Protein AF-0000000075133392 (afdb_homodimer)

Solvent-accessible surface area (backbone atoms only — not comparable to full-atom values): 35099 Å² total; per-residue (Å²): 127,79,71,78,33,66,33,85,76,44,74,43,84,74,47,50,40,62,49,90,81,21,38,21,46,42,71,37,28,42,42,54,39,83,85,61,29,35,41,37,36,26,27,28,19,43,80,42,84,58,89,55,30,32,24,31,36,33,34,32,43,15,82,62,84,69,74,51,66,48,76,80,40,71,80,42,71,45,91,64,33,63,19,12,49,43,72,18,23,40,30,50,39,71,84,81,42,32,40,36,40,34,29,15,32,21,63,83,42,45,91,45,79,72,31,34,35,34,34,34,37,18,73,60,81,72,73,51,66,50,76,77,42,76,44,28,82,63,58,44,83,52,52,50,38,34,10,52,29,43,32,44,47,35,84,36,61,46,54,60,65,23,34,42,40,41,10,17,36,49,84,34,49,16,7,39,39,26,37,36,17,83,62,87,69,74,49,55,35,75,38,13,55,41,73,18,51,56,39,71,32,87,78,55,85,36,24,50,32,38,27,34,25,25,56,32,68,43,94,81,22,27,38,41,32,46,24,21,28,39,52,40,36,92,42,48,22,31,36,36,36,39,15,77,60,52,44,54,45,41,54,65,82,49,34,48,72,41,76,86,45,39,25,39,60,54,46,41,17,50,41,61,55,95,74,30,32,37,37,32,33,16,60,25,57,76,45,51,23,27,24,28,40,40,42,13,86,54,69,66,80,46,65,52,91,69,66,42,77,75,38,76,42,20,12,39,36,26,13,40,37,59,54,90,55,94,46,69,69,35,69,38,36,40,37,38,26,29,28,28,26,86,79,44,32,51,46,23,33,37,36,35,39,31,32,37,55,51,76,113,127,80,72,78,33,66,33,84,75,44,73,44,84,74,48,50,41,61,49,90,80,20,39,20,46,44,70,38,28,41,41,57,38,82,85,62,29,36,41,38,36,26,28,28,19,43,80,42,84,57,89,56,29,30,24,32,36,33,34,34,44,14,81,63,84,67,74,51,66,50,74,82,40,70,81,42,72,47,92,60,34,65,19,13,48,42,72,18,22,40,29,49,38,72,85,81,41,33,40,38,39,34,28,15,33,20,63,80,42,45,92,44,77,72,30,34,37,34,35,34,38,17,73,60,80,72,73,50,68,51,74,77,42,75,44,29,82,64,58,43,82,51,52,49,37,34,12,51,30,42,31,43,49,36,82,36,62,47,54,61,64,23,36,41,39,41,11,16,37,49,85,35,48,17,8,41,40,26,37,33,16,84,59,87,68,75,49,56,37,75,38,13,54,40,74,18,51,55,38,71,33,86,80,54,85,37,24,52,31,39,29,33,27,26,56,31,69,44,96,82,24,27,35,41,32,46,24,22,28,39,50,41,35,93,41,48,21,31,35,34,34,38,14,79,60,52,44,53,43,41,54,64,82,48,35,48,71,40,76,85,46,40,25,37,60,54,47,42,17,51,42,60,54,96,72,28,31,36,39,33,35,16,61,24,57,75,46,50,23,27,25,27,41,39,42,12,85,53,69,64,80,46,64,53,90,66,66,42,76,76,38,76,42,20,12,41,35,28,14,40,38,55,54,90,55,93,45,68,69,34,68,37,35,42,37,38,26,30,26,28,28,86,80,44,32,51,46,24,34,36,37,36,38,31,32,38,56,52,77,113

Nearest PDB structures (foldseek):
  8du5-assembly1_B  TM=9.695E-01  e=6.615E-51  Mus musculus
  2ber-assembly1_A  TM=8.340E-01  e=8.567E-28  Micromonospora viridifaciens
  1w8o-assembly1_A  TM=8.352E-01  e=1.864E-27  Micromonospora viridifaciens
  4j9t-assembly1_A  TM=8.282E-01  e=1.297E-27  Micromonospora viridifaciens
  1eus-assembly1_A  TM=8.269E-01  e=2.679E-27  Micromonospora viridifaciens

Organism: Scophthalmus maximus (NCBI:txid52904)

InterPro domains:
  IPR011040 Sialidase [PF13088] (36-325)
  IPR026856 Sialidase family [PTHR10628] (7-359)
  IPR036278 Sialidase superfamily [SSF50939] (10-355)

Structure (mmCIF, N/CA/C/O backbone):
data_AF-0000000075133392-model_v1
#
loop_
_entity.id
_entity.type
_entity.pdbx_description
1 polymer Sialidase-1
#
loop_
_atom_site.group_PDB
_atom_site.id
_atom_site.type_symbol
_atom_site.label_atom_id
_atom_site.label_alt_id
_atom_site.label_comp_id
_atom_site.label_asym_id
_atom_site.label_entity_id
_atom_site.label_seq_id
_atom_site.pdbx_PDB_ins_code
_atom_site.Cartn_x
_atom_site.Cartn_y
_atom_site.Cartn_z
_atom_site.occupancy
_atom_site.B_iso_or_equiv
_atom_site.auth_seq_id
_atom_site.auth_comp_id
_atom_site.auth_asym_id
_atom_site.auth_atom_id
_atom_site.pdbx_PDB_model_num
ATOM 1 N N . MET A 1 1 ? 28.859 -24.109 -16.062 1 48 1 MET A N 1
ATOM 2 C CA . MET A 1 1 ? 27.531 -24.438 -16.562 1 48 1 MET A CA 1
ATOM 3 C C . MET A 1 1 ? 27.297 -23.828 -17.953 1 48 1 MET A C 1
ATOM 5 O O . MET A 1 1 ? 27.766 -22.734 -18.234 1 48 1 MET A O 1
ATOM 9 N N . GLY A 1 2 ? 27.062 -24.75 -18.891 1 61.06 2 GLY A N 1
ATOM 10 C CA . GLY A 1 2 ? 26.969 -24.266 -20.266 1 61.06 2 GLY A CA 1
ATOM 11 C C . GLY A 1 2 ? 26 -23.094 -20.422 1 61.06 2 GLY A C 1
ATOM 12 O O . GLY A 1 2 ? 25.172 -22.859 -19.531 1 61.06 2 GLY A O 1
ATOM 13 N N . GLU A 1 3 ? 26.188 -22.328 -21.359 1 81.75 3 GLU A N 1
ATOM 14 C CA . GLU A 1 3 ? 25.344 -21.188 -21.688 1 81.75 3 GLU A CA 1
ATOM 15 C C . GLU A 1 3 ? 23.891 -21.609 -21.891 1 81.75 3 GLU A C 1
ATOM 17 O O . GLU A 1 3 ? 23.609 -22.609 -22.562 1 81.75 3 GLU A O 1
ATOM 22 N N . ILE A 1 4 ? 22.938 -21.062 -21.141 1 87.56 4 ILE A N 1
ATOM 23 C CA . ILE A 1 4 ? 21.516 -21.344 -21.25 1 87.56 4 ILE A CA 1
ATOM 24 C C . ILE A 1 4 ? 20.984 -20.844 -22.594 1 87.56 4 ILE A C 1
ATOM 26 O O . ILE A 1 4 ? 21 -19.641 -22.859 1 87.56 4 ILE A O 1
ATOM 30 N N . VAL A 1 5 ? 20.641 -21.766 -23.438 1 91.88 5 VAL A N 1
ATOM 31 C CA . VAL A 1 5 ? 19.969 -21.5 -24.703 1 91.88 5 VAL A CA 1
ATOM 32 C C . VAL A 1 5 ? 18.719 -22.391 -24.812 1 91.88 5 VAL A C 1
ATOM 34 O O . VAL A 1 5 ? 18.734 -23.406 -25.516 1 91.88 5 VAL A O 1
ATOM 37 N N . PRO A 1 6 ? 17.688 -21.984 -24.219 1 95.56 6 PRO A N 1
ATOM 38 C CA . PRO A 1 6 ? 16.5 -22.828 -24.172 1 95.56 6 PRO A CA 1
ATOM 39 C C . PRO A 1 6 ? 15.922 -23.125 -25.547 1 95.56 6 PRO A C 1
ATOM 41 O O . PRO A 1 6 ? 15.906 -22.266 -26.422 1 95.56 6 PRO A O 1
ATOM 44 N N . LEU A 1 7 ? 15.461 -24.375 -25.656 1 96.12 7 LEU A N 1
ATOM 45 C CA . LEU A 1 7 ? 14.859 -24.859 -26.891 1 96.12 7 LEU A CA 1
ATOM 46 C C . LEU A 1 7 ? 13.602 -25.656 -26.609 1 96.12 7 LEU A C 1
ATOM 48 O O . LEU A 1 7 ? 13.594 -26.531 -25.75 1 96.12 7 LEU A O 1
ATOM 52 N N . LEU A 1 8 ? 12.516 -25.266 -27.266 1 96.25 8 LEU A N 1
ATOM 53 C CA . LEU A 1 8 ? 11.305 -26.078 -27.203 1 96.25 8 LEU A CA 1
ATOM 54 C C . LEU A 1 8 ? 11.484 -27.406 -27.938 1 96.25 8 LEU A C 1
ATOM 56 O O . LEU A 1 8 ? 11.609 -27.422 -29.172 1 96.25 8 LEU A O 1
ATOM 60 N N . VAL A 1 9 ? 11.453 -28.547 -27.25 1 95.62 9 VAL A N 1
ATOM 61 C CA . VAL A 1 9 ? 11.828 -29.797 -27.875 1 95.62 9 VAL A CA 1
ATOM 62 C C . VAL A 1 9 ? 10.578 -30.656 -28.094 1 95.62 9 VAL A C 1
ATOM 64 O O . VAL A 1 9 ? 10.562 -31.531 -28.969 1 95.62 9 VAL A O 1
ATOM 67 N N . GLU A 1 10 ? 9.602 -30.406 -27.312 1 95.31 10 GLU A N 1
ATOM 68 C CA . GLU A 1 10 ? 8.352 -31.141 -27.453 1 95.31 10 GLU A CA 1
ATOM 69 C C . GLU A 1 10 ? 7.164 -30.297 -27 1 95.31 10 GLU A C 1
ATOM 71 O O . GLU A 1 10 ? 7.262 -29.547 -26.031 1 95.31 10 GLU A O 1
ATOM 76 N N . GLU A 1 11 ? 6.086 -30.438 -27.734 1 97.25 11 GLU A N 1
ATOM 77 C CA . GLU A 1 11 ? 4.816 -29.844 -27.344 1 97.25 11 GLU A CA 1
ATOM 78 C C . GLU A 1 11 ? 3.666 -30.828 -27.484 1 97.25 11 GLU A C 1
ATOM 80 O O . GLU A 1 11 ? 3.607 -31.578 -28.469 1 97.25 11 GLU A O 1
ATOM 85 N N . THR A 1 12 ? 2.857 -30.891 -26.484 1 98.19 12 THR A N 1
ATOM 86 C CA . THR A 1 12 ? 1.71 -31.797 -26.516 1 98.19 12 THR A CA 1
ATOM 87 C C . THR A 1 12 ? 0.427 -31.047 -26.172 1 98.19 12 THR A C 1
ATOM 89 O O . THR A 1 12 ? 0.373 -30.312 -25.172 1 98.19 12 THR A O 1
ATOM 92 N N . LEU A 1 13 ? -0.562 -31.25 -27.062 1 97.94 13 LEU A N 1
ATOM 93 C CA . LEU A 1 13 ? -1.888 -30.719 -26.75 1 97.94 13 LEU A CA 1
ATOM 94 C C . LEU A 1 13 ? -2.584 -31.562 -25.703 1 97.94 13 LEU A C 1
ATOM 96 O O . LEU A 1 13 ? -2.861 -32.75 -25.922 1 97.94 13 LEU A O 1
ATOM 100 N N . LEU A 1 14 ? -2.889 -31 -24.531 1 98.5 14 LEU A N 1
ATOM 101 C CA . LEU A 1 14 ? -3.447 -31.797 -23.438 1 98.5 14 LEU A CA 1
ATOM 102 C C . LEU A 1 14 ? -4.969 -31.719 -23.438 1 98.5 14 LEU A C 1
ATOM 104 O O . LEU A 1 14 ? -5.641 -32.719 -23.219 1 98.5 14 LEU A O 1
ATOM 108 N N . TRP A 1 15 ? -5.535 -30.562 -23.625 1 98.56 15 TRP A N 1
ATOM 109 C CA . TRP A 1 15 ? -6.984 -30.391 -23.609 1 98.56 15 TRP A CA 1
ATOM 110 C C . TRP A 1 15 ? -7.434 -29.453 -24.719 1 98.56 15 TRP A C 1
ATOM 112 O O . TRP A 1 15 ? -6.73 -28.484 -25.062 1 98.56 15 TRP A O 1
ATOM 122 N N . VAL A 1 16 ? -8.562 -29.703 -25.281 1 97.62 16 VAL A N 1
ATOM 123 C CA . VAL A 1 16 ? -9.234 -28.891 -26.281 1 97.62 16 VAL A CA 1
ATOM 124 C C . VAL A 1 16 ? -10.633 -28.516 -25.797 1 97.62 16 VAL A C 1
ATOM 126 O O . VAL A 1 16 ? -11.43 -29.391 -25.469 1 97.62 16 VAL A O 1
ATOM 129 N N . SER A 1 17 ? -10.836 -27.266 -25.781 1 96.31 17 SER A N 1
ATOM 130 C CA . SER A 1 17 ? -12.156 -26.828 -25.344 1 96.31 17 SER A CA 1
ATOM 131 C C . SER A 1 17 ? -13.25 -27.391 -26.25 1 96.31 17 SER A C 1
ATOM 133 O O . SER A 1 17 ? -13.062 -27.484 -27.469 1 96.31 17 SER A O 1
ATOM 135 N N . GLY A 1 18 ? -14.375 -27.719 -25.609 1 93.62 18 GLY A N 1
ATOM 136 C CA . GLY A 1 18 ? -15.477 -28.312 -26.359 1 93.62 18 GLY A CA 1
ATOM 137 C C . GLY A 1 18 ? -15.406 -29.828 -26.422 1 93.62 18 GLY A C 1
ATOM 138 O O . GLY A 1 18 ? -16.359 -30.469 -26.875 1 93.62 18 GLY A O 1
ATOM 139 N N . GLN A 1 19 ? -14.359 -30.375 -25.938 1 87.88 19 GLN A N 1
ATOM 140 C CA . GLN A 1 19 ? -14.219 -31.828 -25.969 1 87.88 19 GLN A CA 1
ATOM 141 C C . GLN A 1 19 ? -14.484 -32.438 -24.594 1 87.88 19 GLN A C 1
ATOM 143 O O . GLN A 1 19 ? -14.188 -31.812 -23.562 1 87.88 19 GLN A O 1
ATOM 148 N N . GLY A 1 20 ? -15.062 -33.656 -24.5 1 81.31 20 GLY A N 1
ATOM 149 C CA . GLY A 1 20 ? -15.266 -34.406 -23.266 1 81.31 20 GLY A CA 1
ATOM 150 C C . GLY A 1 20 ? -16.406 -33.844 -22.438 1 81.31 20 GLY A C 1
ATOM 151 O O . GLY A 1 20 ? -16.328 -33.844 -21.203 1 81.31 20 GLY A O 1
ATOM 152 N N . HIS A 1 21 ? -17.391 -33.25 -22.938 1 84.31 21 HIS A N 1
ATOM 153 C CA . HIS A 1 21 ? -18.547 -32.656 -22.266 1 84.31 21 HIS A CA 1
ATOM 154 C C . HIS A 1 21 ? -18.141 -31.484 -21.406 1 84.31 21 HIS A C 1
ATOM 156 O O . HIS A 1 21 ? -18.641 -31.312 -20.297 1 84.31 21 HIS A O 1
ATOM 162 N N . VAL A 1 22 ? -17.062 -30.984 -21.656 1 92.56 22 VAL A N 1
ATOM 163 C CA . VAL A 1 22 ? -16.547 -29.781 -21.016 1 92.56 22 VAL A CA 1
ATOM 164 C C . VAL A 1 22 ? -16.562 -28.625 -22.016 1 92.56 22 VAL A C 1
ATOM 166 O O . VAL A 1 22 ? -16.109 -28.781 -23.141 1 92.56 22 VAL A O 1
ATOM 169 N N . SER A 1 23 ? -17.125 -27.5 -21.578 1 95.31 23 SER A N 1
ATOM 170 C CA . SER A 1 23 ? -17.203 -26.344 -22.453 1 95.31 23 SER A CA 1
ATOM 171 C C . SER A 1 23 ? -15.812 -25.75 -22.703 1 95.31 23 SER A C 1
ATOM 173 O O . SER A 1 23 ? -15.43 -25.5 -23.844 1 95.31 23 SER A O 1
ATOM 175 N N . THR A 1 24 ? -15.086 -25.516 -21.609 1 97.12 24 THR A N 1
ATOM 176 C CA . THR A 1 24 ? -13.797 -24.828 -21.734 1 97.12 24 THR A CA 1
ATOM 177 C C . THR A 1 24 ? -12.836 -25.281 -20.641 1 97.12 24 THR A C 1
ATOM 179 O O . THR A 1 24 ? -13.234 -25.438 -19.484 1 97.12 24 THR A O 1
ATOM 182 N N . TYR A 1 25 ? -11.609 -25.609 -21.016 1 98 25 TYR A N 1
ATOM 183 C CA . TYR A 1 25 ? -10.547 -25.844 -20.047 1 98 25 TYR A CA 1
ATOM 184 C C . TYR A 1 25 ? -9.734 -24.578 -19.797 1 98 25 TYR A C 1
ATOM 186 O O . TYR A 1 25 ? -9.312 -23.906 -20.75 1 98 25 TYR A O 1
ATOM 194 N N . ARG A 1 26 ? -9.516 -24.219 -18.531 1 97.94 26 ARG A N 1
ATOM 195 C CA . ARG A 1 26 ? -8.789 -23.016 -18.156 1 97.94 26 ARG A CA 1
ATOM 196 C C . ARG A 1 26 ? -7.848 -23.281 -16.984 1 97.94 26 ARG A C 1
ATOM 198 O O . ARG A 1 26 ? -7.922 -24.344 -16.359 1 97.94 26 ARG A O 1
ATOM 205 N N . ILE A 1 27 ? -6.941 -22.328 -16.688 1 98.44 27 ILE A N 1
ATOM 206 C CA . ILE A 1 27 ? -6.129 -22.25 -15.484 1 98.44 27 ILE A CA 1
ATOM 207 C C . ILE A 1 27 ? -5.227 -23.484 -15.383 1 98.44 27 ILE A C 1
ATOM 209 O O . ILE A 1 27 ? -5.297 -24.234 -14.414 1 98.44 27 ILE A O 1
ATOM 213 N N . PRO A 1 28 ? -4.379 -23.688 -16.344 1 98.81 28 PRO A N 1
ATOM 214 C CA . PRO A 1 28 ? -3.51 -24.859 -16.312 1 98.81 28 PRO A CA 1
ATOM 215 C C . PRO A 1 28 ? -2.453 -24.797 -15.211 1 98.81 28 PRO A C 1
ATOM 217 O O . PRO A 1 28 ? -1.854 -23.75 -14.992 1 98.81 28 PRO A O 1
ATOM 220 N N . LEU A 1 29 ? -2.285 -25.875 -14.523 1 98.94 29 LEU A N 1
ATOM 221 C CA . LEU A 1 29 ? -1.192 -26.094 -13.586 1 98.94 29 LEU A CA 1
ATOM 222 C C . LEU A 1 29 ? -0.372 -27.312 -13.961 1 98.94 29 LEU A C 1
ATOM 224 O O . LEU A 1 29 ? -0.892 -28.25 -14.578 1 98.94 29 LEU A O 1
ATOM 228 N N . ILE A 1 30 ? 0.849 -27.297 -13.578 1 98.94 30 ILE A N 1
ATOM 229 C CA . ILE A 1 30 ? 1.703 -28.469 -13.742 1 98.94 30 ILE A CA 1
ATOM 230 C C . ILE A 1 30 ? 2.619 -28.609 -12.523 1 98.94 30 ILE A C 1
ATOM 232 O O . ILE A 1 30 ? 3.092 -27.609 -11.977 1 98.94 30 ILE A O 1
ATOM 236 N N . THR A 1 31 ? 2.793 -29.844 -12.07 1 98.81 31 THR A N 1
ATOM 237 C CA . THR A 1 31 ? 3.695 -30.125 -10.961 1 98.81 31 THR A CA 1
ATOM 238 C C . THR A 1 31 ? 4.363 -31.484 -11.133 1 98.81 31 THR A C 1
ATOM 240 O O . THR A 1 31 ? 4.109 -32.188 -12.117 1 98.81 31 THR A O 1
ATOM 243 N N . TYR A 1 32 ? 5.262 -31.766 -10.289 1 98.5 32 TYR A N 1
ATOM 244 C CA . TYR A 1 32 ? 5.91 -33.062 -10.211 1 98.5 32 TYR A CA 1
ATOM 245 C C . TYR A 1 32 ? 5.434 -33.844 -8.984 1 98.5 32 TYR A C 1
ATOM 247 O O . TYR A 1 32 ? 4.836 -33.25 -8.07 1 98.5 32 TYR A O 1
ATOM 255 N N . THR A 1 33 ? 5.641 -35.156 -8.969 1 98.19 33 THR A N 1
ATOM 256 C CA . THR A 1 33 ? 5.402 -35.938 -7.77 1 98.19 33 THR A CA 1
ATOM 257 C C . THR A 1 33 ? 6.723 -36.406 -7.16 1 98.19 33 THR A C 1
ATOM 259 O O . THR A 1 33 ? 7.754 -36.438 -7.836 1 98.19 33 THR A O 1
ATOM 262 N N . PRO A 1 34 ? 6.633 -36.812 -5.895 1 96.69 34 PRO A N 1
ATOM 263 C CA . PRO A 1 34 ? 7.855 -37.312 -5.266 1 96.69 34 PRO A CA 1
ATOM 264 C C . PRO A 1 34 ? 8.398 -38.562 -5.969 1 96.69 34 PRO A C 1
ATOM 266 O O . PRO A 1 34 ? 9.57 -38.906 -5.793 1 96.69 34 PRO A O 1
ATOM 269 N N . ARG A 1 35 ? 7.621 -39.188 -6.824 1 95.94 35 ARG A N 1
ATOM 270 C CA . ARG A 1 35 ? 8.062 -40.375 -7.527 1 95.94 35 ARG A CA 1
ATOM 271 C C . ARG A 1 35 ? 8.586 -40.031 -8.922 1 95.94 35 ARG A C 1
ATOM 273 O O . ARG A 1 35 ? 9.031 -40.906 -9.656 1 95.94 35 ARG A O 1
ATOM 280 N N . GLY A 1 36 ? 8.461 -38.781 -9.305 1 96.38 36 GLY A N 1
ATOM 281 C CA . GLY A 1 36 ? 9.062 -38.344 -10.555 1 96.38 36 GLY A CA 1
ATOM 282 C C . GLY A 1 36 ? 8.062 -38.219 -11.695 1 96.38 36 GLY A C 1
ATOM 283 O O . GLY A 1 36 ? 8.445 -38.031 -12.844 1 96.38 36 GLY A O 1
ATOM 284 N N . SER A 1 37 ? 6.789 -38.375 -11.438 1 98.06 37 SER A N 1
ATOM 285 C CA . SER A 1 37 ? 5.762 -38.188 -12.453 1 98.06 37 SER A CA 1
ATOM 286 C C . SER A 1 37 ? 5.402 -36.719 -12.586 1 98.06 37 SER A C 1
ATOM 288 O O . SER A 1 37 ? 5.734 -35.906 -11.711 1 98.06 37 SER A O 1
ATOM 290 N N . LEU A 1 38 ? 4.797 -36.375 -13.727 1 98.75 38 LEU A N 1
ATOM 291 C CA . LEU A 1 38 ? 4.203 -35.062 -13.922 1 98.75 38 LEU A CA 1
ATOM 292 C C . LEU A 1 38 ? 2.682 -35.125 -13.82 1 98.75 38 LEU A C 1
ATOM 294 O O . LEU A 1 38 ? 2.066 -36.062 -14.312 1 98.75 38 LEU A O 1
ATOM 298 N N . LEU A 1 39 ? 2.125 -34.219 -13.109 1 98.94 39 LEU A N 1
ATOM 299 C CA . LEU A 1 39 ? 0.677 -34.031 -13.062 1 98.94 39 LEU A CA 1
ATOM 300 C C . LEU A 1 39 ? 0.272 -32.688 -13.664 1 98.94 39 LEU A C 1
ATOM 302 O O . LEU A 1 39 ? 0.802 -31.656 -13.281 1 98.94 39 LEU A O 1
ATOM 306 N N . ALA A 1 40 ? -0.59 -32.75 -14.641 1 98.94 40 ALA A N 1
ATOM 307 C CA . ALA A 1 40 ? -1.199 -31.547 -15.219 1 98.94 40 ALA A CA 1
ATOM 308 C C . ALA A 1 40 ? -2.643 -31.375 -14.75 1 98.94 40 ALA A C 1
ATOM 310 O O . ALA A 1 40 ? -3.387 -32.344 -14.664 1 98.94 40 ALA A O 1
ATOM 311 N N . PHE A 1 41 ? -3.029 -30.188 -14.398 1 98.94 41 PHE A N 1
ATOM 312 C CA . PHE A 1 41 ? -4.391 -29.906 -13.961 1 98.94 41 PHE A CA 1
ATOM 313 C C . PHE A 1 41 ? -5.008 -28.812 -14.82 1 98.94 41 PHE A C 1
ATOM 315 O O . PHE A 1 41 ? -4.297 -27.953 -15.352 1 98.94 41 PHE A O 1
ATOM 322 N N . ALA A 1 42 ? -6.312 -28.812 -14.906 1 98.62 42 ALA A N 1
ATOM 323 C CA . ALA A 1 42 ? -7.074 -27.719 -15.516 1 98.62 42 ALA A CA 1
ATOM 324 C C . ALA A 1 42 ? -8.461 -27.594 -14.883 1 98.62 42 ALA A C 1
ATOM 326 O O . ALA A 1 42 ? -9.016 -28.594 -14.391 1 98.62 42 ALA A O 1
ATOM 327 N N . GLU A 1 43 ? -8.883 -26.406 -14.852 1 97.94 43 GLU A N 1
ATOM 328 C CA . GLU A 1 43 ? -10.289 -26.172 -14.523 1 97.94 43 GLU A CA 1
ATOM 329 C C . GLU A 1 43 ? -11.188 -26.531 -15.703 1 97.94 43 GLU A C 1
ATOM 331 O O . GLU A 1 43 ? -11.117 -25.906 -16.766 1 97.94 43 GLU A O 1
ATOM 336 N N . ALA A 1 44 ? -11.977 -27.594 -15.57 1 97.81 44 ALA A N 1
ATOM 337 C CA . ALA A 1 44 ? -12.906 -28.016 -16.609 1 97.81 44 ALA A CA 1
ATOM 338 C C . ALA A 1 44 ? -14.281 -27.391 -16.406 1 97.81 44 ALA A C 1
ATOM 340 O O . ALA A 1 44 ? -15.094 -27.906 -15.633 1 97.81 44 ALA A O 1
ATOM 341 N N . ARG A 1 45 ? -14.555 -26.391 -17.156 1 97.38 45 ARG A N 1
ATOM 342 C CA . ARG A 1 45 ? -15.789 -25.641 -17.016 1 97.38 45 ARG A CA 1
ATOM 343 C C . ARG A 1 45 ? -16.922 -26.281 -17.797 1 97.38 45 ARG A C 1
ATOM 345 O O . ARG A 1 45 ? -16.859 -26.375 -19.031 1 97.38 45 ARG A O 1
ATOM 352 N N . LYS A 1 46 ? -17.969 -26.641 -17.156 1 95.06 46 LYS A N 1
ATOM 353 C CA . LYS A 1 46 ? -18.969 -27.547 -17.719 1 95.06 46 LYS A CA 1
ATOM 354 C C . LYS A 1 46 ? -19.797 -26.859 -18.797 1 95.06 46 LYS A C 1
ATOM 356 O O . LYS A 1 46 ? -20 -27.406 -19.875 1 95.06 46 LYS A O 1
ATOM 361 N N . GLU A 1 47 ? -20.141 -25.578 -18.547 1 92.5 47 GLU A N 1
ATOM 362 C CA . GLU A 1 47 ? -21.234 -25.047 -19.375 1 92.5 47 GLU A CA 1
ATOM 363 C C . GLU A 1 47 ? -20.781 -23.844 -20.172 1 92.5 47 GLU A C 1
ATOM 365 O O . GLU A 1 47 ? -21.375 -23.5 -21.203 1 92.5 47 GLU A O 1
ATOM 370 N N . SER A 1 48 ? -19.766 -23.141 -19.656 1 90.62 48 SER A N 1
ATOM 371 C CA . SER A 1 48 ? -19.375 -21.906 -20.328 1 90.62 48 SER A CA 1
ATOM 372 C C . SER A 1 48 ? -17.938 -21.516 -19.984 1 90.62 48 SER A C 1
ATOM 374 O O . SER A 1 48 ? -17.312 -22.156 -19.125 1 90.62 48 SER A O 1
ATOM 376 N N . VAL A 1 49 ? -17.469 -20.469 -20.641 1 90.5 49 VAL A N 1
ATOM 377 C CA . VAL A 1 49 ? -16.109 -19.984 -20.453 1 90.5 49 VAL A CA 1
ATOM 378 C C . VAL A 1 49 ? -16.047 -19.094 -19.219 1 90.5 49 VAL A C 1
ATOM 380 O O . VAL A 1 49 ? -14.969 -18.703 -18.781 1 90.5 49 VAL A O 1
ATOM 383 N N . ARG A 1 50 ? -17.172 -18.797 -18.578 1 90.12 50 ARG A N 1
ATOM 384 C CA . ARG A 1 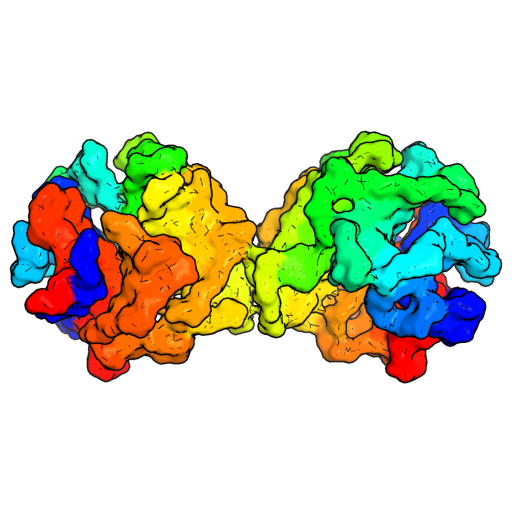50 ? -17.266 -17.828 -17.5 1 90.12 50 ARG A CA 1
ATOM 385 C C . ARG A 1 50 ? -16.547 -18.328 -16.25 1 90.12 50 ARG A C 1
ATOM 387 O O . ARG A 1 50 ? -16.375 -19.531 -16.062 1 90.12 50 ARG A O 1
ATOM 394 N N . ASP A 1 51 ? -16.125 -17.359 -15.375 1 91.62 51 ASP A N 1
ATOM 395 C CA . ASP A 1 51 ? -15.359 -17.672 -14.164 1 91.62 51 ASP A CA 1
ATOM 396 C C . ASP A 1 51 ? -16.234 -18.391 -13.141 1 91.62 51 ASP A C 1
ATOM 398 O O . ASP A 1 51 ? -15.727 -19.094 -12.273 1 91.62 51 ASP A O 1
ATOM 402 N N . PHE A 1 52 ? -17.531 -18.125 -13.227 1 92.62 52 PHE A N 1
ATOM 403 C CA . PHE A 1 52 ? -18.438 -18.812 -12.328 1 92.62 52 PHE A CA 1
ATOM 404 C C . PHE A 1 52 ? -19.219 -19.891 -13.07 1 92.62 52 PHE A C 1
ATOM 406 O O . PHE A 1 52 ? -19.297 -19.859 -14.297 1 92.62 52 PHE A O 1
ATOM 413 N N . GLY A 1 53 ? -19.844 -20.844 -12.352 1 93.5 53 GLY A N 1
ATOM 414 C CA . GLY A 1 53 ? -20.5 -22.016 -12.883 1 93.5 53 GLY A CA 1
ATOM 415 C C . GLY A 1 53 ? -19.875 -23.328 -12.43 1 93.5 53 GLY A C 1
ATOM 416 O O . GLY A 1 53 ? -18.781 -23.312 -11.836 1 93.5 53 GLY A O 1
ATOM 417 N N . SER A 1 54 ? -20.453 -24.375 -12.766 1 94.81 54 SER A N 1
ATOM 418 C CA . SER A 1 54 ? -20.016 -25.688 -12.312 1 94.81 54 SER A CA 1
ATOM 419 C C . SER A 1 54 ? -18.766 -26.141 -13.07 1 94.81 54 SER A C 1
ATOM 421 O O . SER A 1 54 ? -18.641 -25.906 -14.273 1 94.81 54 SER A O 1
ATOM 423 N N . LYS A 1 55 ? -17.844 -26.828 -12.305 1 97.31 55 LYS A N 1
ATOM 424 C CA . LYS A 1 55 ? -16.562 -27.25 -12.891 1 97.31 55 LYS A CA 1
ATOM 425 C C . LYS A 1 55 ? -16.141 -28.594 -12.336 1 97.31 55 LYS A C 1
ATOM 427 O O . LYS A 1 55 ? -16.672 -29.062 -11.328 1 97.31 55 LYS A O 1
ATOM 432 N N . PHE A 1 56 ? -15.352 -29.203 -13.094 1 96.5 56 PHE A N 1
ATOM 433 C CA . PHE A 1 56 ? -14.469 -30.266 -12.609 1 96.5 56 PHE A CA 1
ATOM 434 C C . PHE A 1 56 ? -13.047 -29.734 -12.445 1 96.5 56 PHE A C 1
ATOM 436 O O . PHE A 1 56 ? -12.703 -28.688 -12.969 1 96.5 56 PHE A O 1
ATOM 443 N N . ILE A 1 57 ? -12.273 -30.422 -11.664 1 98.38 57 ILE A N 1
ATOM 444 C CA . ILE A 1 57 ? -10.82 -30.344 -11.82 1 98.38 57 ILE A CA 1
ATOM 445 C C . ILE A 1 57 ? -10.328 -31.531 -12.648 1 98.38 57 ILE A C 1
ATOM 447 O O . ILE A 1 57 ? -10.445 -32.688 -12.219 1 98.38 57 ILE A O 1
ATOM 451 N N . ALA A 1 58 ? -9.82 -31.219 -13.805 1 98.44 58 ALA A N 1
ATOM 452 C CA . ALA A 1 58 ? -9.273 -32.219 -14.703 1 98.44 58 ALA A CA 1
ATOM 453 C C . ALA A 1 58 ? -7.797 -32.469 -14.422 1 98.44 58 ALA A C 1
ATOM 455 O O . ALA A 1 58 ? -7.059 -31.547 -14.078 1 98.44 58 ALA A O 1
ATOM 456 N N . MET A 1 59 ? -7.398 -33.75 -14.625 1 98.75 59 MET A N 1
ATOM 457 C CA . MET A 1 59 ? -5.996 -34.094 -14.398 1 98.75 59 MET A CA 1
ATOM 458 C C . MET A 1 59 ? -5.508 -35.094 -15.43 1 98.75 59 MET A C 1
ATOM 460 O O . MET A 1 59 ? -6.246 -36 -15.812 1 98.75 59 MET A O 1
ATOM 464 N N . ARG A 1 60 ? -4.352 -34.906 -15.891 1 98.75 60 ARG A N 1
ATOM 465 C CA . ARG A 1 60 ? -3.604 -35.906 -16.656 1 98.75 60 ARG A CA 1
ATOM 466 C C . ARG A 1 60 ? -2.244 -36.188 -16.016 1 98.75 60 ARG A C 1
ATOM 468 O O . ARG A 1 60 ? -1.692 -35.312 -15.328 1 98.75 60 ARG A O 1
ATOM 475 N N . ARG A 1 61 ? -1.762 -37.375 -16.203 1 98.75 61 ARG A N 1
ATOM 476 C CA . ARG A 1 61 ? -0.535 -37.812 -15.547 1 98.75 61 ARG A CA 1
ATOM 477 C C . ARG A 1 61 ? 0.451 -38.375 -16.578 1 98.75 61 ARG A C 1
ATOM 479 O O . ARG A 1 61 ? 0.055 -39.062 -17.516 1 98.75 61 ARG A O 1
ATOM 486 N N . SER A 1 62 ? 1.667 -38 -16.453 1 98.81 62 SER A N 1
ATOM 487 C CA . SER A 1 62 ? 2.744 -38.531 -17.266 1 98.81 62 SER A CA 1
ATOM 488 C C . SER A 1 62 ? 3.834 -39.156 -16.406 1 98.81 62 SER A C 1
ATOM 490 O O . SER A 1 62 ? 4.297 -38.531 -15.445 1 98.81 62 SER A O 1
ATOM 492 N N . THR A 1 63 ? 4.277 -40.375 -16.734 1 98.06 63 THR A N 1
ATOM 493 C CA . THR A 1 63 ? 5.332 -41.062 -15.984 1 98.06 63 THR A CA 1
ATOM 494 C C . THR A 1 63 ? 6.629 -41.094 -16.797 1 98.06 63 THR A C 1
ATOM 496 O O . THR A 1 63 ? 7.598 -41.75 -16.391 1 98.06 63 THR A O 1
ATOM 499 N N . ASP A 1 64 ? 6.676 -40.438 -17.953 1 97 64 ASP A N 1
ATOM 500 C CA . ASP A 1 64 ? 7.832 -40.5 -18.844 1 97 64 ASP A CA 1
ATOM 501 C C . ASP A 1 64 ? 8.242 -39.094 -19.281 1 97 64 ASP A C 1
ATOM 503 O O . ASP A 1 64 ? 8.555 -38.875 -20.453 1 97 64 ASP A O 1
ATOM 507 N N . ARG A 1 65 ? 8.109 -38.062 -18.359 1 96.56 65 ARG A N 1
ATOM 508 C CA . ARG A 1 65 ? 8.617 -36.719 -18.547 1 96.56 65 ARG A CA 1
ATOM 509 C C . ARG A 1 65 ? 7.863 -36 -19.656 1 96.56 65 ARG A C 1
ATOM 511 O O . ARG A 1 65 ? 8.461 -35.25 -20.453 1 96.56 65 ARG A O 1
ATOM 518 N N . GLY A 1 66 ? 6.586 -36.344 -19.828 1 97.38 66 GLY A N 1
ATOM 519 C CA . GLY A 1 66 ? 5.699 -35.562 -20.688 1 97.38 66 GLY A CA 1
ATOM 520 C C . GLY A 1 66 ? 5.578 -36.156 -22.078 1 97.38 66 GLY A C 1
ATOM 521 O O . GLY A 1 66 ? 4.883 -35.594 -22.938 1 97.38 66 GLY A O 1
ATOM 522 N N . ILE A 1 67 ? 6.172 -37.312 -22.328 1 97.12 67 ILE A N 1
ATOM 523 C CA . ILE A 1 67 ? 6.098 -37.938 -23.641 1 97.12 67 ILE A CA 1
ATOM 524 C C . ILE A 1 67 ? 4.684 -38.438 -23.891 1 97.12 67 ILE A C 1
ATOM 526 O O . ILE A 1 67 ? 4.129 -38.281 -24.969 1 97.12 67 ILE A O 1
ATOM 530 N N . THR A 1 68 ? 4.172 -39.156 -22.953 1 98.25 68 THR A N 1
ATOM 531 C CA . THR A 1 68 ? 2.795 -39.625 -23.031 1 98.25 68 THR A CA 1
ATOM 532 C C . THR A 1 68 ? 2.004 -39.219 -21.797 1 98.25 68 THR A C 1
ATOM 534 O O . THR A 1 68 ? 2.582 -38.938 -20.734 1 98.25 68 THR A O 1
ATOM 537 N N . TRP A 1 69 ? 0.749 -39.062 -22 1 98.69 69 TRP A N 1
ATOM 538 C CA . TRP A 1 69 ? -0.142 -38.625 -20.922 1 98.69 69 TRP A CA 1
ATOM 539 C C . TRP A 1 69 ? -1.339 -39.562 -20.797 1 98.69 69 TRP A C 1
ATOM 541 O O . TRP A 1 69 ? -1.834 -40.094 -21.797 1 98.69 69 TRP A O 1
ATOM 551 N N . SER A 1 70 ? -1.767 -39.781 -19.609 1 98.31 70 SER A N 1
ATOM 552 C CA . SER A 1 70 ? -2.98 -40.562 -19.359 1 98.31 70 SER A CA 1
ATOM 553 C C . SER A 1 70 ? -4.211 -39.844 -19.922 1 98.31 70 SER A C 1
ATOM 555 O O . SER A 1 70 ? -4.16 -38.656 -20.203 1 98.31 70 SER A O 1
ATOM 557 N N . PRO A 1 71 ? -5.332 -40.656 -20.094 1 96.62 71 PRO A N 1
ATOM 558 C CA . PRO A 1 71 ? -6.602 -39.969 -20.328 1 96.62 71 PRO A CA 1
ATOM 559 C C . PRO A 1 71 ? -6.961 -39 -19.188 1 96.62 71 PRO A C 1
ATOM 561 O O . PRO A 1 71 ? -6.418 -39.125 -18.094 1 96.62 71 PRO A O 1
ATOM 564 N N . THR A 1 72 ? -7.895 -38.094 -19.516 1 97.44 72 THR A N 1
ATOM 565 C CA . THR A 1 72 ? -8.328 -37.125 -18.516 1 97.44 72 THR A CA 1
ATOM 566 C C . THR A 1 72 ? -9.094 -37.812 -17.391 1 97.44 72 THR A C 1
ATOM 568 O O . THR A 1 72 ? -9.977 -38.625 -17.656 1 97.44 72 THR A O 1
ATOM 571 N N . SER A 1 73 ? -8.703 -37.531 -16.203 1 96.94 73 SER A N 1
ATOM 572 C CA . SER A 1 73 ? -9.484 -37.875 -15.008 1 96.94 73 SER A CA 1
ATOM 573 C C . SER A 1 73 ? -10.062 -36.594 -14.367 1 96.94 73 SER A C 1
ATOM 575 O O . SER A 1 73 ? -9.391 -35.562 -14.305 1 96.94 73 SER A O 1
ATOM 577 N N . PHE A 1 74 ? -11.289 -36.688 -13.93 1 96.69 74 PHE A N 1
ATOM 578 C CA . PHE A 1 74 ? -11.883 -35.594 -13.156 1 96.69 74 PHE A CA 1
ATOM 579 C C . PHE A 1 74 ? -11.805 -35.906 -11.664 1 96.69 74 PHE A C 1
ATOM 581 O O . PHE A 1 74 ? -12.602 -36.656 -11.133 1 96.69 74 PHE A O 1
ATOM 588 N N . ILE A 1 75 ? -10.969 -35.156 -10.961 1 97.69 75 ILE A N 1
ATOM 589 C CA . ILE A 1 75 ? -10.609 -35.594 -9.609 1 97.69 75 ILE A CA 1
ATOM 590 C C . ILE A 1 75 ? -11.484 -34.875 -8.586 1 97.69 75 ILE A C 1
ATOM 592 O O . ILE A 1 75 ? -11.562 -35.281 -7.43 1 97.69 75 ILE A O 1
ATOM 596 N N . VAL A 1 76 ? -12.031 -33.781 -8.875 1 97.19 76 VAL A N 1
ATOM 597 C CA . VAL A 1 76 ? -13.031 -33.094 -8.086 1 97.19 76 VAL A CA 1
ATOM 598 C C . VAL A 1 76 ? -14.219 -32.719 -8.977 1 97.19 76 VAL A C 1
ATOM 600 O O . VAL A 1 76 ? -14.031 -32.312 -10.125 1 97.19 76 VAL A O 1
ATOM 603 N N . ASP A 1 77 ? -15.398 -32.938 -8.508 1 95.75 77 ASP A N 1
ATOM 604 C CA . ASP A 1 77 ? -16.641 -32.531 -9.141 1 95.75 77 ASP A CA 1
ATOM 605 C C . ASP A 1 77 ? -17.5 -31.688 -8.195 1 95.75 77 ASP A C 1
ATOM 607 O O . ASP A 1 77 ? -17.891 -32.156 -7.125 1 95.75 77 ASP A O 1
ATOM 611 N N . ASP A 1 78 ? -17.812 -30.531 -8.672 1 93.12 78 ASP A N 1
ATOM 612 C CA . ASP A 1 78 ? -18.594 -29.688 -7.77 1 93.12 78 ASP A CA 1
ATOM 613 C C . ASP A 1 78 ? -20.094 -29.859 -8.016 1 93.12 78 ASP A C 1
ATOM 615 O O . ASP A 1 78 ? -20.906 -29.062 -7.531 1 93.12 78 ASP A O 1
ATOM 619 N N . VAL A 1 79 ? -20.422 -31.016 -8.859 1 84.44 79 VAL A N 1
ATOM 620 C CA . VAL A 1 79 ? -21.734 -31.562 -9.156 1 84.44 79 VAL A CA 1
ATOM 621 C C . VAL A 1 79 ? -22.594 -30.5 -9.836 1 84.44 79 VAL A C 1
ATOM 623 O O . VAL A 1 79 ? -23.094 -30.719 -10.945 1 84.44 79 VAL A O 1
ATOM 626 N N . GLY A 1 80 ? -22.859 -29.328 -9.219 1 86.56 80 GLY A N 1
ATOM 627 C CA . GLY A 1 80 ? -23.719 -28.312 -9.797 1 86.56 80 GLY A CA 1
ATOM 628 C C . GLY A 1 80 ? -23.719 -27.016 -9.023 1 86.56 80 GLY A C 1
ATOM 629 O O . GLY A 1 80 ? -24.688 -26.25 -9.062 1 86.56 80 GLY A O 1
ATOM 630 N N . ASN A 1 81 ? -22.719 -26.812 -8.414 1 89.25 81 ASN A N 1
ATOM 631 C CA . ASN A 1 81 ? -22.625 -25.562 -7.688 1 89.25 81 ASN A CA 1
ATOM 632 C C . ASN A 1 81 ? -22.719 -24.359 -8.633 1 89.25 81 ASN A C 1
ATOM 634 O O . ASN A 1 81 ? -22 -24.297 -9.633 1 89.25 81 ASN A O 1
ATOM 638 N N . PRO A 1 82 ? -23.594 -23.438 -8.422 1 91.56 82 PRO A N 1
ATOM 639 C CA . PRO A 1 82 ? -23.812 -22.344 -9.367 1 91.56 82 PRO A CA 1
ATOM 640 C C . PRO A 1 82 ? -22.578 -21.484 -9.594 1 91.56 82 PRO A C 1
ATOM 642 O O . PRO A 1 82 ? -22.359 -20.984 -10.695 1 91.56 82 PRO A O 1
ATOM 645 N N . ASP A 1 83 ? -21.766 -21.266 -8.57 1 94.88 83 ASP A N 1
ATOM 646 C CA . ASP A 1 83 ? -20.516 -20.531 -8.695 1 94.88 83 ASP A CA 1
ATOM 647 C C . ASP A 1 83 ? -19.359 -21.469 -9.062 1 94.88 83 ASP A C 1
ATOM 649 O O . ASP A 1 83 ? -18.484 -21.109 -9.852 1 94.88 83 ASP A O 1
ATOM 653 N N . GLY A 1 84 ? -19.453 -22.625 -8.453 1 95.94 84 GLY A N 1
ATOM 654 C CA . GLY A 1 84 ? -18.516 -23.688 -8.766 1 95.94 84 GLY A CA 1
ATOM 655 C C . GLY A 1 84 ? -17.188 -23.547 -8.039 1 95.94 84 GLY A C 1
ATOM 656 O O . GLY A 1 84 ? -17.047 -22.719 -7.145 1 95.94 84 GLY A O 1
ATOM 657 N N . LEU A 1 85 ? -16.281 -24.484 -8.297 1 97.5 85 LEU A N 1
ATOM 658 C CA . LEU A 1 85 ? -14.93 -24.453 -7.754 1 97.5 85 LEU A CA 1
ATOM 659 C C . LEU A 1 85 ? -14.008 -23.625 -8.641 1 97.5 85 LEU A C 1
ATOM 661 O O . LEU A 1 85 ? -14.289 -23.422 -9.828 1 97.5 85 LEU A O 1
ATOM 665 N N . ASN A 1 86 ? -13.008 -23.062 -8.133 1 97.81 86 ASN A N 1
ATOM 666 C CA . ASN A 1 86 ? -11.906 -22.438 -8.859 1 97.81 86 ASN A CA 1
ATOM 667 C C . ASN A 1 86 ? -10.57 -23.094 -8.539 1 97.81 86 ASN A C 1
ATOM 669 O O . ASN A 1 86 ? -10.148 -23.125 -7.379 1 97.81 86 ASN A O 1
ATOM 673 N N . LEU A 1 87 ? -9.969 -23.641 -9.633 1 98.12 87 LEU A N 1
ATOM 674 C CA . LEU A 1 87 ? -8.664 -24.266 -9.469 1 98.12 87 LEU A CA 1
ATOM 675 C C . LEU A 1 87 ? -7.641 -23.266 -8.945 1 98.12 87 LEU A C 1
ATOM 677 O O . LEU A 1 87 ? -7.59 -22.125 -9.406 1 98.12 87 LEU A O 1
ATOM 681 N N . GLY A 1 88 ? -6.832 -23.734 -7.953 1 98.12 88 GLY A N 1
ATOM 682 C CA . GLY A 1 88 ? -5.945 -22.812 -7.27 1 98.12 88 GLY A CA 1
ATOM 683 C C . GLY A 1 88 ? -4.48 -23.156 -7.43 1 98.12 88 GLY A C 1
ATOM 684 O O . GLY A 1 88 ? -3.873 -22.844 -8.461 1 98.12 88 GLY A O 1
ATOM 685 N N . SER A 1 89 ? -3.912 -23.844 -6.379 1 98.88 89 SER A N 1
ATOM 686 C CA . SER A 1 89 ? -2.477 -24.094 -6.332 1 98.88 89 SER A CA 1
ATOM 687 C C . SER A 1 89 ? -2.184 -25.531 -5.91 1 98.88 89 SER A C 1
ATOM 689 O O . SER A 1 89 ? -2.881 -26.078 -5.059 1 98.88 89 SER A O 1
ATOM 691 N N . VAL A 1 90 ? -1.144 -26.094 -6.484 1 98.94 90 VAL A N 1
ATOM 692 C CA . VAL A 1 90 ? -0.688 -27.438 -6.117 1 98.94 90 VAL A CA 1
ATOM 693 C C . VAL A 1 90 ? 0.663 -27.344 -5.41 1 98.94 90 VAL A C 1
ATOM 695 O O . VAL A 1 90 ? 1.537 -26.578 -5.824 1 98.94 90 VAL A O 1
ATOM 698 N N . VAL A 1 91 ? 0.796 -28 -4.289 1 98.75 91 VAL A N 1
ATOM 699 C CA . VAL A 1 91 ? 2.064 -27.984 -3.566 1 98.75 91 VAL A CA 1
ATOM 700 C C . VAL A 1 91 ? 2.52 -29.422 -3.283 1 98.75 91 VAL A C 1
ATOM 702 O O . VAL A 1 91 ? 1.701 -30.281 -2.959 1 98.75 91 VAL A O 1
ATOM 705 N N . VAL A 1 92 ? 3.768 -29.672 -3.506 1 98.75 92 VAL A N 1
ATOM 706 C CA . VAL A 1 92 ? 4.359 -30.984 -3.281 1 98.75 92 VAL A CA 1
ATOM 707 C C . VAL A 1 92 ? 5.047 -31.016 -1.919 1 98.75 92 VAL A C 1
ATOM 709 O O . VAL A 1 92 ? 5.855 -30.141 -1.606 1 98.75 92 VAL A O 1
ATOM 712 N N . ASP A 1 93 ? 4.68 -31.938 -1.111 1 98.81 93 ASP A N 1
ATOM 713 C CA . ASP A 1 93 ? 5.391 -32.25 0.129 1 98.81 93 ASP A CA 1
ATOM 714 C C . ASP A 1 93 ? 6.363 -33.406 -0.063 1 98.81 93 ASP A C 1
ATOM 716 O O . ASP A 1 93 ? 5.973 -34.562 0.02 1 98.81 93 ASP A O 1
ATOM 720 N N . GLU A 1 94 ? 7.543 -33.031 -0.22 1 97.5 94 GLU A N 1
ATOM 721 C CA . GLU A 1 94 ? 8.57 -34.031 -0.507 1 97.5 94 GLU A CA 1
ATOM 722 C C . GLU A 1 94 ? 8.867 -34.875 0.725 1 97.5 94 GLU A C 1
ATOM 724 O O . GLU A 1 94 ? 9.281 -36.031 0.603 1 97.5 94 GLU A O 1
ATOM 729 N N . VAL A 1 95 ? 8.633 -34.281 1.807 1 98.19 95 VAL A N 1
ATOM 730 C CA . VAL A 1 95 ? 8.938 -35 3.057 1 98.19 95 VAL A CA 1
ATOM 731 C C . VAL A 1 95 ? 7.852 -36.031 3.35 1 98.19 95 VAL A C 1
ATOM 733 O O . VAL A 1 95 ? 8.156 -37.188 3.564 1 98.19 95 VAL A O 1
ATOM 736 N N . ALA A 1 96 ? 6.641 -35.625 3.279 1 98.62 96 ALA A N 1
ATOM 737 C CA . ALA A 1 96 ? 5.535 -36.531 3.549 1 98.62 96 ALA A CA 1
ATOM 738 C C . ALA A 1 96 ? 5.16 -37.344 2.299 1 98.62 96 ALA A C 1
ATOM 740 O O . ALA A 1 96 ? 4.281 -38.188 2.344 1 98.62 96 ALA A O 1
ATOM 741 N N . ARG A 1 97 ? 5.789 -37.031 1.148 1 98.31 97 ARG A N 1
ATOM 742 C CA . ARG A 1 97 ? 5.652 -37.719 -0.123 1 98.31 97 ARG A CA 1
ATOM 743 C C . ARG A 1 97 ? 4.211 -37.719 -0.612 1 98.31 97 ARG A C 1
ATOM 745 O O . ARG A 1 97 ? 3.639 -38.75 -0.931 1 98.31 97 ARG A O 1
ATOM 752 N N . LYS A 1 98 ? 3.664 -36.594 -0.713 1 98.69 98 LYS A N 1
ATOM 753 C CA . LYS A 1 98 ? 2.301 -36.438 -1.205 1 98.69 98 LYS A CA 1
ATOM 754 C C . LYS A 1 98 ? 2.16 -35.156 -2 1 98.69 98 LYS A C 1
ATOM 756 O O . LYS A 1 98 ? 3.047 -34.281 -1.961 1 98.69 98 LYS A O 1
ATOM 761 N N . VAL A 1 99 ? 1.108 -35.031 -2.758 1 98.88 99 VAL A N 1
ATOM 762 C CA . VAL A 1 99 ? 0.72 -33.844 -3.516 1 98.88 99 VAL A CA 1
ATOM 763 C C . VAL A 1 99 ? -0.579 -33.281 -2.951 1 98.88 99 VAL A C 1
ATOM 765 O O . VAL A 1 99 ? -1.54 -34 -2.721 1 98.88 99 VAL A O 1
ATOM 768 N N . ILE A 1 100 ? -0.572 -31.984 -2.674 1 98.94 100 ILE A N 1
ATOM 769 C CA . ILE A 1 100 ? -1.727 -31.297 -2.107 1 98.94 100 ILE A CA 1
ATOM 770 C C . ILE A 1 100 ? -2.258 -30.281 -3.107 1 98.94 100 ILE A C 1
ATOM 772 O O . ILE A 1 100 ? -1.499 -29.453 -3.627 1 98.94 100 ILE A O 1
ATOM 776 N N . LEU A 1 101 ? -3.506 -30.391 -3.402 1 98.88 101 LEU A N 1
ATOM 777 C CA . LEU A 1 101 ? -4.172 -29.422 -4.258 1 98.88 101 LEU A CA 1
ATOM 778 C C . LEU A 1 101 ? -5.152 -28.578 -3.457 1 98.88 101 LEU A C 1
ATOM 780 O O . LEU A 1 101 ? -6.031 -29.109 -2.775 1 98.88 101 LEU A O 1
ATOM 784 N N . ILE A 1 102 ? -4.988 -27.266 -3.529 1 98.81 102 ILE A N 1
ATOM 785 C CA . ILE A 1 102 ? -5.867 -26.344 -2.828 1 98.81 102 ILE A CA 1
ATOM 786 C C . ILE A 1 102 ? -6.672 -25.531 -3.842 1 98.81 102 ILE A C 1
ATOM 788 O O . ILE A 1 102 ? -6.125 -25.031 -4.828 1 98.81 102 ILE A O 1
ATOM 792 N N . TYR A 1 103 ? -7.98 -25.469 -3.643 1 98.5 103 TYR A N 1
ATOM 793 C CA . TYR A 1 103 ? -8.898 -24.75 -4.527 1 98.5 103 TYR A CA 1
ATOM 794 C C . TYR A 1 103 ? -9.977 -24.031 -3.73 1 98.5 103 TYR A C 1
ATOM 796 O O . TYR A 1 103 ? -10.047 -24.156 -2.506 1 98.5 103 TYR A O 1
ATOM 804 N N . SER A 1 104 ? -10.703 -23.203 -4.398 1 97.88 104 SER A N 1
ATOM 805 C CA . SER A 1 104 ? -11.766 -22.469 -3.727 1 97.88 104 SER A CA 1
ATOM 806 C C . SER A 1 104 ? -13.141 -22.906 -4.211 1 97.88 104 SER A C 1
ATOM 808 O O . SER A 1 104 ? -13.281 -23.391 -5.336 1 97.88 104 SER A O 1
ATOM 810 N N . LEU A 1 105 ? -14.078 -22.812 -3.367 1 97 105 LEU A N 1
ATOM 811 C CA . LEU A 1 105 ? -15.484 -23 -3.686 1 97 105 LEU A CA 1
ATOM 812 C C . LEU A 1 105 ? -16.281 -21.734 -3.391 1 97 105 LEU A C 1
ATOM 814 O O . LEU A 1 105 ? -16.078 -21.094 -2.359 1 97 105 LEU A O 1
ATOM 818 N N . CYS A 1 106 ? -17.141 -21.359 -4.324 1 96.31 106 CYS A N 1
ATOM 819 C CA . CYS A 1 106 ? -18.016 -20.203 -4.164 1 96.31 106 CYS A CA 1
ATOM 820 C C . CYS A 1 106 ? -17.203 -18.922 -3.967 1 96.31 106 CYS A C 1
ATOM 822 O O . CYS A 1 106 ? -17.516 -18.109 -3.096 1 96.31 106 CYS A O 1
ATOM 824 N N . PHE A 1 107 ? -16.172 -18.797 -4.746 1 96.88 107 PHE A N 1
ATOM 825 C CA . PHE A 1 107 ? -15.25 -17.656 -4.609 1 96.88 107 PHE A CA 1
ATOM 826 C C . PHE A 1 107 ? -15.945 -16.359 -4.973 1 96.88 107 PHE A C 1
ATOM 828 O O . PHE A 1 107 ? -15.75 -15.336 -4.312 1 96.88 107 PHE A O 1
ATOM 835 N N . HIS A 1 108 ? -16.797 -16.344 -5.977 1 95.06 108 HIS A N 1
ATOM 836 C CA . HIS A 1 108 ? -17.406 -15.125 -6.512 1 95.06 108 HIS A CA 1
ATOM 837 C C . HIS A 1 108 ? -18.719 -14.812 -5.809 1 95.06 108 HIS A C 1
ATOM 839 O O . HIS A 1 108 ? -19.328 -13.773 -6.059 1 95.06 108 HIS A O 1
ATOM 845 N N . LEU A 1 109 ? -19.156 -15.727 -5.07 1 94.25 109 LEU A N 1
ATOM 846 C CA . LEU A 1 109 ? -20.391 -15.594 -4.301 1 94.25 109 LEU A CA 1
ATOM 847 C C . LEU A 1 109 ? -21.594 -15.492 -5.223 1 94.25 109 LEU A C 1
ATOM 849 O O . LEU A 1 109 ? -22.578 -14.805 -4.906 1 94.25 109 LEU A O 1
ATOM 853 N N . PHE A 1 110 ? -21.422 -16.047 -6.367 1 94.94 110 PHE A N 1
ATOM 854 C CA . PHE A 1 110 ? -22.562 -16.094 -7.285 1 94.94 110 PHE A CA 1
ATOM 855 C C . PHE A 1 110 ? -23.594 -17.109 -6.824 1 94.94 110 PHE A C 1
ATOM 857 O O . PHE A 1 110 ? -23.453 -18.312 -7.09 1 94.94 110 PHE A O 1
ATOM 864 N N . HIS A 1 111 ? -24.656 -16.719 -6.184 1 94.25 111 HIS A N 1
ATOM 865 C CA . HIS A 1 111 ? -25.766 -17.516 -5.66 1 94.25 111 HIS A CA 1
ATOM 866 C C . HIS A 1 111 ? -25.297 -18.5 -4.594 1 94.25 111 HIS A C 1
ATOM 868 O O . HIS A 1 111 ? -25.812 -19.609 -4.492 1 94.25 111 HIS A O 1
ATOM 874 N N . CYS A 1 112 ? -24.281 -18.219 -3.961 1 94.06 112 CYS A N 1
ATOM 875 C CA . CYS A 1 112 ? -23.766 -19.031 -2.865 1 94.06 112 CYS A CA 1
ATOM 876 C C . CYS A 1 112 ? -23.031 -18.188 -1.848 1 94.06 112 CYS A C 1
ATOM 878 O O . CYS A 1 112 ? -22.703 -17.031 -2.121 1 94.06 112 CYS A O 1
ATOM 880 N N . SER A 1 113 ? -22.922 -18.641 -0.66 1 93.12 113 SER A N 1
ATOM 881 C CA . SER A 1 113 ? -22.141 -18.047 0.431 1 93.12 113 SER A CA 1
ATOM 882 C C . SER A 1 113 ? -22.047 -19.016 1.61 1 93.12 113 SER A C 1
ATOM 884 O O . SER A 1 113 ? -22.984 -19.75 1.895 1 93.12 113 SER A O 1
ATOM 886 N N . PRO A 1 114 ? -20.891 -18.969 2.232 1 94.81 114 PRO A N 1
ATOM 887 C CA . PRO A 1 114 ? -19.656 -18.203 2.043 1 94.81 114 PRO A CA 1
ATOM 888 C C . PRO A 1 114 ? -18.672 -18.891 1.107 1 94.81 114 PRO A C 1
ATOM 890 O O . PRO A 1 114 ? -18.875 -20.031 0.71 1 94.81 114 PRO A O 1
ATOM 893 N N . ALA A 1 115 ? -17.609 -18.203 0.774 1 96.12 115 ALA A N 1
ATOM 894 C CA . ALA A 1 115 ? -16.5 -18.828 0.077 1 96.12 115 ALA A CA 1
ATOM 895 C C . ALA A 1 115 ? -15.781 -19.828 0.982 1 96.12 115 ALA A C 1
ATOM 897 O O . ALA A 1 115 ? -15.719 -19.641 2.199 1 96.12 115 ALA A O 1
ATOM 898 N N . SER A 1 116 ? -15.258 -20.828 0.378 1 96.81 116 SER A N 1
ATOM 899 C CA . SER A 1 116 ? -14.516 -21.828 1.132 1 96.81 116 SER A CA 1
ATOM 900 C C . SER A 1 116 ? -13.195 -22.172 0.452 1 96.81 116 SER A C 1
ATOM 902 O O . SER A 1 116 ? -13.117 -22.219 -0.777 1 96.81 116 SER A O 1
ATOM 904 N N . THR A 1 117 ? -12.172 -22.375 1.24 1 98.06 117 THR A N 1
ATOM 905 C CA . THR A 1 117 ? -10.906 -22.922 0.78 1 98.06 117 THR A CA 1
ATOM 906 C C . THR A 1 117 ? -10.859 -24.438 0.995 1 98.06 117 THR A C 1
ATOM 908 O O . THR A 1 117 ? -11.031 -24.906 2.119 1 98.06 117 THR A O 1
ATOM 911 N N . MET A 1 118 ? -10.656 -25.141 -0.07 1 98.25 118 MET A N 1
ATOM 912 C CA . MET A 1 118 ? -10.75 -26.594 -0.039 1 98.25 118 MET A CA 1
ATOM 913 C C . MET A 1 118 ? -9.406 -27.234 -0.387 1 98.25 118 MET A C 1
ATOM 915 O O . MET A 1 118 ? -8.594 -26.641 -1.088 1 98.25 118 MET A O 1
ATOM 919 N N . LEU A 1 119 ? -9.219 -28.438 0.09 1 98.62 119 LEU A N 1
ATOM 920 C CA . LEU A 1 119 ? -7.977 -29.188 -0.129 1 98.62 119 LEU A CA 1
ATOM 921 C C . LEU A 1 119 ? -8.258 -30.641 -0.45 1 98.62 119 LEU A C 1
ATOM 923 O O . LEU A 1 119 ? -9.125 -31.266 0.176 1 98.62 119 LEU A O 1
ATOM 927 N N . VAL A 1 120 ? -7.613 -31.203 -1.482 1 98.81 120 VAL A N 1
ATOM 928 C CA . VAL A 1 120 ? -7.496 -32.656 -1.696 1 98.81 120 VAL A CA 1
ATOM 929 C C . VAL A 1 120 ? -6.023 -33.031 -1.781 1 98.81 120 VAL A C 1
ATOM 931 O O . VAL A 1 120 ? -5.168 -32.219 -2.066 1 98.81 120 VAL A O 1
ATOM 934 N N . GLU A 1 121 ? -5.688 -34.25 -1.531 1 98.81 121 GLU A N 1
ATOM 935 C CA . GLU A 1 121 ? -4.289 -34.688 -1.584 1 98.81 121 GLU A CA 1
ATOM 936 C C . GLU A 1 121 ? -4.152 -36.094 -2.15 1 98.81 121 GLU A C 1
ATOM 938 O O . GLU A 1 121 ? -5.09 -36.875 -2.072 1 98.81 121 GLU A O 1
ATOM 943 N N . SER A 1 122 ? -3.115 -36.375 -2.75 1 98.88 122 SER A N 1
ATOM 944 C CA . SER A 1 122 ? -2.746 -37.688 -3.277 1 98.88 122 SER A CA 1
ATOM 945 C C . SER A 1 122 ? -1.456 -38.188 -2.641 1 98.88 122 SER A C 1
ATOM 947 O O . SER A 1 122 ? -0.474 -37.469 -2.541 1 98.88 122 SER A O 1
ATOM 949 N N . ARG A 1 123 ? -1.515 -39.438 -2.25 1 98.44 123 ARG A N 1
ATOM 950 C CA . ARG A 1 123 ? -0.341 -40.062 -1.658 1 98.44 123 ARG A CA 1
ATOM 951 C C . ARG A 1 123 ? 0.195 -41.188 -2.559 1 98.44 123 ARG A C 1
ATOM 953 O O . ARG A 1 123 ? 1.134 -41.906 -2.189 1 98.44 123 ARG A O 1
ATOM 960 N N . ASP A 1 124 ? -0.406 -41.312 -3.74 1 98.44 124 ASP A N 1
ATOM 961 C CA . ASP A 1 124 ? -0.046 -42.438 -4.602 1 98.44 124 ASP A CA 1
ATOM 962 C C . ASP A 1 124 ? 0.263 -41.969 -6.02 1 98.44 124 ASP A C 1
ATOM 964 O O . ASP A 1 124 ? -0.189 -42.562 -6.996 1 98.44 124 ASP A O 1
ATOM 968 N N . ASP A 1 125 ? 0.943 -40.844 -6.105 1 98.19 125 ASP A N 1
ATOM 969 C CA . ASP A 1 125 ? 1.5 -40.375 -7.379 1 98.19 125 ASP A CA 1
ATOM 970 C C . ASP A 1 125 ? 0.403 -39.875 -8.305 1 98.19 125 ASP A C 1
ATOM 972 O O . ASP A 1 125 ? 0.512 -39.969 -9.523 1 98.19 125 ASP A O 1
ATOM 976 N N . GLY A 1 126 ? -0.702 -39.312 -7.738 1 98.38 126 GLY A N 1
ATOM 977 C CA . GLY A 1 126 ? -1.784 -38.719 -8.5 1 98.38 126 GLY A CA 1
ATOM 978 C C . GLY A 1 126 ? -2.805 -39.75 -8.984 1 98.38 126 GLY A C 1
ATOM 979 O O . GLY A 1 126 ? -3.713 -39.406 -9.75 1 98.38 126 GLY A O 1
ATOM 980 N N . LEU A 1 127 ? -2.717 -40.969 -8.531 1 98.56 127 LEU A N 1
ATOM 981 C CA . LEU A 1 127 ? -3.609 -42 -9.008 1 98.56 127 LEU A CA 1
ATOM 982 C C . LEU A 1 127 ? -4.977 -41.906 -8.336 1 98.56 127 LEU A C 1
ATOM 984 O O . LEU A 1 127 ? -5.996 -42.25 -8.938 1 98.56 127 LEU A O 1
ATOM 988 N N . SER A 1 128 ? -4.973 -41.531 -7.102 1 98.44 128 SER A N 1
ATOM 989 C CA . SER A 1 128 ? -6.215 -41.281 -6.379 1 98.44 128 SER A CA 1
ATOM 990 C C . SER A 1 128 ? -6.09 -40.062 -5.469 1 98.44 128 SER A C 1
ATOM 992 O O . SER A 1 128 ? -4.98 -39.625 -5.168 1 98.44 128 SER A O 1
ATOM 994 N N . TRP A 1 129 ? -7.203 -39.531 -5.094 1 98.75 129 TRP A N 1
ATOM 995 C CA . TRP A 1 129 ? -7.246 -38.312 -4.301 1 98.75 129 TRP A CA 1
ATOM 996 C C . TRP A 1 129 ? -8.203 -38.438 -3.121 1 98.75 129 TRP A C 1
ATOM 998 O O . TRP A 1 129 ? -9.203 -39.156 -3.213 1 98.75 129 TRP A O 1
ATOM 1008 N N . SER A 1 130 ? -7.879 -37.812 -2.049 1 98.56 130 SER A N 1
ATOM 1009 C CA . SER A 1 130 ? -8.695 -37.844 -0.843 1 98.56 130 SER A CA 1
ATOM 1010 C C . SER A 1 130 ? -10.031 -37.125 -1.052 1 98.56 130 SER A C 1
ATOM 1012 O O . SER A 1 130 ? -10.195 -36.406 -2.031 1 98.56 130 SER A O 1
ATOM 1014 N N . ALA A 1 131 ? -10.906 -37.375 -0.064 1 97.5 131 ALA A N 1
ATOM 1015 C CA . ALA A 1 131 ? -12.086 -36.5 -0.005 1 97.5 131 ALA A CA 1
ATOM 1016 C C . ALA A 1 131 ? -11.695 -35.062 0.281 1 97.5 131 ALA A C 1
ATOM 1018 O O . ALA A 1 131 ? -10.711 -34.812 0.977 1 97.5 131 ALA A O 1
ATOM 1019 N N . PRO A 1 132 ? -12.484 -34.156 -0.214 1 97.56 132 PRO A N 1
ATOM 1020 C CA . PRO A 1 132 ? -12.164 -32.75 0.038 1 97.56 132 PRO A CA 1
ATOM 1021 C C . PRO A 1 132 ? -12.234 -32.406 1.52 1 97.56 132 PRO A C 1
ATOM 1023 O O . PRO A 1 132 ? -13.117 -32.875 2.236 1 97.56 132 PRO A O 1
ATOM 1026 N N . ARG A 1 133 ? -11.297 -31.609 1.963 1 97.75 133 ARG A N 1
ATOM 1027 C CA . ARG A 1 133 ? -11.266 -31.031 3.301 1 97.75 133 ARG A CA 1
ATOM 1028 C C . ARG A 1 133 ? -11.438 -29.516 3.244 1 97.75 133 ARG A C 1
ATOM 1030 O O . ARG A 1 133 ? -10.805 -28.844 2.424 1 97.75 133 ARG A O 1
ATOM 1037 N N . ASN A 1 134 ? -12.297 -29.031 4.098 1 97.31 134 ASN A N 1
ATOM 1038 C CA . ASN A 1 134 ? -12.531 -27.594 4.172 1 97.31 134 ASN A CA 1
ATOM 1039 C C . ASN A 1 134 ? -11.586 -26.922 5.16 1 97.31 134 ASN A C 1
ATOM 1041 O O . ASN A 1 134 ? -11.562 -27.266 6.344 1 97.31 134 ASN A O 1
ATOM 1045 N N . LEU A 1 135 ? -10.852 -25.922 4.684 1 97.56 135 LEU A N 1
ATOM 1046 C CA . LEU A 1 135 ? -9.844 -25.25 5.504 1 97.56 135 LEU A CA 1
ATOM 1047 C C . LEU A 1 135 ? -10.398 -23.984 6.121 1 97.56 135 LEU A C 1
ATOM 1049 O O . LEU A 1 135 ? -9.719 -23.328 6.918 1 97.56 135 LEU A O 1
ATOM 1053 N N . SER A 1 136 ? -11.609 -23.625 5.852 1 94.06 136 SER A N 1
ATOM 1054 C CA . SER A 1 136 ? -12.141 -22.312 6.203 1 94.06 136 SER A CA 1
ATOM 1055 C C . SER A 1 136 ? -12.227 -22.141 7.719 1 94.06 136 SER A C 1
ATOM 1057 O O . SER A 1 136 ? -12.109 -21.016 8.227 1 94.06 136 SER A O 1
ATOM 1059 N N . VAL A 1 137 ? -12.414 -23.188 8.406 1 92.06 137 VAL A N 1
ATOM 1060 C CA . VAL A 1 137 ? -12.492 -23.078 9.859 1 92.06 137 VAL A CA 1
ATOM 1061 C C . VAL A 1 137 ? -11.148 -22.625 10.422 1 92.06 137 VAL A C 1
ATOM 1063 O O . VAL A 1 137 ? -11.102 -21.828 11.352 1 92.06 137 VAL A O 1
ATOM 1066 N N . GLN A 1 138 ? -10.086 -23.141 9.836 1 95.56 138 GLN A N 1
ATOM 1067 C CA . GLN A 1 138 ? -8.742 -22.812 10.297 1 95.56 138 GLN A CA 1
ATOM 1068 C C . GLN A 1 138 ? -8.312 -21.438 9.805 1 95.56 138 GLN A C 1
ATOM 1070 O O . GLN A 1 138 ? -7.645 -20.688 10.531 1 95.56 138 GLN A O 1
ATOM 1075 N N . LEU A 1 139 ? -8.672 -21.078 8.664 1 97 139 LEU A N 1
ATOM 1076 C CA . LEU A 1 139 ? -8.141 -19.891 7.996 1 97 139 LEU A CA 1
ATOM 1077 C C . LEU A 1 139 ? -9.07 -18.703 8.18 1 97 139 LEU A C 1
ATOM 1079 O O . LEU A 1 139 ? -8.68 -17.562 7.945 1 97 139 LEU A O 1
ATOM 1083 N N . GLY A 1 140 ? -10.258 -18.953 8.656 1 93.12 140 GLY A N 1
ATOM 1084 C CA . GLY A 1 140 ? -11.297 -17.922 8.656 1 93.12 140 GLY A CA 1
ATOM 1085 C C . GLY A 1 140 ? -12.078 -17.875 7.359 1 93.12 140 GLY A C 1
ATOM 1086 O O . GLY A 1 140 ? -11.609 -18.328 6.32 1 93.12 140 GLY A O 1
ATOM 1087 N N . VAL A 1 141 ? -13.234 -17.25 7.496 1 87.12 141 VAL A N 1
ATOM 1088 C CA . VAL A 1 141 ? -14.102 -17.125 6.324 1 87.12 141 VAL A CA 1
ATOM 1089 C C . VAL A 1 141 ? -13.703 -15.891 5.52 1 87.12 141 VAL A C 1
ATOM 1091 O O . VAL A 1 141 ? -13.859 -14.758 5.984 1 87.12 141 VAL A O 1
ATOM 1094 N N . LYS A 1 142 ? -13.07 -16.094 4.5 1 88.5 142 LYS A N 1
ATOM 1095 C CA . LYS A 1 142 ? -12.688 -15.016 3.588 1 88.5 142 LYS A CA 1
ATOM 1096 C C . LYS A 1 142 ? -12.586 -15.523 2.152 1 88.5 142 LYS A C 1
ATOM 1098 O O . LYS A 1 142 ? -12.406 -16.719 1.922 1 88.5 142 LYS A O 1
ATOM 1103 N N . ASN A 1 143 ? -12.781 -14.648 1.203 1 94.88 143 ASN A N 1
ATOM 1104 C CA . ASN A 1 143 ? -12.562 -14.977 -0.2 1 94.88 143 ASN A CA 1
ATOM 1105 C C . ASN A 1 143 ? -11.078 -15.109 -0.523 1 94.88 143 ASN A C 1
ATOM 1107 O O . ASN A 1 143 ? -10.359 -14.109 -0.57 1 94.88 143 ASN A O 1
ATOM 1111 N N . PHE A 1 144 ? -10.68 -16.312 -0.704 1 97.88 144 PHE A N 1
ATOM 1112 C CA . PHE A 1 144 ? -9.281 -16.609 -1.003 1 97.88 144 PHE A CA 1
ATOM 1113 C C . PHE A 1 144 ? -9.18 -17.625 -2.141 1 97.88 144 PHE A C 1
ATOM 1115 O O . PHE A 1 144 ? -9.727 -18.719 -2.057 1 97.88 144 PHE A O 1
ATOM 1122 N N . ALA A 1 145 ? -8.539 -17.219 -3.178 1 98.19 145 ALA A N 1
ATOM 1123 C CA . ALA A 1 145 ? -8.188 -18.125 -4.277 1 98.19 145 ALA A CA 1
ATOM 1124 C C . ALA A 1 145 ? -6.676 -18.344 -4.34 1 98.19 145 ALA A C 1
ATOM 1126 O O . ALA A 1 145 ? -5.918 -17.406 -4.633 1 98.19 145 ALA A O 1
ATOM 1127 N N . PRO A 1 146 ? -6.207 -19.562 -4.043 1 98.5 146 PRO A N 1
ATOM 1128 C CA . PRO A 1 146 ? -4.77 -19.828 -4.16 1 98.5 146 PRO A CA 1
ATOM 1129 C C . PRO A 1 146 ? -4.254 -19.641 -5.586 1 98.5 146 PRO A C 1
ATOM 1131 O O . PRO A 1 146 ? -4.914 -20.062 -6.539 1 98.5 146 PRO A O 1
ATOM 1134 N N . GLY A 1 147 ? -3.027 -19.109 -5.688 1 98.25 147 GLY A N 1
ATOM 1135 C CA . GLY A 1 147 ? -2.389 -18.969 -6.984 1 98.25 147 GLY A CA 1
ATOM 1136 C C . GLY A 1 147 ? -3.158 -18.062 -7.93 1 98.25 147 GLY A C 1
ATOM 1137 O O . GLY A 1 147 ? -3.51 -16.938 -7.566 1 98.25 147 GLY A O 1
ATOM 1138 N N . PRO A 1 148 ? -3.285 -18.672 -9.211 1 98.56 148 PRO A N 1
ATOM 1139 C CA . PRO A 1 148 ? -3.062 -20.078 -9.594 1 98.56 148 PRO A CA 1
ATOM 1140 C C . PRO A 1 148 ? -1.585 -20.391 -9.812 1 98.56 148 PRO A C 1
ATOM 1142 O O . PRO A 1 148 ? -0.79 -19.5 -10.109 1 98.56 148 PRO A O 1
ATOM 1145 N N . GLY A 1 149 ? -1.137 -21.531 -9.672 1 98.81 149 GLY A N 1
ATOM 1146 C CA . GLY A 1 149 ? 0.215 -22.031 -9.852 1 98.81 149 GLY A CA 1
ATOM 1147 C C . GLY A 1 149 ? 0.588 -23.109 -8.844 1 98.81 149 GLY A C 1
ATOM 1148 O O . GLY A 1 149 ? -0.125 -24.094 -8.695 1 98.81 149 GLY A O 1
ATOM 1149 N N . TYR A 1 150 ? 1.691 -22.938 -8.258 1 98.81 150 TYR A N 1
ATOM 1150 C CA . TYR A 1 150 ? 2.113 -23.922 -7.27 1 98.81 150 TYR A CA 1
ATOM 1151 C C . TYR A 1 150 ? 2.586 -23.234 -5.988 1 98.81 150 TYR A C 1
ATOM 1153 O O . TYR A 1 150 ? 2.934 -22.062 -5.992 1 98.81 150 TYR A O 1
ATOM 1161 N N . GLY A 1 151 ? 2.441 -23.969 -4.863 1 98.88 151 GLY A N 1
ATOM 1162 C CA . GLY A 1 151 ? 3.111 -23.609 -3.625 1 98.88 151 GLY A CA 1
ATOM 1163 C C . GLY A 1 151 ? 4.5 -24.203 -3.502 1 98.88 151 GLY A C 1
ATOM 1164 O O . GLY A 1 151 ? 4.961 -24.922 -4.402 1 98.88 151 GLY A O 1
ATOM 1165 N N . ILE A 1 152 ? 5.121 -23.891 -2.367 1 98.88 152 ILE A N 1
ATOM 1166 C CA . ILE A 1 152 ? 6.477 -24.391 -2.197 1 98.88 152 ILE A CA 1
ATOM 1167 C C . ILE A 1 152 ? 6.598 -25.094 -0.847 1 98.88 152 ILE A C 1
ATOM 1169 O O . ILE A 1 152 ? 5.82 -24.828 0.073 1 98.88 152 ILE A O 1
ATOM 1173 N N . GLN A 1 153 ? 7.441 -26 -0.795 1 98.81 153 GLN A N 1
ATOM 1174 C CA . GLN A 1 153 ? 7.996 -26.484 0.466 1 98.81 153 GLN A CA 1
ATOM 1175 C C . GLN A 1 153 ? 9.398 -25.922 0.694 1 98.81 153 GLN A C 1
ATOM 1177 O O . GLN A 1 153 ? 10.312 -26.188 -0.086 1 98.81 153 GLN A O 1
ATOM 1182 N N . LYS A 1 154 ? 9.562 -25.172 1.742 1 98.88 154 LYS A N 1
ATOM 1183 C CA . LYS A 1 154 ? 10.828 -24.5 2.006 1 98.88 154 LYS A CA 1
ATOM 1184 C C . LYS A 1 154 ? 11.961 -25.516 2.199 1 98.88 154 LYS A C 1
ATOM 1186 O O . LYS A 1 154 ? 11.797 -26.5 2.924 1 98.88 154 LYS A O 1
ATOM 1191 N N . ARG A 1 155 ? 13.055 -25.172 1.575 1 97.75 155 ARG A N 1
ATOM 1192 C CA . ARG A 1 155 ? 14.242 -26.016 1.669 1 97.75 155 ARG A CA 1
ATOM 1193 C C . ARG A 1 155 ? 15.328 -25.328 2.496 1 97.75 155 ARG A C 1
ATOM 1195 O O . ARG A 1 155 ? 16.203 -26 3.053 1 97.75 155 ARG A O 1
ATOM 1202 N N . TYR A 1 156 ? 15.289 -24.047 2.578 1 98.25 156 TYR A N 1
ATOM 1203 C CA . TYR A 1 156 ? 16.297 -23.25 3.271 1 98.25 156 TYR A CA 1
ATOM 1204 C C . TYR A 1 156 ? 15.68 -22.5 4.449 1 98.25 156 TYR A C 1
ATOM 1206 O O . TYR A 1 156 ? 14.461 -22.312 4.508 1 98.25 156 TYR A O 1
ATOM 1214 N N . ASN A 1 157 ? 16.562 -22.078 5.387 1 98.25 157 ASN A N 1
ATOM 1215 C CA . ASN A 1 157 ? 16.109 -21.25 6.5 1 98.25 157 ASN A CA 1
ATOM 1216 C C . ASN A 1 157 ? 15.672 -19.859 6.031 1 98.25 157 ASN A C 1
ATOM 1218 O O . ASN A 1 157 ? 16.266 -19.312 5.102 1 98.25 157 ASN A O 1
ATOM 1222 N N . PRO A 1 158 ? 14.703 -19.297 6.82 1 98.56 158 PRO A N 1
ATOM 1223 C CA .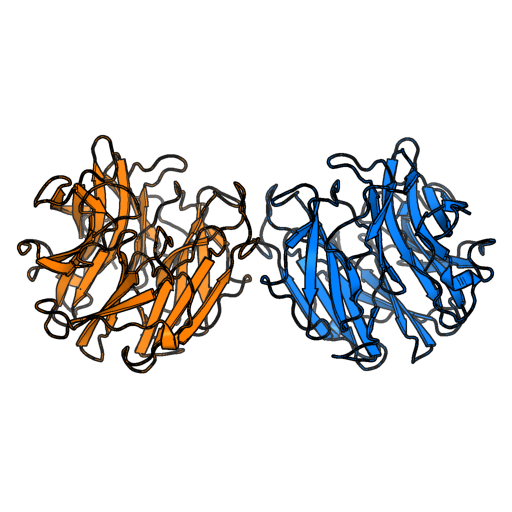 PRO A 1 158 ? 13.906 -19.828 7.93 1 98.56 158 PRO A CA 1
ATOM 1224 C C . PRO A 1 158 ? 12.727 -20.672 7.453 1 98.56 158 PRO A C 1
ATOM 1226 O O . PRO A 1 158 ? 12.328 -20.578 6.289 1 98.56 158 PRO A O 1
ATOM 1229 N N . GLY A 1 159 ? 12.172 -21.484 8.289 1 98.38 159 GLY A N 1
ATOM 1230 C CA . GLY A 1 159 ? 10.945 -22.234 8.047 1 98.38 159 GLY A CA 1
ATOM 1231 C C . GLY A 1 159 ? 11.148 -23.453 7.176 1 98.38 159 GLY A C 1
ATOM 1232 O O . GLY A 1 159 ? 10.328 -23.75 6.309 1 98.38 159 GLY A O 1
ATOM 1233 N N . ILE A 1 160 ? 12.273 -24.219 7.352 1 98.56 160 ILE A N 1
ATOM 1234 C CA . ILE A 1 160 ? 12.547 -25.422 6.582 1 98.56 160 ILE A CA 1
ATOM 1235 C C . ILE A 1 160 ? 11.383 -26.391 6.715 1 98.56 160 ILE A C 1
ATOM 1237 O O . ILE A 1 160 ? 10.852 -26.594 7.812 1 98.56 160 ILE A O 1
ATOM 1241 N N . GLU A 1 161 ? 10.945 -27 5.539 1 98.69 161 GLU A N 1
ATOM 1242 C CA . GLU A 1 161 ? 9.891 -28 5.367 1 98.69 161 GLU A CA 1
ATOM 1243 C C . GLU A 1 161 ? 8.508 -27.344 5.383 1 98.69 161 GLU A C 1
ATOM 1245 O O . GLU A 1 161 ? 7.512 -28 5.074 1 98.69 161 GLU A O 1
ATOM 1250 N N . ARG A 1 162 ? 8.438 -26.094 5.777 1 98.81 162 ARG A N 1
ATOM 1251 C CA . ARG A 1 162 ? 7.168 -25.391 5.758 1 98.81 162 ARG A CA 1
ATOM 1252 C C . ARG A 1 162 ? 6.555 -25.406 4.363 1 98.81 162 ARG A C 1
ATOM 1254 O O . ARG A 1 162 ? 7.25 -25.172 3.371 1 98.81 162 ARG A O 1
ATOM 1261 N N . LEU A 1 163 ? 5.242 -25.625 4.246 1 98.94 163 LEU A N 1
ATOM 1262 C CA . LEU A 1 163 ? 4.484 -25.422 3.016 1 98.94 163 LEU A CA 1
ATOM 1263 C C . LEU A 1 163 ? 3.951 -24 2.932 1 98.94 163 LEU A C 1
ATOM 1265 O O . LEU A 1 163 ? 3.4 -23.484 3.904 1 98.94 163 LEU A O 1
ATOM 1269 N N . VAL A 1 164 ? 4.18 -23.344 1.838 1 98.94 164 VAL A N 1
ATOM 1270 C CA . VAL A 1 164 ? 3.711 -21.984 1.588 1 98.94 164 VAL A CA 1
ATOM 1271 C C . VAL A 1 164 ? 2.875 -21.953 0.31 1 98.94 164 VAL A C 1
ATOM 1273 O O . VAL A 1 164 ? 3.354 -22.328 -0.761 1 98.94 164 VAL A O 1
ATOM 1276 N N . VAL A 1 165 ? 1.632 -21.594 0.436 1 98.94 165 VAL A N 1
ATOM 1277 C CA . VAL A 1 165 ? 0.75 -21.359 -0.704 1 98.94 165 VAL A CA 1
ATOM 1278 C C . VAL A 1 165 ? 0.225 -19.938 -0.671 1 98.94 165 VAL A C 1
ATOM 1280 O O . VAL A 1 165 ? -0.318 -19.484 0.343 1 98.94 165 VAL A O 1
ATOM 1283 N N . CYS A 1 166 ? 0.433 -19.188 -1.715 1 98.94 166 CYS A N 1
ATOM 1284 C CA . CYS A 1 166 ? -0.049 -17.812 -1.793 1 98.94 166 CYS A CA 1
ATOM 1285 C C . CYS A 1 166 ? -1.17 -17.688 -2.818 1 98.94 166 CYS A C 1
ATOM 1287 O O . CYS A 1 166 ? -1.298 -18.531 -3.713 1 98.94 166 CYS A O 1
ATOM 1289 N N . GLY A 1 167 ? -1.965 -16.688 -2.646 1 98.81 167 GLY A N 1
ATOM 1290 C CA . GLY A 1 167 ? -3.1 -16.438 -3.521 1 98.81 167 GLY A CA 1
ATOM 1291 C C . GLY A 1 167 ? -3.621 -15.016 -3.438 1 98.81 167 GLY A C 1
ATOM 1292 O O . GLY A 1 167 ? -2.861 -14.086 -3.164 1 98.81 167 GLY A O 1
ATOM 1293 N N . HIS A 1 168 ? -4.848 -14.836 -3.838 1 98.75 168 HIS A N 1
ATOM 1294 C CA . HIS A 1 168 ? -5.438 -13.508 -3.959 1 98.75 168 HIS A CA 1
ATOM 1295 C C . HIS A 1 168 ? -6.898 -13.508 -3.516 1 98.75 168 HIS A C 1
ATOM 1297 O O . HIS A 1 168 ? -7.461 -14.57 -3.232 1 98.75 168 HIS A O 1
ATOM 1303 N N . GLY A 1 169 ? -7.496 -12.344 -3.363 1 97.88 169 GLY A N 1
ATOM 1304 C CA . GLY A 1 169 ? -8.906 -12.188 -3.031 1 97.88 169 GLY A CA 1
ATOM 1305 C C . GLY A 1 169 ? -9.742 -11.695 -4.195 1 97.88 169 GLY A C 1
ATOM 1306 O O . GLY A 1 169 ? -9.32 -11.781 -5.352 1 97.88 169 GLY A O 1
ATOM 1307 N N . THR A 1 170 ? -11.008 -11.32 -3.863 1 96.44 170 THR A N 1
ATOM 1308 C CA . THR A 1 170 ? -11.828 -10.641 -4.859 1 96.44 170 THR A CA 1
ATOM 1309 C C . THR A 1 170 ? -11.242 -9.273 -5.207 1 96.44 170 THR A C 1
ATOM 1311 O O . THR A 1 170 ? -10.344 -8.789 -4.516 1 96.44 170 THR A O 1
ATOM 1314 N N . ILE A 1 171 ? -11.773 -8.664 -6.234 1 96.25 171 ILE A N 1
ATOM 1315 C CA . ILE A 1 171 ? -11.219 -7.406 -6.715 1 96.25 171 ILE A CA 1
ATOM 1316 C C . ILE A 1 171 ? -11.227 -6.375 -5.586 1 96.25 171 ILE A C 1
ATOM 1318 O O . ILE A 1 171 ? -10.219 -5.707 -5.336 1 96.25 171 ILE A O 1
ATOM 1322 N N . GLU A 1 172 ? -12.312 -6.27 -4.801 1 96.88 172 GLU A N 1
ATOM 1323 C CA . GLU A 1 172 ? -12.406 -5.293 -3.719 1 96.88 172 GLU A CA 1
ATOM 1324 C C . GLU A 1 172 ? -11.43 -5.613 -2.596 1 96.88 172 GLU A C 1
ATOM 1326 O O . GLU A 1 172 ? -10.852 -4.711 -1.992 1 96.88 172 GLU A O 1
ATOM 1331 N N . GLY A 1 173 ? -11.266 -6.891 -2.309 1 97.62 173 GLY A N 1
ATOM 1332 C CA . GLY A 1 173 ? -10.375 -7.336 -1.253 1 97.62 173 GLY A CA 1
ATOM 1333 C C . GLY A 1 173 ? -9.125 -8.023 -1.778 1 97.62 173 GLY A C 1
ATOM 1334 O O . GLY A 1 173 ? -8.664 -9.008 -1.196 1 97.62 173 GLY A O 1
ATOM 1335 N N . ASP A 1 174 ? -8.609 -7.543 -2.867 1 98.38 174 ASP A N 1
ATOM 1336 C CA . ASP A 1 174 ? -7.523 -8.219 -3.564 1 98.38 174 ASP A CA 1
ATOM 1337 C C . ASP A 1 174 ? -6.195 -8.016 -2.842 1 98.38 174 ASP A C 1
ATOM 1339 O O . ASP A 1 174 ? -6.121 -7.27 -1.864 1 98.38 174 ASP A O 1
ATOM 1343 N N . GLY A 1 175 ? -5.16 -8.758 -3.266 1 98.69 175 GLY A N 1
ATOM 1344 C CA . GLY A 1 175 ? -3.836 -8.742 -2.668 1 98.69 175 GLY A CA 1
ATOM 1345 C C . GLY A 1 175 ? -3.078 -10.039 -2.865 1 98.69 175 GLY A C 1
ATOM 1346 O O . GLY A 1 175 ? -3.471 -10.875 -3.682 1 98.69 175 GLY A O 1
ATOM 1347 N N . VAL A 1 176 ? -1.956 -10.141 -2.199 1 98.94 176 VAL A N 1
ATOM 1348 C CA . VAL A 1 176 ? -1.224 -11.391 -2.039 1 98.94 176 VAL A CA 1
ATOM 1349 C C . VAL A 1 176 ? -1.379 -11.898 -0.607 1 98.94 176 VAL A C 1
ATOM 1351 O O . VAL A 1 176 ? -1.048 -11.195 0.348 1 98.94 176 VAL A O 1
ATOM 1354 N N . PHE A 1 177 ? -1.908 -13.078 -0.497 1 98.81 177 PHE A N 1
ATOM 1355 C CA . PHE A 1 177 ? -2.123 -13.695 0.803 1 98.81 177 PHE A CA 1
ATOM 1356 C C . PHE A 1 177 ? -1.544 -15.109 0.83 1 98.81 177 PHE A C 1
ATOM 1358 O O . PHE A 1 177 ? -1.802 -15.906 -0.072 1 98.81 177 PHE A O 1
ATOM 1365 N N . CYS A 1 178 ? -0.819 -15.391 1.89 1 98.88 178 CYS A N 1
ATOM 1366 C CA . CYS A 1 178 ? -0.228 -16.719 1.986 1 98.88 178 CYS A CA 1
ATOM 1367 C C . CYS A 1 178 ? -0.861 -17.516 3.121 1 98.88 178 CYS A C 1
ATOM 1369 O O . CYS A 1 178 ? -1.297 -16.938 4.121 1 98.88 178 CYS A O 1
ATOM 1371 N N . ILE A 1 179 ? -0.946 -18.75 2.918 1 98.88 179 ILE A N 1
ATOM 1372 C CA . ILE A 1 179 ? -1.256 -19.703 3.984 1 98.88 179 ILE A CA 1
ATOM 1373 C C . ILE A 1 179 ? -0.077 -20.656 4.188 1 98.88 179 ILE A C 1
ATOM 1375 O O . ILE A 1 179 ? 0.636 -20.984 3.236 1 98.88 179 ILE A O 1
ATOM 1379 N N . LEU A 1 180 ? 0.099 -21.078 5.406 1 98.94 180 LEU A N 1
ATOM 1380 C CA . LEU A 1 180 ? 1.294 -21.828 5.789 1 98.94 180 LEU A CA 1
ATOM 1381 C C . LEU A 1 180 ? 0.922 -23.109 6.523 1 98.94 180 LEU A C 1
ATOM 1383 O O . LEU A 1 180 ? -0.052 -23.141 7.277 1 98.94 180 LEU A O 1
ATOM 1387 N N . SER A 1 181 ? 1.616 -24.109 6.309 1 98.94 181 SER A N 1
ATOM 1388 C CA . SER A 1 181 ? 1.525 -25.344 7.09 1 98.94 181 SER A CA 1
ATOM 1389 C C . SER A 1 181 ? 2.904 -25.812 7.539 1 98.94 181 SER A C 1
ATOM 1391 O O . SER A 1 181 ? 3.814 -25.953 6.723 1 98.94 181 SER A O 1
ATOM 1393 N N . ASP A 1 182 ? 3.043 -26.078 8.82 1 98.81 182 ASP A N 1
ATOM 1394 C CA . ASP A 1 182 ? 4.305 -26.562 9.367 1 98.81 182 ASP A CA 1
ATOM 1395 C C . ASP A 1 182 ? 4.191 -28.031 9.797 1 98.81 182 ASP A C 1
ATOM 1397 O O . ASP A 1 182 ? 5.062 -28.531 10.5 1 98.81 182 ASP A O 1
ATOM 1401 N N . ASP A 1 183 ? 3.07 -28.641 9.445 1 98.69 183 ASP A N 1
ATOM 1402 C CA . ASP A 1 183 ? 2.852 -30.031 9.836 1 98.69 183 ASP A CA 1
ATOM 1403 C C . ASP A 1 183 ? 2.354 -30.859 8.648 1 98.69 183 ASP A C 1
ATOM 1405 O O . ASP A 1 183 ? 1.434 -31.672 8.797 1 98.69 183 ASP A O 1
ATOM 1409 N N . HIS A 1 184 ? 2.877 -30.578 7.43 1 98.56 184 HIS A N 1
ATOM 1410 C CA . HIS A 1 184 ? 2.684 -31.359 6.215 1 98.56 184 HIS A CA 1
ATOM 1411 C C . HIS A 1 184 ? 1.227 -31.328 5.766 1 98.56 184 HIS A C 1
ATOM 1413 O O . HIS A 1 184 ? 0.694 -32.344 5.297 1 98.56 184 HIS A O 1
ATOM 1419 N N . GLY A 1 185 ? 0.562 -30.172 6.004 1 98.44 185 GLY A N 1
ATOM 1420 C CA . GLY A 1 185 ? -0.761 -29.922 5.453 1 98.44 185 GLY A CA 1
ATOM 1421 C C . GLY A 1 185 ? -1.882 -30.359 6.379 1 98.44 185 GLY A C 1
ATOM 1422 O O . GLY A 1 185 ? -3.059 -30.281 6.02 1 98.44 185 GLY A O 1
ATOM 1423 N N . GLN A 1 186 ? -1.535 -30.797 7.562 1 97.94 186 GLN A N 1
ATOM 1424 C CA . GLN A 1 186 ? -2.582 -31.156 8.516 1 97.94 186 GLN A CA 1
ATOM 1425 C C . GLN A 1 186 ? -3.314 -29.906 9.016 1 97.94 186 GLN A C 1
ATOM 1427 O O . GLN A 1 186 ? -4.539 -29.922 9.164 1 97.94 186 GLN A O 1
ATOM 1432 N N . ASN A 1 187 ? -2.566 -28.938 9.32 1 98.44 187 ASN A N 1
ATOM 1433 C CA . ASN A 1 187 ? -3.131 -27.656 9.703 1 98.44 187 ASN A CA 1
ATOM 1434 C C . ASN A 1 187 ? -2.541 -26.516 8.875 1 98.44 187 ASN A C 1
ATOM 1436 O O . ASN A 1 187 ? -1.394 -26.594 8.43 1 98.44 187 ASN A O 1
ATOM 1440 N N . TRP A 1 188 ? -3.404 -25.578 8.672 1 98.69 188 TRP A N 1
ATOM 1441 C CA . TRP A 1 188 ? -2.998 -24.391 7.918 1 98.69 188 TRP A CA 1
ATOM 1442 C C . TRP A 1 188 ? -3.332 -23.109 8.688 1 98.69 188 TRP A C 1
ATOM 1444 O O . TRP A 1 188 ? -4.336 -23.062 9.398 1 98.69 188 TRP A O 1
ATOM 1454 N N . ARG A 1 189 ? -2.479 -22.109 8.562 1 98.56 189 ARG A N 1
ATOM 1455 C CA . ARG A 1 189 ? -2.713 -20.781 9.148 1 98.56 189 ARG A CA 1
ATOM 1456 C C . ARG A 1 189 ? -2.41 -19.688 8.141 1 98.56 189 ARG A C 1
ATOM 1458 O O . ARG A 1 189 ? -1.669 -19.891 7.176 1 98.56 189 ARG A O 1
ATOM 1465 N N . ASN A 1 190 ? -2.98 -18.547 8.414 1 98.56 190 ASN A N 1
ATOM 1466 C CA . ASN A 1 190 ? -2.666 -17.375 7.586 1 98.56 190 ASN A CA 1
ATOM 1467 C C . ASN A 1 190 ? -1.228 -16.922 7.797 1 98.56 190 ASN A C 1
ATOM 1469 O O . ASN A 1 190 ? -0.723 -16.938 8.922 1 98.56 190 ASN A O 1
ATOM 1473 N N . GLY A 1 191 ? -0.546 -16.562 6.707 1 98.69 191 GLY A N 1
ATOM 1474 C CA . GLY A 1 191 ? 0.795 -16 6.734 1 98.69 191 GLY A CA 1
ATOM 1475 C C . GLY A 1 191 ? 0.86 -14.586 6.203 1 98.69 191 GLY A C 1
ATOM 1476 O O . GLY A 1 191 ? 0.068 -13.734 6.602 1 98.69 191 GLY A O 1
ATOM 1477 N N . ALA A 1 192 ? 1.796 -14.32 5.398 1 98.69 192 ALA A N 1
ATOM 1478 C CA . ALA A 1 192 ? 2.088 -12.992 4.879 1 98.69 192 ALA A CA 1
ATOM 1479 C C . ALA A 1 192 ? 0.9 -12.438 4.098 1 98.69 192 ALA A C 1
ATOM 1481 O O . ALA A 1 192 ? 0.148 -13.195 3.479 1 98.69 192 ALA A O 1
ATOM 1482 N N . ALA A 1 193 ? 0.777 -11.125 4.094 1 98.5 193 ALA A N 1
ATOM 1483 C CA . ALA A 1 193 ? -0.273 -10.438 3.35 1 98.5 193 ALA A CA 1
ATOM 1484 C C . ALA A 1 193 ? 0.245 -9.133 2.748 1 98.5 193 ALA A C 1
ATOM 1486 O O . ALA A 1 193 ? 1.025 -8.414 3.383 1 98.5 193 ALA A O 1
ATOM 1487 N N . LEU A 1 194 ? -0.018 -8.867 1.588 1 98.81 194 LEU A N 1
ATOM 1488 C CA . LEU A 1 194 ? 0.109 -7.605 0.872 1 98.81 194 LEU A CA 1
ATOM 1489 C C . LEU A 1 194 ? -1.238 -7.156 0.317 1 98.81 194 LEU A C 1
ATOM 1491 O O . LEU A 1 194 ? -1.72 -7.707 -0.677 1 98.81 194 LEU A O 1
ATOM 1495 N N . LYS A 1 195 ? -1.837 -6.191 0.877 1 98.81 195 LYS A N 1
ATOM 1496 C CA . LYS A 1 195 ? -3.215 -5.816 0.574 1 98.81 195 LYS A CA 1
ATOM 1497 C C . LYS A 1 195 ? -3.266 -4.746 -0.514 1 98.81 195 LYS A C 1
ATOM 1499 O O . LYS A 1 195 ? -2.398 -3.875 -0.575 1 98.81 195 LYS A O 1
ATOM 1504 N N . SER A 1 196 ? -4.27 -4.812 -1.288 1 98.88 196 SER A N 1
ATOM 1505 C CA . SER A 1 196 ? -4.531 -3.77 -2.275 1 98.88 196 SER A CA 1
ATOM 1506 C C . SER A 1 196 ? -4.949 -2.465 -1.605 1 98.88 196 SER A C 1
ATOM 1508 O O . SER A 1 196 ? -5.27 -2.449 -0.415 1 98.88 196 SER A O 1
ATOM 1510 N N . ILE A 1 197 ? -4.875 -1.369 -2.408 1 98.88 197 ILE A N 1
ATOM 1511 C CA . ILE A 1 197 ? -5.27 -0.058 -1.908 1 98.88 197 ILE A CA 1
ATOM 1512 C C . ILE A 1 197 ? -6.234 0.6 -2.895 1 98.88 197 ILE A C 1
ATOM 1514 O O . ILE A 1 197 ? -5.883 0.833 -4.055 1 98.88 197 ILE A O 1
ATOM 1518 N N . PRO A 1 198 ? -7.414 1.024 -2.518 1 98.56 198 PRO A N 1
ATOM 1519 C CA . PRO A 1 198 ? -7.957 0.75 -1.185 1 98.56 198 PRO A CA 1
ATOM 1520 C C . PRO A 1 198 ? -8.289 -0.726 -0.977 1 98.56 198 PRO A C 1
ATOM 1522 O O . PRO A 1 198 ? -8.43 -1.475 -1.947 1 98.56 198 PRO A O 1
ATOM 1525 N N . TYR A 1 199 ? -8.344 -1.162 0.262 1 98.62 199 TYR A N 1
ATOM 1526 C CA . TYR A 1 199 ? -8.641 -2.549 0.604 1 98.62 199 TYR A CA 1
ATOM 1527 C C . TYR A 1 199 ? -10.086 -2.693 1.07 1 98.62 199 TYR A C 1
ATOM 1529 O O . TYR A 1 199 ? -10.562 -1.896 1.881 1 98.62 199 TYR A O 1
ATOM 1537 N N . ASN A 1 200 ? -10.836 -3.742 0.479 1 97.75 200 ASN A N 1
ATOM 1538 C CA . ASN A 1 200 ? -12.242 -4.043 0.753 1 97.75 200 ASN A CA 1
ATOM 1539 C C . ASN A 1 200 ? -13.148 -2.869 0.397 1 97.75 200 ASN A C 1
ATOM 1541 O O . ASN A 1 200 ? -14.117 -2.594 1.103 1 97.75 200 ASN A O 1
ATOM 1545 N N . GLN A 1 201 ? -12.695 -2.137 -0.651 1 97.88 201 GLN A N 1
ATOM 1546 C CA . GLN A 1 201 ? -13.422 -1.021 -1.247 1 97.88 201 GLN A CA 1
ATOM 1547 C C . GLN A 1 201 ? -13.414 -1.107 -2.77 1 97.88 201 GLN A C 1
ATOM 1549 O O . GLN A 1 201 ? -12.617 -1.851 -3.35 1 97.88 201 GLN A O 1
ATOM 1554 N N . GLU A 1 202 ? -14.305 -0.36 -3.404 1 97.69 202 GLU A N 1
ATOM 1555 C CA . GLU A 1 202 ? -14.359 -0.342 -4.863 1 97.69 202 GLU A CA 1
ATOM 1556 C C . GLU A 1 202 ? -13.039 0.139 -5.457 1 97.69 202 GLU A C 1
ATOM 1558 O O . GLU A 1 202 ? -12.43 1.084 -4.953 1 97.69 202 GLU A O 1
ATOM 1563 N N . LYS A 1 203 ? -12.656 -0.498 -6.543 1 98.44 203 LYS A N 1
ATOM 1564 C CA . LYS A 1 203 ? -11.398 -0.174 -7.207 1 98.44 203 LYS A CA 1
ATOM 1565 C C . LYS A 1 203 ? -11.633 0.697 -8.438 1 98.44 203 LYS A C 1
ATOM 1567 O O . LYS A 1 203 ? -12.742 0.738 -8.969 1 98.44 203 LYS A O 1
ATOM 1572 N N . ARG A 1 204 ? -10.578 1.344 -8.828 1 98.06 204 ARG A N 1
ATOM 1573 C CA . ARG A 1 204 ? -10.516 2.078 -10.086 1 98.06 204 ARG A CA 1
ATOM 1574 C C . ARG A 1 204 ? -9.312 1.65 -10.914 1 98.06 204 ARG A C 1
ATOM 1576 O O . ARG A 1 204 ? -8.375 1.038 -10.391 1 98.06 204 ARG A O 1
ATOM 1583 N N . GLN A 1 205 ? -9.398 1.954 -12.227 1 97.44 205 GLN A N 1
ATOM 1584 C CA . GLN A 1 205 ? -8.234 1.699 -13.07 1 97.44 205 GLN A CA 1
ATOM 1585 C C . GLN A 1 205 ? -6.988 2.383 -12.508 1 97.44 205 GLN A C 1
ATOM 1587 O O . GLN A 1 205 ? -7.059 3.518 -12.031 1 97.44 205 GLN A O 1
ATOM 1592 N N . ASN A 1 206 ? -5.852 1.691 -12.484 1 98.06 206 ASN A N 1
ATOM 1593 C CA . ASN A 1 206 ? -4.535 2.162 -12.062 1 98.06 206 ASN A CA 1
ATOM 1594 C C . ASN A 1 206 ? -4.379 2.127 -10.547 1 98.06 206 ASN A C 1
ATOM 1596 O O . ASN A 1 206 ? -3.381 2.609 -10.008 1 98.06 206 ASN A O 1
ATOM 1600 N N . ASP A 1 207 ? -5.367 1.597 -9.852 1 98.81 207 ASP A N 1
ATOM 1601 C CA . ASP A 1 207 ? -5.172 1.349 -8.422 1 98.81 207 ASP A CA 1
ATOM 1602 C C . ASP A 1 207 ? -4.156 0.232 -8.195 1 98.81 207 ASP A C 1
ATOM 1604 O O . ASP A 1 207 ? -4 -0.655 -9.039 1 98.81 207 ASP A O 1
ATOM 1608 N N . PHE A 1 208 ? -3.426 0.31 -7.059 1 98.94 208 PHE A N 1
ATOM 1609 C CA . PHE A 1 208 ? -2.566 -0.785 -6.621 1 98.94 208 PHE A CA 1
ATOM 1610 C C . PHE A 1 208 ? -3.393 -2.016 -6.273 1 98.94 208 PHE A C 1
ATOM 1612 O O . PHE A 1 208 ? -4.035 -2.062 -5.219 1 98.94 208 PHE A O 1
ATOM 1619 N N . ASN A 1 209 ? -3.371 -3.049 -7.125 1 98.88 209 ASN A N 1
ATOM 1620 C CA . ASN A 1 209 ? -4.223 -4.227 -7.008 1 98.88 209 ASN A CA 1
ATOM 1621 C C . ASN A 1 209 ? -3.471 -5.5 -7.379 1 98.88 209 ASN A C 1
ATOM 1623 O O . ASN A 1 209 ? -3.785 -6.145 -8.383 1 98.88 209 ASN A O 1
ATOM 1627 N N . PRO A 1 210 ? -2.547 -5.914 -6.395 1 98.88 210 PRO A N 1
ATOM 1628 C CA . PRO A 1 210 ? -1.905 -7.215 -6.613 1 98.88 210 PRO A CA 1
ATOM 1629 C C . PRO A 1 210 ? -2.904 -8.367 -6.629 1 98.88 210 PRO A C 1
ATOM 1631 O O . PRO A 1 210 ? -3.812 -8.414 -5.797 1 98.88 210 PRO A O 1
ATOM 1634 N N . ASP A 1 211 ? -2.723 -9.219 -7.547 1 98.75 211 ASP A N 1
ATOM 1635 C CA . ASP A 1 211 ? -3.666 -10.312 -7.754 1 98.75 211 ASP A CA 1
ATOM 1636 C C . ASP A 1 211 ? -2.936 -11.641 -7.949 1 98.75 211 ASP A C 1
ATOM 1638 O O . ASP A 1 211 ? -2.031 -11.977 -7.18 1 98.75 211 ASP A O 1
ATOM 1642 N N . GLU A 1 212 ? -3.305 -12.539 -8.609 1 98.81 212 GLU A N 1
ATOM 1643 C CA . GLU A 1 212 ? -2.76 -13.859 -8.93 1 98.81 212 GLU A CA 1
ATOM 1644 C C . GLU A 1 212 ? -1.234 -13.844 -8.883 1 98.81 212 GLU A C 1
ATOM 1646 O O . GLU A 1 212 ? -0.596 -13.008 -9.516 1 98.81 212 GLU A O 1
ATOM 1651 N N . CYS A 1 213 ? -0.639 -14.789 -8.102 1 98.88 213 CYS A N 1
ATOM 1652 C CA . CYS A 1 213 ? 0.792 -14.711 -7.828 1 98.88 213 CYS A CA 1
ATOM 1653 C C . CYS A 1 213 ? 1.432 -16.094 -7.848 1 98.88 213 CYS A C 1
ATOM 1655 O O . CYS A 1 213 ? 0.732 -17.109 -7.785 1 98.88 213 CYS A O 1
ATOM 1657 N N . GLN A 1 214 ? 2.736 -16.125 -7.996 1 98.94 214 GLN A N 1
ATOM 1658 C CA . GLN A 1 214 ? 3.543 -17.344 -7.988 1 98.94 214 GLN A CA 1
ATOM 1659 C C . GLN A 1 214 ? 4.773 -17.172 -7.098 1 98.94 214 GLN A C 1
ATOM 1661 O O . GLN A 1 214 ? 5.691 -16.422 -7.43 1 98.94 214 GLN A O 1
ATOM 1666 N N . PRO A 1 215 ? 4.789 -17.859 -5.941 1 98.94 215 PRO A N 1
ATOM 1667 C CA . PRO A 1 215 ? 5.988 -17.844 -5.098 1 98.94 215 PRO A CA 1
ATOM 1668 C C . PRO A 1 215 ? 7.078 -18.781 -5.598 1 98.94 215 PRO A C 1
ATOM 1670 O O . PRO A 1 215 ? 6.777 -19.859 -6.121 1 98.94 215 PRO A O 1
ATOM 1673 N N . VAL A 1 216 ? 8.305 -18.422 -5.402 1 98.75 216 VAL A N 1
ATOM 1674 C CA . VAL A 1 216 ? 9.469 -19.281 -5.613 1 98.75 216 VAL A CA 1
ATOM 1675 C C . VAL A 1 216 ? 10.461 -19.078 -4.469 1 98.75 216 VAL A C 1
ATOM 1677 O O . VAL A 1 216 ? 10.641 -17.969 -3.973 1 98.75 216 VAL A O 1
ATOM 1680 N N . GLU A 1 217 ? 11 -20.141 -4.008 1 98.69 217 GLU A N 1
ATOM 1681 C CA . GLU A 1 217 ? 12.055 -20.016 -3.012 1 98.69 217 GLU A CA 1
ATOM 1682 C C . GLU A 1 217 ? 13.406 -19.734 -3.67 1 98.69 217 GLU A C 1
ATOM 1684 O O . GLU A 1 217 ? 13.797 -20.438 -4.605 1 98.69 217 GLU A O 1
ATOM 1689 N N . MET A 1 218 ? 14.086 -18.766 -3.17 1 98.31 218 MET A N 1
ATOM 1690 C CA . MET A 1 218 ? 15.391 -18.391 -3.691 1 98.31 218 MET A CA 1
ATOM 1691 C C . MET A 1 218 ? 16.516 -19.078 -2.91 1 98.31 218 MET A C 1
ATOM 1693 O O . MET A 1 218 ? 16.281 -19.562 -1.8 1 98.31 218 MET A O 1
ATOM 1697 N N . PRO A 1 219 ? 17.719 -19.078 -3.451 1 96.62 219 PRO A N 1
ATOM 1698 C CA . PRO A 1 219 ? 18.812 -19.781 -2.793 1 96.62 219 PRO A CA 1
ATOM 1699 C C . PRO A 1 219 ? 19.172 -19.188 -1.434 1 96.62 219 PRO A C 1
ATOM 1701 O O . PRO A 1 219 ? 19.734 -19.875 -0.579 1 96.62 219 PRO A O 1
ATOM 1704 N N . ASP A 1 220 ? 18.812 -17.969 -1.159 1 97.38 220 ASP A N 1
ATOM 1705 C CA . ASP A 1 220 ? 19.125 -17.328 0.12 1 97.38 220 ASP A CA 1
ATOM 1706 C C . ASP A 1 220 ? 18.031 -17.609 1.149 1 97.38 220 ASP A C 1
ATOM 1708 O O . ASP A 1 220 ? 18.062 -17.062 2.25 1 97.38 220 ASP A O 1
ATOM 1712 N N . GLY A 1 221 ? 17.094 -18.375 0.775 1 98.31 221 GLY A N 1
ATOM 1713 C CA . GLY A 1 221 ? 16.031 -18.781 1.679 1 98.31 221 GLY A CA 1
ATOM 1714 C C . GLY A 1 221 ? 14.812 -17.891 1.59 1 98.31 221 GLY A C 1
ATOM 1715 O O . GLY A 1 221 ? 13.742 -18.219 2.109 1 98.31 221 GLY A O 1
ATOM 1716 N N . SER A 1 222 ? 14.938 -16.781 0.925 1 98.62 222 SER A N 1
ATOM 1717 C CA . SER A 1 222 ? 13.805 -15.867 0.795 1 98.62 222 SER A CA 1
ATOM 1718 C C . SER A 1 222 ? 12.773 -16.422 -0.185 1 98.62 222 SER A C 1
ATOM 1720 O O . SER A 1 222 ? 13.062 -17.344 -0.951 1 98.62 222 SER A O 1
ATOM 1722 N N . ILE A 1 223 ? 11.57 -15.992 -0.049 1 98.88 223 ILE A N 1
ATOM 1723 C CA . ILE A 1 223 ? 10.492 -16.312 -0.98 1 98.88 223 ILE A CA 1
ATOM 1724 C C . ILE A 1 223 ? 10.203 -15.102 -1.871 1 98.88 223 ILE A C 1
ATOM 1726 O O . ILE A 1 223 ? 9.766 -14.055 -1.387 1 98.88 223 ILE A O 1
ATOM 1730 N N . LEU A 1 224 ? 10.547 -15.242 -3.113 1 98.81 224 LEU A N 1
ATOM 1731 C CA . LEU A 1 224 ? 10.203 -14.242 -4.117 1 98.81 224 LEU A CA 1
ATOM 1732 C C . LEU A 1 224 ? 8.828 -14.523 -4.715 1 98.81 224 LEU A C 1
ATOM 1734 O O . LEU A 1 224 ? 8.539 -15.656 -5.098 1 98.81 224 LEU A O 1
ATOM 1738 N N . ILE A 1 225 ? 7.945 -13.523 -4.766 1 98.94 225 ILE A N 1
ATOM 1739 C CA . ILE A 1 225 ? 6.598 -13.727 -5.281 1 98.94 225 ILE A CA 1
ATOM 1740 C C . ILE A 1 225 ? 6.367 -12.828 -6.496 1 98.94 225 ILE A C 1
ATOM 1742 O O . ILE A 1 225 ? 6.457 -11.602 -6.391 1 98.94 225 ILE A O 1
ATOM 1746 N N . ASN A 1 226 ? 6.156 -13.414 -7.637 1 98.88 226 ASN A N 1
ATOM 1747 C CA . ASN A 1 226 ? 5.766 -12.727 -8.859 1 98.88 226 ASN A CA 1
ATOM 1748 C C . ASN A 1 226 ? 4.254 -12.516 -8.93 1 98.88 226 ASN A C 1
ATOM 1750 O O . ASN A 1 226 ? 3.486 -13.461 -8.75 1 98.88 226 ASN A O 1
ATOM 1754 N N . VAL A 1 227 ? 3.811 -11.25 -9.203 1 98.94 227 VAL A N 1
ATOM 1755 C CA . VAL A 1 227 ? 2.412 -10.922 -8.953 1 98.94 227 VAL A CA 1
ATOM 1756 C C . VAL A 1 227 ? 1.819 -10.219 -10.172 1 98.94 227 VAL A C 1
ATOM 1758 O O . VAL A 1 227 ? 2.432 -9.305 -10.734 1 98.94 227 VAL A O 1
ATOM 1761 N N . ARG A 1 228 ? 0.631 -10.711 -10.539 1 98.94 228 ARG A N 1
ATOM 1762 C CA . ARG A 1 228 ? -0.135 -10.023 -11.57 1 98.94 228 ARG A CA 1
ATOM 1763 C C . ARG A 1 228 ? -0.506 -8.609 -11.125 1 98.94 228 ARG A C 1
ATOM 1765 O O . ARG A 1 228 ? -0.929 -8.406 -9.984 1 98.94 228 ARG A O 1
ATOM 1772 N N . ASN A 1 229 ? -0.292 -7.641 -11.938 1 98.81 229 ASN A N 1
ATOM 1773 C CA . ASN A 1 229 ? -0.592 -6.234 -11.68 1 98.81 229 ASN A CA 1
ATOM 1774 C C . ASN A 1 229 ? -1.962 -5.848 -12.227 1 98.81 229 ASN A C 1
ATOM 1776 O O . ASN A 1 229 ? -2.055 -5.156 -13.242 1 98.81 229 ASN A O 1
ATOM 1780 N N . GLN A 1 230 ? -2.928 -6.176 -11.312 1 98.38 230 GLN A N 1
ATOM 1781 C CA . GLN A 1 230 ? -4.309 -5.941 -11.727 1 98.38 230 GLN A CA 1
ATOM 1782 C C . GLN A 1 230 ? -4.586 -4.449 -11.898 1 98.38 230 GLN A C 1
ATOM 1784 O O . GLN A 1 230 ? -4.285 -3.65 -11.008 1 98.38 230 GLN A O 1
ATOM 1789 N N . TYR A 1 231 ? -4.906 -3.934 -12.906 1 98.31 231 TYR A N 1
ATOM 1790 C CA . TYR A 1 231 ? -5.297 -2.576 -13.273 1 98.31 231 TYR A CA 1
ATOM 1791 C C . TYR A 1 231 ? -4.082 -1.747 -13.672 1 98.31 231 TYR A C 1
ATOM 1793 O O . TYR A 1 231 ? -4.125 -0.515 -13.633 1 98.31 231 TYR A O 1
ATOM 1801 N N . ASN A 1 232 ? -2.93 -2.352 -13.844 1 98.38 232 ASN A N 1
ATOM 1802 C CA . ASN A 1 232 ? -1.76 -1.732 -14.453 1 98.38 232 ASN A CA 1
ATOM 1803 C C . ASN A 1 232 ? -1.238 -0.569 -13.617 1 98.38 232 ASN A C 1
ATOM 1805 O O . ASN A 1 232 ? -0.976 0.513 -14.148 1 98.38 232 ASN A O 1
ATOM 1809 N N . TYR A 1 233 ? -1.158 -0.745 -12.32 1 98.81 233 TYR A N 1
ATOM 1810 C CA . TYR A 1 233 ? -0.583 0.242 -11.414 1 98.81 233 TYR A CA 1
ATOM 1811 C C . TYR A 1 233 ? 0.885 0.49 -11.742 1 98.81 233 TYR A C 1
ATOM 1813 O O . TYR A 1 233 ? 1.669 -0.454 -11.859 1 98.81 233 TYR A O 1
ATOM 1821 N N . HIS A 1 234 ? 1.338 1.856 -11.914 1 98.75 234 HIS A N 1
ATOM 1822 C CA . HIS A 1 234 ? 2.721 2.293 -12.078 1 98.75 234 HIS A CA 1
ATOM 1823 C C . HIS A 1 234 ? 3.27 1.889 -13.438 1 98.75 234 HIS A C 1
ATOM 1825 O O . HIS A 1 234 ? 3.949 2.68 -14.102 1 98.75 234 HIS A O 1
ATOM 1831 N N . CYS A 1 235 ? 2.992 0.646 -13.945 1 98.62 235 CYS A N 1
ATOM 1832 C CA . CYS A 1 235 ? 3.467 0.14 -15.227 1 98.62 235 CYS A CA 1
ATOM 1833 C C . CYS A 1 235 ? 2.648 -1.067 -15.672 1 98.62 235 CYS A C 1
ATOM 1835 O O . CYS A 1 235 ? 1.946 -1.679 -14.867 1 98.62 235 CYS A O 1
ATOM 1837 N N . ARG A 1 236 ? 2.65 -1.367 -16.953 1 98.62 236 ARG A N 1
ATOM 1838 C CA . ARG A 1 236 ? 2.109 -2.621 -17.469 1 98.62 236 ARG A CA 1
ATOM 1839 C C . ARG A 1 236 ? 3.152 -3.732 -17.406 1 98.62 236 ARG A C 1
ATOM 1841 O O . ARG A 1 236 ? 3.631 -4.203 -18.438 1 98.62 236 ARG A O 1
ATOM 1848 N N . CYS A 1 237 ? 3.492 -4.066 -16.156 1 98.75 237 CYS A N 1
ATOM 1849 C CA . CYS A 1 237 ? 4.566 -5.004 -15.852 1 98.75 237 CYS A CA 1
ATOM 1850 C C . CYS A 1 237 ? 4.242 -5.805 -14.594 1 98.75 237 CYS A C 1
ATOM 1852 O O . CYS A 1 237 ? 3.139 -5.699 -14.055 1 98.75 237 CYS A O 1
ATOM 1854 N N . ARG A 1 238 ? 5.188 -6.598 -14.211 1 98.88 238 ARG A N 1
ATOM 1855 C CA . ARG A 1 238 ? 4.969 -7.469 -13.062 1 98.88 238 ARG A CA 1
ATOM 1856 C C . ARG A 1 238 ? 5.277 -6.738 -11.758 1 98.88 238 ARG A C 1
ATOM 1858 O O . ARG A 1 238 ? 6.246 -5.98 -11.68 1 98.88 238 ARG A O 1
ATOM 1865 N N . ILE A 1 239 ? 4.453 -6.973 -10.727 1 98.88 239 ILE A N 1
ATOM 1866 C CA . ILE A 1 239 ? 4.824 -6.66 -9.344 1 98.88 239 ILE A CA 1
ATOM 1867 C C . ILE A 1 239 ? 5.66 -7.801 -8.766 1 98.88 239 ILE A C 1
ATOM 1869 O O . ILE A 1 239 ? 5.352 -8.977 -8.977 1 98.88 239 ILE A O 1
ATOM 1873 N N . VAL A 1 240 ? 6.719 -7.457 -8.055 1 98.88 240 VAL A N 1
ATOM 1874 C CA . VAL A 1 240 ? 7.516 -8.453 -7.348 1 98.88 240 VAL A CA 1
ATOM 1875 C C . VAL A 1 240 ? 7.648 -8.07 -5.875 1 98.88 240 VAL A C 1
ATOM 1877 O O . VAL A 1 240 ? 7.863 -6.898 -5.551 1 98.88 240 VAL A O 1
ATOM 1880 N N . THR A 1 241 ? 7.398 -8.961 -5.016 1 98.75 241 THR A N 1
ATOM 1881 C CA . THR A 1 241 ? 7.602 -8.773 -3.582 1 98.75 241 THR A CA 1
ATOM 1882 C C . THR A 1 241 ? 8.336 -9.961 -2.977 1 98.75 241 THR A C 1
ATOM 1884 O O . THR A 1 241 ? 8.523 -10.992 -3.637 1 98.75 241 THR A O 1
ATOM 1887 N N . ARG A 1 242 ? 8.812 -9.75 -1.727 1 98.56 242 ARG A N 1
ATOM 1888 C CA . ARG A 1 242 ? 9.711 -10.766 -1.188 1 98.56 242 ARG A CA 1
ATOM 1889 C C . ARG A 1 242 ? 9.531 -10.914 0.319 1 98.56 242 ARG A C 1
ATOM 1891 O O . ARG A 1 242 ? 9.359 -9.922 1.029 1 98.56 242 ARG A O 1
ATOM 1898 N N . SER A 1 243 ? 9.492 -12.109 0.808 1 98.94 243 SER A N 1
ATOM 1899 C CA . SER A 1 243 ? 9.508 -12.445 2.229 1 98.94 243 SER A CA 1
ATOM 1900 C C . SER A 1 243 ? 10.859 -13.016 2.648 1 98.94 243 SER A C 1
ATOM 1902 O O . SER A 1 243 ? 11.391 -13.898 1.983 1 98.94 243 SER A O 1
ATOM 1904 N N . TYR A 1 244 ? 11.398 -12.555 3.793 1 98.75 244 TYR A N 1
ATOM 1905 C CA . TYR A 1 244 ? 12.656 -13.062 4.32 1 98.75 244 TYR A CA 1
ATOM 1906 C C . TYR A 1 244 ? 12.422 -13.883 5.59 1 98.75 244 TYR A C 1
ATOM 1908 O O . TYR A 1 244 ? 13.383 -14.297 6.254 1 98.75 244 TYR A O 1
ATOM 1916 N N . ASP A 1 245 ? 11.125 -14.07 5.949 1 98.81 245 ASP A N 1
ATOM 1917 C CA . ASP A 1 245 ? 10.844 -14.734 7.223 1 98.81 245 ASP A CA 1
ATOM 1918 C C . ASP A 1 245 ? 9.984 -15.977 7.016 1 98.81 245 ASP A C 1
ATOM 1920 O O . ASP A 1 245 ? 9.125 -16.297 7.848 1 98.81 245 ASP A O 1
ATOM 1924 N N . GLY A 1 246 ? 10.109 -16.594 5.828 1 98.81 246 GLY A N 1
ATOM 1925 C CA . GLY A 1 246 ? 9.43 -17.859 5.559 1 98.81 246 GLY A CA 1
ATOM 1926 C C . GLY A 1 246 ? 7.961 -17.688 5.227 1 98.81 246 GLY A C 1
ATOM 1927 O O . GLY A 1 246 ? 7.152 -18.578 5.488 1 98.81 246 GLY A O 1
ATOM 1928 N N . GLY A 1 247 ? 7.562 -16.578 4.707 1 98.88 247 GLY A N 1
ATOM 1929 C CA . GLY A 1 247 ? 6.195 -16.359 4.27 1 98.88 247 GLY A CA 1
ATOM 1930 C C . GLY A 1 247 ? 5.324 -15.727 5.34 1 98.88 247 GLY A C 1
ATOM 1931 O O . GLY A 1 247 ? 4.098 -15.688 5.203 1 98.88 247 GLY A O 1
ATOM 1932 N N . MET A 1 248 ? 5.934 -15.156 6.395 1 98.81 248 MET A N 1
ATOM 1933 C CA . MET A 1 248 ? 5.168 -14.594 7.5 1 98.81 248 MET A CA 1
ATOM 1934 C C . MET A 1 248 ? 4.762 -13.156 7.199 1 98.81 248 MET A C 1
ATOM 1936 O O . MET A 1 248 ? 3.711 -12.695 7.652 1 98.81 248 MET A O 1
ATOM 1940 N N . THR A 1 249 ? 5.605 -12.438 6.477 1 98.75 249 THR A N 1
ATOM 1941 C CA . THR A 1 249 ? 5.305 -11.047 6.148 1 98.75 249 THR A CA 1
ATOM 1942 C C . THR A 1 249 ? 5.766 -10.719 4.73 1 98.75 249 THR A C 1
ATOM 1944 O O . THR A 1 249 ? 6.594 -11.43 4.156 1 98.75 249 THR A O 1
ATOM 1947 N N . LEU A 1 250 ? 5.203 -9.711 4.199 1 98.81 250 LEU A N 1
ATOM 1948 C CA . LEU A 1 250 ? 5.594 -9.109 2.93 1 98.81 250 LEU A CA 1
ATOM 1949 C C . LEU A 1 250 ? 5.75 -7.594 3.068 1 98.81 250 LEU A C 1
ATOM 1951 O O . LEU A 1 250 ? 4.879 -6.836 2.643 1 98.81 250 LEU A O 1
ATOM 1955 N N . PRO A 1 251 ? 6.875 -7.156 3.559 1 98.19 251 PRO A N 1
ATOM 1956 C CA . PRO A 1 251 ? 7.059 -5.719 3.758 1 98.19 251 PRO A CA 1
ATOM 1957 C C . PRO A 1 251 ? 7.094 -4.941 2.443 1 98.19 251 PRO A C 1
ATOM 1959 O O . PRO A 1 251 ? 7.68 -5.41 1.463 1 98.19 251 PRO A O 1
ATOM 1962 N N . ILE A 1 252 ? 6.492 -3.752 2.475 1 98.38 252 ILE A N 1
ATOM 1963 C CA . ILE A 1 252 ? 6.477 -2.865 1.317 1 98.38 252 ILE A CA 1
ATOM 1964 C C . ILE A 1 252 ? 7.91 -2.549 0.891 1 98.38 252 ILE A C 1
ATOM 1966 O O . ILE A 1 252 ? 8.18 -2.352 -0.296 1 98.38 252 ILE A O 1
ATOM 1970 N N . ASP A 1 253 ? 8.875 -2.572 1.794 1 98.25 253 ASP A N 1
ATOM 1971 C CA . ASP A 1 253 ? 10.281 -2.242 1.559 1 98.25 253 ASP A CA 1
ATOM 1972 C C . ASP A 1 253 ? 10.891 -3.162 0.504 1 98.25 253 ASP A C 1
ATOM 1974 O O . ASP A 1 253 ? 11.875 -2.803 -0.142 1 98.25 253 ASP A O 1
ATOM 1978 N N . HIS A 1 254 ? 10.266 -4.34 0.339 1 98.25 254 HIS A N 1
ATOM 1979 C CA . HIS A 1 254 ? 10.844 -5.32 -0.575 1 98.25 254 HIS A CA 1
ATOM 1980 C C . HIS A 1 254 ? 9.984 -5.477 -1.826 1 98.25 254 HIS A C 1
ATOM 1982 O O . HIS A 1 254 ? 10.141 -6.445 -2.572 1 98.25 254 HIS A O 1
ATOM 1988 N N . LEU A 1 255 ? 9.039 -4.605 -2.049 1 98.75 255 LEU A N 1
ATOM 1989 C CA . LEU A 1 255 ? 8.195 -4.59 -3.234 1 98.75 255 LEU A CA 1
ATOM 1990 C C . LEU A 1 255 ? 8.805 -3.729 -4.332 1 98.75 255 LEU A C 1
ATOM 1992 O O . LEU A 1 255 ? 9.305 -2.635 -4.062 1 98.75 255 LEU A O 1
ATOM 1996 N N . PHE A 1 256 ? 8.883 -4.195 -5.535 1 98.5 256 PHE A N 1
ATOM 1997 C CA . PHE A 1 256 ? 9.32 -3.412 -6.684 1 98.5 256 PHE A CA 1
ATOM 1998 C C . PHE A 1 256 ? 8.586 -3.84 -7.945 1 98.5 256 PHE A C 1
ATOM 2000 O O . PHE A 1 256 ? 7.875 -4.848 -7.945 1 98.5 256 PHE A O 1
ATOM 2007 N N . PHE A 1 257 ? 8.68 -3.025 -8.953 1 98.69 257 PHE A N 1
ATOM 2008 C CA . PHE A 1 257 ? 8.094 -3.314 -10.258 1 98.69 257 PHE A CA 1
ATOM 2009 C C . PHE A 1 257 ? 9.172 -3.73 -11.258 1 98.69 257 PHE A C 1
ATOM 2011 O O . PHE A 1 257 ? 10.203 -3.07 -11.375 1 98.69 257 PHE A O 1
ATOM 2018 N N . ASP A 1 258 ? 8.977 -4.836 -11.875 1 98.56 258 ASP A N 1
ATOM 2019 C CA . ASP A 1 258 ? 9.945 -5.316 -12.852 1 98.56 258 ASP A CA 1
ATOM 2020 C C . ASP A 1 258 ? 9.586 -4.855 -14.258 1 98.56 258 ASP A C 1
ATOM 2022 O O . ASP A 1 258 ? 8.836 -5.535 -14.969 1 98.56 258 ASP A O 1
ATOM 2026 N N . TYR A 1 259 ? 10.195 -3.855 -14.719 1 97.88 259 TYR A N 1
ATOM 2027 C CA . TYR A 1 259 ? 9.836 -3.199 -15.969 1 97.88 259 TYR A CA 1
ATOM 2028 C C . TYR A 1 259 ? 10.219 -4.062 -17.172 1 97.88 259 TYR A C 1
ATOM 2030 O O . TYR A 1 259 ? 9.727 -3.846 -18.281 1 97.88 259 TYR A O 1
ATOM 2038 N N . GLU A 1 260 ? 11.109 -5.004 -16.953 1 98 260 GLU A N 1
ATOM 2039 C CA . GLU A 1 260 ? 11.508 -5.883 -18.047 1 98 260 GLU A CA 1
ATOM 2040 C C . GLU A 1 260 ? 10.453 -6.957 -18.312 1 98 260 GLU A C 1
ATOM 2042 O O . GLU A 1 260 ? 10.43 -7.57 -19.375 1 98 260 GLU A O 1
ATOM 2047 N N . LEU A 1 261 ? 9.648 -7.211 -17.375 1 98.62 261 LEU A N 1
ATOM 2048 C CA . LEU A 1 261 ? 8.594 -8.203 -17.5 1 98.62 261 LEU A CA 1
ATOM 2049 C C . LEU A 1 261 ? 7.258 -7.543 -17.828 1 98.62 261 LEU A C 1
ATOM 2051 O O . LEU A 1 261 ? 6.332 -7.559 -17.016 1 98.62 261 LEU A O 1
ATOM 2055 N N . VAL A 1 262 ? 7.105 -7.121 -19.062 1 98.56 262 VAL A N 1
ATOM 2056 C CA . VAL A 1 262 ? 5.859 -6.516 -19.516 1 98.56 262 VAL A CA 1
ATOM 2057 C C . VAL A 1 262 ? 4.742 -7.559 -19.516 1 98.56 262 VAL A C 1
ATOM 2059 O O . VAL A 1 262 ? 4.988 -8.742 -19.766 1 98.56 262 VAL A O 1
ATOM 2062 N N . ASP A 1 263 ? 3.557 -7.098 -19.25 1 98.75 263 ASP A N 1
ATOM 2063 C CA . ASP A 1 263 ? 2.49 -8.062 -19 1 98.75 263 ASP A CA 1
ATOM 2064 C C . ASP A 1 263 ? 1.119 -7.453 -19.297 1 98.75 263 ASP A C 1
ATOM 2066 O O . ASP A 1 263 ? 0.864 -6.297 -18.953 1 98.75 263 ASP A O 1
ATOM 2070 N N . PRO A 1 264 ? 0.245 -8.258 -19.922 1 98.75 264 PRO A N 1
ATOM 2071 C CA . PRO A 1 264 ? -1.104 -7.777 -20.219 1 98.75 264 PRO A CA 1
ATOM 2072 C C . PRO A 1 264 ? -2.123 -8.164 -19.156 1 98.75 264 PRO A C 1
ATOM 2074 O O . PRO A 1 264 ? -3.268 -8.5 -19.484 1 98.75 264 PRO A O 1
ATOM 2077 N N . VAL A 1 265 ? -1.707 -8.32 -17.891 1 98.56 265 VAL A N 1
ATOM 2078 C CA . VAL A 1 265 ? -2.572 -8.617 -16.766 1 98.56 265 VAL A CA 1
ATOM 2079 C C . VAL A 1 265 ? -3.092 -10.047 -16.875 1 98.56 265 VAL A C 1
ATOM 2081 O O . VAL A 1 265 ? -4.285 -10.266 -17.094 1 98.56 265 VAL A O 1
ATOM 2084 N N . VAL A 1 266 ? -2.244 -10.969 -16.609 1 98.69 266 VAL A N 1
ATOM 2085 C CA . VAL A 1 266 ? -2.533 -12.398 -16.703 1 98.69 266 VAL A CA 1
ATOM 2086 C C . VAL A 1 266 ? -1.646 -13.164 -15.734 1 98.69 266 VAL A C 1
ATOM 2088 O O . VAL A 1 266 ? -0.552 -12.711 -15.391 1 98.69 266 VAL A O 1
ATOM 2091 N N . ALA A 1 267 ? -2.146 -14.305 -15.195 1 98.56 267 ALA A N 1
ATOM 2092 C CA . ALA A 1 267 ? -1.312 -15.148 -14.344 1 98.56 267 ALA A CA 1
ATOM 2093 C C . ALA A 1 267 ? -0.1 -15.672 -15.109 1 98.56 267 ALA A C 1
ATOM 2095 O O . ALA A 1 267 ? -0.231 -16.156 -16.234 1 98.56 267 ALA A O 1
ATOM 2096 N N . ALA A 1 268 ? 1.091 -15.555 -14.516 1 98.88 268 ALA A N 1
ATOM 2097 C CA . ALA A 1 268 ? 2.342 -15.945 -15.156 1 98.88 268 ALA A CA 1
ATOM 2098 C C . ALA A 1 268 ? 3.004 -17.109 -14.414 1 98.88 268 ALA A C 1
ATOM 2100 O O . ALA A 1 268 ? 2.68 -17.375 -13.258 1 98.88 268 ALA A O 1
ATOM 2101 N N . GLY A 1 269 ? 3.879 -17.781 -15.133 1 98.81 269 GLY A N 1
ATOM 2102 C CA . GLY A 1 269 ? 4.699 -18.812 -14.508 1 98.81 269 GLY A CA 1
ATOM 2103 C C . GLY A 1 269 ? 6.051 -18.297 -14.047 1 98.81 269 GLY A C 1
ATOM 2104 O O . GLY A 1 269 ? 6.668 -17.469 -14.727 1 98.81 269 GLY A O 1
ATOM 2105 N N . ALA A 1 270 ? 6.473 -18.75 -12.938 1 98.88 270 ALA A N 1
ATOM 2106 C CA . ALA A 1 270 ? 7.82 -18.5 -12.438 1 98.88 270 ALA A CA 1
ATOM 2107 C C . ALA A 1 270 ? 8.406 -19.75 -11.789 1 98.88 270 ALA A C 1
ATOM 2109 O O . ALA A 1 270 ? 7.695 -20.5 -11.102 1 98.88 270 ALA A O 1
ATOM 2110 N N . LEU A 1 271 ? 9.703 -19.922 -11.984 1 98.69 271 LEU A N 1
ATOM 2111 C CA . LEU A 1 271 ? 10.359 -21.125 -11.484 1 98.69 271 LEU A CA 1
ATOM 2112 C C . LEU A 1 271 ? 11.82 -20.844 -11.141 1 98.69 271 LEU A C 1
ATOM 2114 O O . LEU A 1 271 ? 12.516 -20.172 -11.898 1 98.69 271 LEU A O 1
ATOM 2118 N N . GLN A 1 272 ? 12.203 -21.188 -9.984 1 97.88 272 GLN A N 1
ATOM 2119 C CA . GLN A 1 272 ? 13.609 -21.203 -9.609 1 97.88 272 GLN A CA 1
ATOM 2120 C C . GLN A 1 272 ? 14.203 -22.594 -9.734 1 97.88 272 GLN A C 1
ATOM 2122 O O . GLN A 1 272 ? 13.656 -23.562 -9.188 1 97.88 272 GLN A O 1
ATOM 2127 N N . LYS A 1 273 ? 15.164 -22.766 -10.508 1 96 273 LYS A N 1
ATOM 2128 C CA . LYS A 1 273 ? 15.859 -24.047 -10.664 1 96 273 LYS A CA 1
ATOM 2129 C C . LYS A 1 273 ? 17.375 -23.844 -10.75 1 96 273 LYS A C 1
ATOM 2131 O O . LYS A 1 273 ? 17.859 -23.109 -11.625 1 96 273 LYS A O 1
ATOM 2136 N N . ASP A 1 274 ? 18.078 -24.422 -9.844 1 91.88 274 ASP A N 1
ATOM 2137 C CA . ASP A 1 274 ? 19.547 -24.438 -9.828 1 91.88 274 ASP A CA 1
ATOM 2138 C C . ASP A 1 274 ? 20.109 -23.031 -9.875 1 91.88 274 ASP A C 1
ATOM 2140 O O . ASP A 1 274 ? 21.047 -22.75 -10.641 1 91.88 274 ASP A O 1
ATOM 2144 N N . GLY A 1 275 ? 19.5 -22.125 -9.203 1 92.31 275 GLY A N 1
ATOM 2145 C CA . GLY A 1 275 ? 20 -20.766 -9.055 1 92.31 275 GLY A CA 1
ATOM 2146 C C . GLY A 1 275 ? 19.531 -19.828 -10.148 1 92.31 275 GLY A C 1
ATOM 2147 O O . GLY A 1 275 ? 19.828 -18.625 -10.109 1 92.31 275 GLY A O 1
ATOM 2148 N N . LEU A 1 276 ? 18.828 -20.375 -11.086 1 95.5 276 LEU A N 1
ATOM 2149 C CA . LEU A 1 276 ? 18.297 -19.562 -12.18 1 95.5 276 LEU A CA 1
ATOM 2150 C C . LEU A 1 276 ? 16.797 -19.344 -12.016 1 95.5 276 LEU A C 1
ATOM 2152 O O . LEU A 1 276 ? 16.078 -20.234 -11.578 1 95.5 276 LEU A O 1
ATOM 2156 N N . LEU A 1 277 ? 16.391 -18.156 -12.398 1 98 277 LEU A N 1
ATOM 2157 C CA . LEU A 1 277 ? 14.977 -17.812 -12.367 1 98 277 LEU A CA 1
ATOM 2158 C C . LEU A 1 277 ? 14.383 -17.828 -13.773 1 98 277 LEU A C 1
ATOM 2160 O O . LEU A 1 277 ? 14.938 -17.219 -14.688 1 98 277 LEU A O 1
ATOM 2164 N N . TYR A 1 278 ? 13.344 -18.562 -13.93 1 98.56 278 TYR A N 1
ATOM 2165 C CA . TYR A 1 278 ? 12.617 -18.641 -15.195 1 98.56 278 TYR A CA 1
ATOM 2166 C C . TYR A 1 278 ? 11.242 -18 -15.07 1 98.56 278 TYR A C 1
ATOM 2168 O O . TYR A 1 278 ? 10.625 -18.031 -14 1 98.56 278 TYR A O 1
ATOM 2176 N N . PHE A 1 279 ? 10.805 -17.391 -16.172 1 98.88 279 PHE A N 1
ATOM 2177 C CA . PHE A 1 279 ? 9.531 -16.672 -16.188 1 98.88 279 PHE A CA 1
ATOM 2178 C C . PHE A 1 279 ? 8.82 -16.859 -17.531 1 98.88 279 PHE A C 1
ATOM 2180 O O . PHE A 1 279 ? 9.445 -16.781 -18.578 1 98.88 279 PHE A O 1
ATOM 2187 N N . THR A 1 280 ? 7.449 -17.156 -17.469 1 98.94 280 THR A N 1
ATOM 2188 C CA . THR A 1 280 ? 6.668 -17.266 -18.703 1 98.94 280 THR A CA 1
ATOM 2189 C C . THR A 1 280 ? 5.402 -16.422 -18.609 1 98.94 280 THR A C 1
ATOM 2191 O O . THR A 1 280 ? 4.723 -16.406 -17.578 1 98.94 280 THR A O 1
ATOM 2194 N N . ASN A 1 281 ? 5.109 -15.719 -19.625 1 98.88 281 ASN A N 1
ATOM 2195 C CA . ASN A 1 281 ? 3.863 -14.977 -19.781 1 98.88 281 ASN A CA 1
ATOM 2196 C C . ASN A 1 281 ? 3.654 -14.547 -21.234 1 98.88 281 ASN A C 1
ATOM 2198 O O . ASN A 1 281 ? 4.562 -14.672 -22.062 1 98.88 281 ASN A O 1
ATOM 2202 N N . PRO A 1 282 ? 2.336 -14.188 -21.609 1 98.88 282 PRO A N 1
ATOM 2203 C CA . PRO A 1 282 ? 2.197 -13.414 -22.844 1 98.88 282 PRO A CA 1
ATOM 2204 C C . PRO A 1 282 ? 2.969 -12.094 -22.797 1 98.88 282 PRO A C 1
ATOM 2206 O O . PRO A 1 282 ? 2.512 -11.125 -22.188 1 98.88 282 PRO A O 1
ATOM 2209 N N . SER A 1 283 ? 4.078 -12.047 -23.422 1 98.75 283 SER A N 1
ATOM 2210 C CA . SER A 1 283 ? 4.988 -10.906 -23.359 1 98.75 283 SER A CA 1
ATOM 2211 C C . SER A 1 283 ? 4.504 -9.758 -24.234 1 98.75 283 SER A C 1
ATOM 2213 O O . SER A 1 283 ? 5.066 -9.492 -25.297 1 98.75 283 SER A O 1
ATOM 2215 N N . ASN A 1 284 ? 3.533 -9.125 -23.812 1 98.69 284 ASN A N 1
ATOM 2216 C CA . ASN A 1 284 ? 2.891 -7.969 -24.438 1 98.69 284 ASN A CA 1
ATOM 2217 C C . ASN A 1 284 ? 2.244 -7.059 -23.391 1 98.69 284 ASN A C 1
ATOM 2219 O O . ASN A 1 284 ? 1.703 -7.539 -22.391 1 98.69 284 ASN A O 1
ATOM 2223 N N . GLU A 1 285 ? 2.227 -5.82 -23.594 1 97.94 285 GLU A N 1
ATOM 2224 C CA . GLU A 1 285 ? 1.724 -4.887 -22.594 1 97.94 285 GLU A CA 1
ATOM 2225 C C . GLU A 1 285 ? 0.199 -4.828 -22.609 1 97.94 285 GLU A C 1
ATOM 2227 O O . GLU A 1 285 ? -0.426 -4.488 -21.594 1 97.94 285 GLU A O 1
ATOM 2232 N N . GLN A 1 286 ? -0.315 -5.172 -23.734 1 98 286 GLN A N 1
ATOM 2233 C CA . GLN A 1 286 ? -1.719 -4.812 -23.906 1 98 286 GLN A CA 1
ATOM 2234 C C . GLN A 1 286 ? -2.574 -6.051 -24.156 1 98 286 GLN A C 1
ATOM 2236 O O . GLN A 1 286 ? -3.723 -6.125 -23.719 1 98 286 GLN A O 1
ATOM 2241 N N . HIS A 1 287 ? -1.941 -7.012 -24.922 1 98.38 287 HIS A N 1
ATOM 2242 C CA . HIS A 1 287 ? -2.75 -8.133 -25.391 1 98.38 287 HIS A CA 1
ATOM 2243 C C . HIS A 1 287 ? -2.174 -9.461 -24.906 1 98.38 287 HIS A C 1
ATOM 2245 O O . HIS A 1 287 ? -0.953 -9.625 -24.844 1 98.38 287 HIS A O 1
ATOM 2251 N N . ARG A 1 288 ? -3.037 -10.398 -24.688 1 98.69 288 ARG A N 1
ATOM 2252 C CA . ARG A 1 288 ? -2.633 -11.742 -24.297 1 98.69 288 ARG A CA 1
ATOM 2253 C C . ARG A 1 288 ? -2.221 -12.555 -25.531 1 98.69 288 ARG A C 1
ATOM 2255 O O . ARG A 1 288 ? -2.969 -13.422 -25.984 1 98.69 288 ARG A O 1
ATOM 2262 N N . VAL A 1 289 ? -1.069 -12.203 -25.953 1 98.75 289 VAL A N 1
ATOM 2263 C CA . VAL A 1 289 ? -0.42 -12.859 -27.094 1 98.75 289 VAL A CA 1
ATOM 2264 C C . VAL A 1 289 ? 1.068 -13.039 -26.797 1 98.75 289 VAL A C 1
ATOM 2266 O O . VAL A 1 289 ? 1.605 -12.422 -25.875 1 98.75 289 VAL A O 1
ATOM 2269 N N . ASN A 1 290 ? 1.706 -13.93 -27.547 1 98.69 290 ASN A N 1
ATOM 2270 C CA . ASN A 1 290 ? 3.162 -14.023 -27.531 1 98.69 290 ASN A CA 1
ATOM 2271 C C . ASN A 1 290 ? 3.672 -14.633 -26.234 1 98.69 290 ASN A C 1
ATOM 2273 O O . ASN A 1 290 ? 4.477 -14.016 -25.531 1 98.69 290 ASN A O 1
ATOM 2277 N N . LEU A 1 291 ? 3.238 -15.867 -26 1 98.88 291 LEU A N 1
ATOM 2278 C CA . LEU A 1 291 ? 3.785 -16.562 -24.844 1 98.88 291 LEU A CA 1
ATOM 2279 C C . LEU A 1 291 ? 5.293 -16.734 -24.969 1 98.88 291 LEU A C 1
ATOM 2281 O O . LEU A 1 291 ? 5.781 -17.297 -25.953 1 98.88 291 LEU A O 1
ATOM 2285 N N . THR A 1 292 ? 6.012 -16.234 -23.953 1 98.88 292 THR A N 1
ATOM 2286 C CA . THR A 1 292 ? 7.465 -16.141 -24.031 1 98.88 292 THR A CA 1
ATOM 2287 C C . THR A 1 292 ? 8.109 -16.609 -22.734 1 98.88 292 THR A C 1
ATOM 2289 O O . THR A 1 292 ? 7.586 -16.359 -21.641 1 98.88 292 THR A O 1
ATOM 2292 N N . LEU A 1 293 ? 9.195 -17.375 -22.891 1 98.81 293 LEU A N 1
ATOM 2293 C CA . LEU A 1 293 ? 10.039 -17.75 -21.766 1 98.81 293 LEU A CA 1
ATOM 2294 C C . LEU A 1 293 ? 11.25 -16.828 -21.656 1 98.81 293 LEU A C 1
ATOM 2296 O O . LEU A 1 293 ? 11.977 -16.641 -22.625 1 98.81 293 LEU A O 1
ATOM 2300 N N . ARG A 1 294 ? 11.406 -16.25 -20.484 1 98.56 294 ARG A N 1
ATOM 2301 C CA . ARG A 1 294 ? 12.602 -15.492 -20.109 1 98.56 294 ARG A CA 1
ATOM 2302 C C . ARG A 1 294 ? 13.328 -16.125 -18.938 1 98.56 294 ARG A C 1
ATOM 2304 O O . ARG A 1 294 ? 12.742 -16.938 -18.203 1 98.56 294 ARG A O 1
ATOM 2311 N N . TRP A 1 295 ? 14.617 -15.828 -18.828 1 98.12 295 TRP A N 1
ATOM 2312 C CA . TRP A 1 295 ? 15.375 -16.359 -17.703 1 98.12 295 TRP A CA 1
ATOM 2313 C C . TRP A 1 295 ? 16.375 -15.328 -17.188 1 98.12 295 TRP A C 1
ATOM 2315 O O . TRP A 1 295 ? 16.75 -14.406 -17.922 1 98.12 295 TRP A O 1
ATOM 2325 N N . SER A 1 296 ? 16.656 -15.453 -15.938 1 97.75 296 SER A N 1
ATOM 2326 C CA . SER A 1 296 ? 17.578 -14.555 -15.234 1 97.75 296 SER A CA 1
ATOM 2327 C C . SER A 1 296 ? 18.734 -15.32 -14.602 1 97.75 296 SER A C 1
ATOM 2329 O O . SER A 1 296 ? 18.516 -16.312 -13.898 1 97.75 296 SER A O 1
ATOM 2331 N N . LEU A 1 297 ? 19.969 -14.805 -14.852 1 95.19 297 LEU A N 1
ATOM 2332 C CA . LEU A 1 297 ? 21.172 -15.359 -14.242 1 95.19 297 LEU A CA 1
ATOM 2333 C C . LEU A 1 297 ? 21.531 -14.609 -12.961 1 95.19 297 LEU A C 1
ATOM 2335 O O . LEU A 1 297 ? 22.453 -15 -12.25 1 95.19 297 LEU A O 1
ATOM 2339 N N . THR A 1 298 ? 20.75 -13.57 -12.664 1 94.56 298 THR A N 1
ATOM 2340 C CA . THR A 1 298 ? 21.047 -12.695 -11.547 1 94.56 298 THR A CA 1
ATOM 2341 C C . THR A 1 298 ? 19.906 -12.703 -10.523 1 94.56 298 THR A C 1
ATOM 2343 O O . THR A 1 298 ? 19.578 -11.664 -9.953 1 94.56 298 THR A O 1
ATOM 2346 N N . SER A 1 299 ? 19.25 -13.781 -10.406 1 90.25 299 SER A N 1
ATOM 2347 C CA . SER A 1 299 ? 18.203 -13.984 -9.398 1 90.25 299 SER A CA 1
ATOM 2348 C C . SER A 1 299 ? 17.094 -12.945 -9.539 1 90.25 299 SER A C 1
ATOM 2350 O O . SER A 1 299 ? 16.578 -12.445 -8.531 1 90.25 299 SER A O 1
ATOM 2352 N N . GLY A 1 300 ? 16.859 -12.539 -10.719 1 92.19 300 GLY A N 1
ATOM 2353 C CA . GLY A 1 300 ? 15.727 -11.664 -10.992 1 92.19 300 GLY A CA 1
ATOM 2354 C C . GLY A 1 300 ? 16.109 -10.195 -11.055 1 92.19 300 GLY A C 1
ATOM 2355 O O . GLY A 1 300 ? 15.266 -9.344 -11.32 1 92.19 300 GLY A O 1
ATOM 2356 N N . LYS A 1 301 ? 17.328 -9.789 -10.789 1 92.25 301 LYS A N 1
ATOM 2357 C CA . LYS A 1 301 ? 17.766 -8.398 -10.883 1 92.25 301 LYS A CA 1
ATOM 2358 C C . LYS A 1 301 ? 17.766 -7.91 -12.328 1 92.25 301 LYS A C 1
ATOM 2360 O O . LYS A 1 301 ? 17.5 -6.734 -12.586 1 92.25 301 LYS A O 1
ATOM 2365 N N . SER A 1 302 ? 18.109 -8.891 -13.211 1 96 302 SER A N 1
ATOM 2366 C CA . SER A 1 302 ? 18.031 -8.633 -14.648 1 96 302 SER A CA 1
ATOM 2367 C C . SER A 1 302 ? 17.625 -9.891 -15.414 1 96 302 SER A C 1
ATOM 2369 O O . SER A 1 302 ? 17.703 -11 -14.875 1 96 302 SER A O 1
ATOM 2371 N N . TRP A 1 303 ? 17.188 -9.648 -16.609 1 97.94 303 TRP A N 1
ATOM 2372 C CA . TRP A 1 303 ? 16.781 -10.75 -17.484 1 97.94 303 TRP A CA 1
ATOM 2373 C C . TRP A 1 303 ? 17.641 -10.781 -18.75 1 97.94 303 TRP A C 1
ATOM 2375 O O . TRP A 1 303 ? 18.078 -9.734 -19.234 1 97.94 303 TRP A O 1
ATOM 2385 N N . GLU A 1 304 ? 17.828 -11.953 -19.219 1 96.44 304 GLU A N 1
ATOM 2386 C CA . GLU A 1 304 ? 18.594 -12.094 -20.453 1 96.44 304 GLU A CA 1
ATOM 2387 C C . GLU A 1 304 ? 17.891 -11.391 -21.609 1 96.44 304 GLU A C 1
ATOM 2389 O O . GLU A 1 304 ? 16.656 -11.383 -21.688 1 96.44 304 GLU A O 1
ATOM 2394 N N . SER A 1 305 ? 18.688 -10.828 -22.5 1 94.62 305 SER A N 1
ATOM 2395 C CA . SER A 1 305 ? 18.141 -10.102 -23.641 1 94.62 305 SER A CA 1
ATOM 2396 C C . SER A 1 305 ? 17.422 -11.039 -24.594 1 94.62 305 SER A C 1
ATOM 2398 O O . SER A 1 305 ? 16.406 -10.656 -25.203 1 94.62 305 SER A O 1
ATOM 2400 N N . LYS A 1 306 ? 18.016 -12.242 -24.719 1 94.62 306 LYS A N 1
ATOM 2401 C CA . LYS A 1 306 ? 17.328 -13.234 -25.547 1 94.62 306 LYS A CA 1
ATOM 2402 C C . LYS A 1 306 ? 16.188 -13.891 -24.781 1 94.62 306 LYS A C 1
ATOM 2404 O O . LYS A 1 306 ? 16.281 -14.086 -23.562 1 94.62 306 LYS A O 1
ATOM 2409 N N . ALA A 1 307 ? 15.094 -14.18 -25.5 1 97 307 ALA A N 1
ATOM 2410 C CA . ALA A 1 307 ? 13.938 -14.891 -24.969 1 97 307 ALA A CA 1
ATOM 2411 C C . ALA A 1 307 ? 13.469 -15.984 -25.922 1 97 307 ALA A C 1
ATOM 2413 O O . ALA A 1 307 ? 13.797 -15.961 -27.109 1 97 307 ALA A O 1
ATOM 2414 N N . LEU A 1 308 ? 12.812 -16.969 -25.391 1 98.06 308 LEU A N 1
ATOM 2415 C CA . LEU A 1 308 ? 12.242 -18.016 -26.219 1 98.06 308 LEU A CA 1
ATOM 2416 C C . LEU A 1 308 ? 10.75 -17.797 -26.438 1 98.06 308 LEU A C 1
ATOM 2418 O O . LEU A 1 308 ? 9.961 -17.906 -25.5 1 98.06 308 LEU A O 1
ATOM 2422 N N . GLN A 1 309 ? 10.383 -17.453 -27.656 1 98.38 309 GLN A N 1
ATOM 2423 C CA . GLN A 1 309 ? 8.961 -17.406 -28 1 98.38 309 GLN A CA 1
ATOM 2424 C C . GLN A 1 309 ? 8.367 -18.797 -28.109 1 98.38 309 GLN A C 1
ATOM 2426 O O . GLN A 1 309 ? 8.742 -19.562 -29 1 98.38 309 GLN A O 1
ATOM 2431 N N . ILE A 1 310 ? 7.453 -19.109 -27.297 1 98.62 310 ILE A N 1
ATOM 2432 C CA . ILE A 1 310 ? 6.844 -20.438 -27.266 1 98.62 310 ILE A CA 1
ATOM 2433 C C . ILE A 1 310 ? 5.641 -20.469 -28.203 1 98.62 310 ILE A C 1
ATOM 2435 O O . ILE A 1 310 ? 5.434 -21.453 -28.922 1 98.62 310 ILE A O 1
ATOM 2439 N N . TRP A 1 311 ? 4.848 -19.438 -28.188 1 98.69 311 TRP A N 1
ATOM 2440 C CA . TRP A 1 311 ? 3.648 -19.328 -29.016 1 98.69 311 TRP A CA 1
ATOM 2441 C C . TRP A 1 311 ? 3.363 -17.875 -29.375 1 98.69 311 TRP A C 1
ATOM 2443 O O . TRP A 1 311 ? 3.176 -17.031 -28.484 1 98.69 311 TRP A O 1
ATOM 2453 N N . PRO A 1 312 ? 3.328 -17.5 -30.625 1 98.38 312 PRO A N 1
ATOM 2454 C CA . PRO A 1 312 ? 3.174 -16.094 -31 1 98.38 312 PRO A CA 1
ATOM 2455 C C . PRO A 1 312 ? 1.732 -15.602 -30.875 1 98.38 312 PRO A C 1
ATOM 2457 O O . PRO A 1 312 ? 1.487 -14.391 -30.828 1 98.38 312 PRO A O 1
ATOM 2460 N N . GLY A 1 313 ? 0.75 -16.531 -30.859 1 98.56 313 GLY A N 1
ATOM 2461 C CA . GLY A 1 313 ? -0.657 -16.172 -30.922 1 98.56 313 GLY A CA 1
ATOM 2462 C C . GLY A 1 313 ? -1.279 -15.922 -29.562 1 98.56 313 GLY A C 1
ATOM 2463 O O . GLY A 1 313 ? -0.586 -15.531 -28.625 1 98.56 313 GLY A O 1
ATOM 2464 N N . ALA A 1 314 ? -2.643 -16.047 -29.594 1 98.75 314 ALA A N 1
ATOM 2465 C CA . ALA A 1 314 ? -3.391 -15.859 -28.359 1 98.75 314 ALA A CA 1
ATOM 2466 C C . ALA A 1 314 ? -2.885 -16.797 -27.266 1 98.75 314 ALA A C 1
ATOM 2468 O O . ALA A 1 314 ? -2.756 -18 -27.484 1 98.75 314 ALA A O 1
ATOM 2469 N N . SER A 1 315 ? -2.523 -16.266 -26.203 1 98.56 315 SER A N 1
ATOM 2470 C CA . SER A 1 315 ? -2.01 -17.047 -25.078 1 98.56 315 SER A CA 1
ATOM 2471 C C . SER A 1 315 ? -2.389 -16.406 -23.75 1 98.56 315 SER A C 1
ATOM 2473 O O . SER A 1 315 ? -2.564 -15.188 -23.672 1 98.56 315 SER A O 1
ATOM 2475 N N . GLY A 1 316 ? -2.58 -17.219 -22.719 1 98.56 316 GLY A N 1
ATOM 2476 C CA . GLY A 1 316 ? -3.031 -16.734 -21.422 1 98.56 316 GLY A CA 1
ATOM 2477 C C . GLY A 1 316 ? -2.189 -17.266 -20.266 1 98.56 316 GLY A C 1
ATOM 2478 O O . GLY A 1 316 ? -0.977 -17.047 -20.234 1 98.56 316 GLY A O 1
ATOM 2479 N N . TYR A 1 317 ? -2.801 -17.984 -19.406 1 98.81 317 TYR A N 1
ATOM 2480 C CA . TYR A 1 317 ? -2.201 -18.5 -18.172 1 98.81 317 TYR A CA 1
ATOM 2481 C C . TYR A 1 317 ? -1.11 -19.516 -18.469 1 98.81 317 TYR A C 1
ATOM 2483 O O . TYR A 1 317 ? -1.231 -20.297 -19.422 1 98.81 317 TYR A O 1
ATOM 2491 N N . SER A 1 318 ? -0.079 -19.453 -17.672 1 98.94 318 SER A N 1
ATOM 2492 C CA . SER A 1 318 ? 0.976 -20.453 -17.766 1 98.94 318 SER A CA 1
ATOM 2493 C C . SER A 1 318 ? 1.507 -20.828 -16.375 1 98.94 318 SER A C 1
ATOM 2495 O O . SER A 1 318 ? 1.358 -20.062 -15.43 1 98.94 318 SER A O 1
ATOM 2497 N N . SER A 1 319 ? 2.035 -21.953 -16.25 1 98.88 319 SER A N 1
ATOM 2498 C CA . SER A 1 319 ? 2.691 -22.484 -15.055 1 98.88 319 SER A CA 1
ATOM 2499 C C . SER A 1 319 ? 3.885 -23.359 -15.43 1 98.88 319 SER A C 1
ATOM 2501 O O . SER A 1 319 ? 4.008 -23.797 -16.578 1 98.88 319 SER A O 1
ATOM 2503 N N . MET A 1 320 ? 4.793 -23.562 -14.477 1 98.81 320 MET A N 1
ATOM 2504 C CA . MET A 1 320 ? 6.035 -24.266 -14.766 1 98.81 320 MET A CA 1
ATOM 2505 C C . MET A 1 320 ? 6.375 -25.25 -13.656 1 98.81 320 MET A C 1
ATOM 2507 O O . MET A 1 320 ? 5.938 -25.078 -12.516 1 98.81 320 MET A O 1
ATOM 2511 N N . THR A 1 321 ? 7.125 -26.203 -14.023 1 98.75 321 THR A N 1
ATOM 2512 C CA . THR A 1 321 ? 7.711 -27.094 -13.039 1 98.75 321 THR A CA 1
ATOM 2513 C C . THR A 1 321 ? 8.992 -27.734 -13.578 1 98.75 321 THR A C 1
ATOM 2515 O O . THR A 1 321 ? 9.406 -27.453 -14.703 1 98.75 321 THR A O 1
ATOM 2518 N N . SER A 1 322 ? 9.672 -28.406 -12.773 1 98 322 SER A N 1
ATOM 2519 C CA . SER A 1 322 ? 10.844 -29.188 -13.133 1 98 322 SER A CA 1
ATOM 2520 C C . SER A 1 322 ? 10.969 -30.438 -12.25 1 98 322 SER A C 1
ATOM 2522 O O . SER A 1 322 ? 10.383 -30.484 -11.172 1 98 322 SER A O 1
ATOM 2524 N N . LEU A 1 323 ? 11.633 -31.391 -12.797 1 95.75 323 LEU A N 1
ATOM 2525 C CA . LEU A 1 323 ? 11.984 -32.562 -11.992 1 95.75 323 LEU A CA 1
ATOM 2526 C C . LEU A 1 323 ? 13.352 -32.375 -11.336 1 95.75 323 LEU A C 1
ATOM 2528 O O . LEU A 1 323 ? 14.312 -31.969 -12 1 95.75 323 LEU A O 1
ATOM 2532 N N . ASP A 1 324 ? 13.344 -32.469 -10.07 1 86.25 324 ASP A N 1
ATOM 2533 C CA . ASP A 1 324 ? 14.586 -32.281 -9.328 1 86.25 324 ASP A CA 1
ATOM 2534 C C . ASP A 1 324 ? 15.195 -33.625 -8.914 1 86.25 324 ASP A C 1
ATOM 2536 O O . ASP A 1 324 ? 15.188 -33.969 -7.734 1 86.25 324 ASP A O 1
ATOM 2540 N N . THR A 1 325 ? 15.617 -34.312 -9.828 1 83.94 325 THR A N 1
ATOM 2541 C CA . THR A 1 325 ? 16.328 -35.562 -9.555 1 83.94 325 THR A CA 1
ATOM 2542 C C . THR A 1 325 ? 17.797 -35.438 -9.945 1 83.94 325 THR A C 1
ATOM 2544 O O . THR A 1 325 ? 18.219 -34.406 -10.508 1 83.94 325 THR A O 1
ATOM 2547 N N . SER A 1 326 ? 18.594 -36.438 -9.594 1 84.56 326 SER A N 1
ATOM 254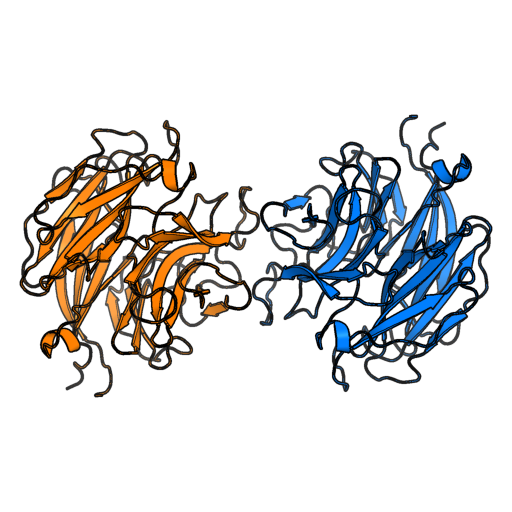8 C CA . SER A 1 326 ? 20.016 -36.406 -9.898 1 84.56 326 SER A CA 1
ATOM 2549 C C . SER A 1 326 ? 20.281 -36.781 -11.352 1 84.56 326 SER A C 1
ATOM 2551 O O . SER A 1 326 ? 21.422 -36.688 -11.82 1 84.56 326 SER A O 1
ATOM 2553 N N . SER A 1 327 ? 19.266 -37.031 -12.07 1 88.44 327 SER A N 1
ATOM 2554 C CA . SER A 1 327 ? 19.453 -37.406 -13.469 1 88.44 327 SER A CA 1
ATOM 2555 C C . SER A 1 327 ? 19.844 -36.219 -14.32 1 88.44 327 SER A C 1
ATOM 2557 O O . SER A 1 327 ? 19.297 -35.125 -14.148 1 88.44 327 SER A O 1
ATOM 2559 N N . VAL A 1 328 ? 20.688 -36.438 -15.242 1 87.88 328 VAL A N 1
ATOM 2560 C CA . VAL A 1 328 ? 21.172 -35.406 -16.156 1 87.88 328 VAL A CA 1
ATOM 2561 C C . VAL A 1 328 ? 20 -34.875 -17 1 87.88 328 VAL A C 1
ATOM 2563 O O . VAL A 1 328 ? 19.938 -33.688 -17.312 1 87.88 328 VAL A O 1
ATOM 2566 N N . GLU A 1 329 ? 19.188 -35.812 -17.359 1 88.69 329 GLU A N 1
ATOM 2567 C CA . GLU A 1 329 ? 18.031 -35.438 -18.156 1 88.69 329 GLU A CA 1
ATOM 2568 C C . GLU A 1 329 ? 17.141 -34.438 -17.422 1 88.69 329 GLU A C 1
ATOM 2570 O O . GLU A 1 329 ? 16.672 -33.469 -18 1 88.69 329 GLU A O 1
ATOM 2575 N N . ASP A 1 330 ? 16.938 -34.719 -16.219 1 93.06 330 ASP A N 1
ATOM 2576 C CA . ASP A 1 330 ? 16.078 -33.875 -15.414 1 93.06 330 ASP A CA 1
ATOM 2577 C C . ASP A 1 330 ? 16.719 -32.531 -15.148 1 93.06 330 ASP A C 1
ATOM 2579 O O . ASP A 1 330 ? 16.031 -31.5 -15.031 1 93.06 330 ASP A O 1
ATOM 2583 N N . GLN A 1 331 ? 18 -32.438 -15.117 1 91.62 331 GLN A N 1
ATOM 2584 C CA . GLN A 1 331 ? 18.719 -31.188 -14.883 1 91.62 331 GLN A CA 1
ATOM 2585 C C . GLN A 1 331 ? 18.625 -30.266 -16.094 1 91.62 331 GLN A C 1
ATOM 2587 O O . GLN A 1 331 ? 18.703 -29.047 -15.961 1 91.62 331 GLN A O 1
ATOM 2592 N N . LYS A 1 332 ? 18.359 -30.844 -17.219 1 94.06 332 LYS A N 1
ATOM 2593 C CA . LYS A 1 332 ? 18.469 -30.078 -18.453 1 94.06 332 LYS A CA 1
ATOM 2594 C C . LYS A 1 332 ? 17.094 -29.641 -18.953 1 94.06 332 LYS A C 1
ATOM 2596 O O . LYS A 1 332 ? 16.984 -29.062 -20.031 1 94.06 332 LYS A O 1
ATOM 2601 N N . HIS A 1 333 ? 16.094 -29.969 -18.203 1 96.69 333 HIS A N 1
ATOM 2602 C CA . HIS A 1 333 ? 14.766 -29.672 -18.734 1 96.69 333 HIS A CA 1
ATOM 2603 C C . HIS A 1 333 ? 13.906 -28.938 -17.719 1 96.69 333 HIS A C 1
ATOM 2605 O O . HIS A 1 333 ? 14.047 -29.156 -16.516 1 96.69 333 HIS A O 1
ATOM 2611 N N . ILE A 1 334 ? 13.047 -28.062 -18.203 1 98.19 334 ILE A N 1
ATOM 2612 C CA . ILE A 1 334 ? 11.898 -27.547 -17.469 1 98.19 334 ILE A CA 1
ATOM 2613 C C . ILE A 1 334 ? 10.617 -27.781 -18.266 1 98.19 334 ILE A C 1
ATOM 2615 O O . ILE A 1 334 ? 10.68 -28.094 -19.453 1 98.19 334 ILE A O 1
ATOM 2619 N N . TYR A 1 335 ? 9.539 -27.734 -17.594 1 98.81 335 TYR A N 1
ATOM 2620 C CA . TYR A 1 335 ? 8.242 -28.031 -18.203 1 98.81 335 TYR A CA 1
ATOM 2621 C C . TYR A 1 335 ? 7.281 -26.859 -18.031 1 98.81 335 TYR A C 1
ATOM 2623 O O . TYR A 1 335 ? 7.246 -26.219 -16.969 1 98.81 335 TYR A O 1
ATOM 2631 N N . ILE A 1 336 ? 6.559 -26.547 -19.109 1 98.88 336 ILE A N 1
ATOM 2632 C CA . ILE A 1 336 ? 5.609 -25.438 -19.109 1 98.88 336 ILE A CA 1
ATOM 2633 C C . ILE A 1 336 ? 4.238 -25.922 -19.562 1 98.88 336 ILE A C 1
ATOM 2635 O O . ILE A 1 336 ? 4.141 -26.734 -20.484 1 98.88 336 ILE A O 1
ATOM 2639 N N . ILE A 1 337 ? 3.203 -25.531 -18.922 1 98.94 337 ILE A N 1
ATOM 2640 C CA . ILE A 1 337 ? 1.825 -25.719 -19.375 1 98.94 337 ILE A CA 1
ATOM 2641 C C . ILE A 1 337 ? 1.158 -24.359 -19.578 1 98.94 337 ILE A C 1
ATOM 2643 O O . ILE A 1 337 ? 1.409 -23.422 -18.828 1 98.94 337 ILE A O 1
ATOM 2647 N N . TYR A 1 338 ? 0.356 -24.219 -20.641 1 98.94 338 TYR A N 1
ATOM 2648 C CA . TYR A 1 338 ? -0.125 -22.875 -20.953 1 98.94 338 TYR A CA 1
ATOM 2649 C C . TYR A 1 338 ? -1.389 -22.938 -21.797 1 98.94 338 TYR A C 1
ATOM 2651 O O . TYR A 1 338 ? -1.647 -23.922 -22.469 1 98.94 338 TYR A O 1
ATOM 2659 N N . GLU A 1 339 ? -2.15 -21.844 -21.703 1 98.88 339 GLU A N 1
ATOM 2660 C CA . GLU A 1 339 ? -3.318 -21.625 -22.547 1 98.88 339 GLU A CA 1
ATOM 2661 C C . GLU A 1 339 ? -2.916 -21.031 -23.906 1 98.88 339 GLU A C 1
ATOM 2663 O O . GLU A 1 339 ? -2.1 -20.109 -23.969 1 98.88 339 GLU A O 1
ATOM 2668 N N . LYS A 1 340 ? -3.5 -21.547 -24.922 1 98.44 340 LYS A N 1
ATOM 2669 C CA . LYS A 1 340 ? -3.195 -20.969 -26.234 1 98.44 340 LYS A CA 1
ATOM 2670 C C . LYS A 1 340 ? -4.34 -21.203 -27.219 1 98.44 340 LYS A C 1
ATOM 2672 O O . LYS A 1 340 ? -5.168 -22.094 -27.016 1 98.44 340 LYS A O 1
ATOM 2677 N N . GLY A 1 341 ? -4.32 -20.359 -28.25 1 98.38 341 GLY A N 1
ATOM 2678 C CA . GLY A 1 341 ? -5.254 -20.484 -29.359 1 98.38 341 GLY A CA 1
ATOM 2679 C C . GLY A 1 341 ? -4.891 -19.609 -30.547 1 98.38 341 GLY A C 1
ATOM 2680 O O . GLY A 1 341 ? -3.896 -18.875 -30.516 1 98.38 341 GLY A O 1
ATOM 2681 N N . ASN A 1 342 ? -5.621 -19.875 -31.594 1 97 342 ASN A N 1
ATOM 2682 C CA . ASN A 1 342 ? -5.441 -19.031 -32.781 1 97 342 ASN A CA 1
ATOM 2683 C C . ASN A 1 342 ? -6.172 -17.688 -32.625 1 97 342 ASN A C 1
ATOM 2685 O O . ASN A 1 342 ? -5.66 -16.656 -33.031 1 97 342 ASN A O 1
ATOM 2689 N N . LYS A 1 343 ? -7.324 -17.734 -32.062 1 96.69 343 LYS A N 1
ATOM 2690 C CA . LYS A 1 343 ? -8.141 -16.547 -31.875 1 96.69 343 LYS A CA 1
ATOM 2691 C C . LYS A 1 343 ? -8.281 -16.188 -30.406 1 96.69 343 LYS A C 1
ATOM 2693 O O . LYS A 1 343 ? -8.086 -15.023 -30.016 1 96.69 343 LYS A O 1
ATOM 2698 N N . ASP A 1 344 ? -8.641 -17.219 -29.641 1 97.38 344 ASP A N 1
ATOM 2699 C CA . ASP A 1 344 ? -8.867 -17 -28.219 1 97.38 344 ASP A CA 1
ATOM 2700 C C . ASP A 1 344 ? -7.867 -17.766 -27.359 1 97.38 344 ASP A C 1
ATOM 2702 O O . ASP A 1 344 ? -7.434 -18.859 -27.75 1 97.38 344 ASP A O 1
ATOM 2706 N N . ILE A 1 345 ? -7.613 -17.297 -26.172 1 98 345 ILE A N 1
ATOM 2707 C CA . ILE A 1 345 ? -6.57 -17.859 -25.328 1 98 345 ILE A CA 1
ATOM 2708 C C . ILE A 1 345 ? -7.031 -19.203 -24.766 1 98 345 ILE A C 1
ATOM 2710 O O . ILE A 1 345 ? -6.215 -20.016 -24.328 1 98 345 ILE A O 1
ATOM 2714 N N . ASP A 1 346 ? -8.352 -19.484 -24.75 1 97.19 346 ASP A N 1
ATOM 2715 C CA . ASP A 1 346 ? -8.867 -20.641 -24.031 1 97.19 346 ASP A CA 1
ATOM 2716 C C . ASP A 1 346 ? -9.266 -21.75 -24.984 1 97.19 346 ASP A C 1
ATOM 2718 O O . ASP A 1 346 ? -10.031 -22.641 -24.625 1 97.19 346 ASP A O 1
ATOM 2722 N N . GLU A 1 347 ? -8.711 -21.719 -26.234 1 98.06 347 GLU A N 1
ATOM 2723 C CA . GLU A 1 347 ? -9.016 -22.766 -27.203 1 98.06 347 GLU A CA 1
ATOM 2724 C C . GLU A 1 347 ? -8.406 -24.109 -26.781 1 98.06 347 GLU A C 1
ATOM 2726 O O . GLU A 1 347 ? -9.016 -25.156 -26.953 1 98.06 347 GLU A O 1
ATOM 2731 N N . THR A 1 348 ? -7.211 -24.031 -26.266 1 98.5 348 THR A N 1
ATOM 2732 C CA . THR A 1 348 ? -6.52 -25.266 -25.906 1 98.5 348 THR A CA 1
ATOM 2733 C C . THR A 1 348 ? -5.566 -25.031 -24.734 1 98.5 348 THR A C 1
ATOM 2735 O O . THR A 1 348 ? -5.273 -23.875 -24.375 1 98.5 348 THR A O 1
ATOM 2738 N N . ILE A 1 349 ? -5.168 -26.078 -24.078 1 98.75 349 ILE A N 1
ATOM 2739 C CA . ILE A 1 349 ? -4.07 -26.109 -23.125 1 98.75 349 ILE A CA 1
ATOM 2740 C C . ILE A 1 349 ? -2.965 -27.031 -23.625 1 98.75 349 ILE A C 1
ATOM 2742 O O . ILE A 1 349 ? -3.225 -28.188 -23.969 1 98.75 349 ILE A O 1
ATOM 2746 N N . SER A 1 350 ? -1.788 -26.5 -23.641 1 98.81 350 SER A N 1
ATOM 2747 C CA . SER A 1 350 ? -0.662 -27.266 -24.156 1 98.81 350 SER A CA 1
ATOM 2748 C C . SER A 1 350 ? 0.43 -27.422 -23.109 1 98.81 350 SER A C 1
ATOM 2750 O O . SER A 1 350 ? 0.513 -26.625 -22.172 1 98.81 350 SER A O 1
ATOM 2752 N N . PHE A 1 351 ? 1.148 -28.484 -23.266 1 98.75 351 PHE A N 1
ATOM 2753 C CA . PHE A 1 351 ? 2.359 -28.797 -22.516 1 98.75 351 PHE A CA 1
ATOM 2754 C C . PHE A 1 351 ? 3.596 -28.625 -23.391 1 98.75 351 PHE A C 1
ATOM 2756 O O . PHE A 1 351 ? 3.588 -28.984 -24.562 1 98.75 351 PHE A O 1
ATOM 2763 N N . ALA A 1 352 ? 4.637 -28 -22.812 1 98.75 352 ALA A N 1
ATOM 2764 C CA . ALA A 1 352 ? 5.906 -27.859 -23.531 1 98.75 352 ALA A CA 1
ATOM 2765 C C . ALA A 1 352 ? 7.07 -28.344 -22.672 1 98.75 352 ALA A C 1
ATOM 2767 O O . ALA A 1 352 ? 7.137 -28.062 -21.484 1 98.75 352 ALA A O 1
ATOM 2768 N N . LYS A 1 353 ? 7.891 -29.141 -23.281 1 98.12 353 LYS A N 1
ATOM 2769 C CA . LYS A 1 353 ? 9.172 -29.531 -22.703 1 98.12 353 LYS A CA 1
ATOM 2770 C C . LYS A 1 353 ? 10.305 -28.672 -23.266 1 98.12 353 LYS A C 1
ATOM 2772 O O . LYS A 1 353 ? 10.508 -28.609 -24.484 1 98.12 353 LYS A O 1
ATOM 2777 N N . ILE A 1 354 ? 11.055 -28 -22.375 1 98.06 354 ILE A N 1
ATOM 2778 C CA . ILE A 1 354 ? 12.109 -27.094 -22.781 1 98.06 354 ILE A CA 1
ATOM 2779 C C . ILE A 1 354 ? 13.469 -27.656 -22.391 1 98.06 354 ILE A C 1
ATOM 2781 O O . ILE A 1 354 ? 13.711 -27.969 -21.219 1 98.06 354 ILE A O 1
ATOM 2785 N N . HIS A 1 355 ? 14.336 -27.844 -23.344 1 96.38 355 HIS A N 1
ATOM 2786 C CA . HIS A 1 355 ? 15.734 -28.156 -23.078 1 96.38 355 HIS A CA 1
ATOM 2787 C C . HIS A 1 355 ? 16.547 -26.891 -22.812 1 96.38 355 HIS A C 1
ATOM 2789 O O . HIS A 1 355 ? 16.562 -25.984 -23.641 1 96.38 355 HIS A O 1
ATOM 2795 N N . LEU A 1 356 ? 17.25 -26.797 -21.75 1 95.31 356 LEU A N 1
ATOM 2796 C CA . LEU A 1 356 ? 17.812 -25.547 -21.266 1 95.31 356 LEU A CA 1
ATOM 2797 C C . LEU A 1 356 ? 19.141 -25.25 -21.953 1 95.31 356 LEU A C 1
ATOM 2799 O O . LEU A 1 356 ? 19.562 -24.094 -22.031 1 95.31 356 LEU A O 1
ATOM 2803 N N . TYR A 1 357 ? 19.844 -26.219 -22.469 1 89.19 357 TYR A N 1
ATOM 2804 C CA . TYR A 1 357 ? 21.188 -26.047 -23.031 1 89.19 357 TYR A CA 1
ATOM 2805 C C . TYR A 1 357 ? 21.219 -26.422 -24.5 1 89.19 357 TYR A C 1
ATOM 2807 O O . TYR A 1 357 ? 22.188 -27.031 -24.969 1 89.19 357 TYR A O 1
ATOM 2815 N N . GLY A 1 358 ? 20.219 -26.344 -25.234 1 71.19 358 GLY A N 1
ATOM 2816 C CA . GLY A 1 358 ? 20.094 -26.844 -26.594 1 71.19 358 GLY A CA 1
ATOM 2817 C C . GLY A 1 358 ? 20.984 -26.109 -27.594 1 71.19 358 GLY A C 1
ATOM 2818 O O . GLY A 1 358 ? 21.078 -26.516 -28.75 1 71.19 358 GLY A O 1
ATOM 2819 N N . GLY A 1 359 ? 21.672 -24.969 -27.344 1 56.97 359 GLY A N 1
ATOM 2820 C CA . GLY A 1 359 ? 22.516 -24.469 -28.422 1 56.97 359 GLY A CA 1
ATOM 2821 C C . GLY A 1 359 ? 23.656 -25.406 -28.766 1 56.97 359 GLY A C 1
ATOM 2822 O O . GLY A 1 359 ? 24.547 -25.047 -29.547 1 56.97 359 GLY A O 1
ATOM 2823 N N . LEU A 1 360 ? 23.766 -26.656 -28.359 1 44.28 360 LEU A N 1
ATOM 2824 C CA . LEU A 1 360 ? 24.953 -27.375 -28.812 1 44.28 360 LEU A CA 1
ATOM 2825 C C . LEU A 1 360 ? 24.703 -28.047 -30.156 1 44.28 360 LEU A C 1
ATOM 2827 O O . LEU A 1 360 ? 23.578 -28.484 -30.438 1 44.28 360 LEU A O 1
ATOM 2831 N N . MET B 1 1 ? -26.906 21.406 21.25 1 47.66 1 MET B N 1
ATOM 2832 C CA . MET B 1 1 ? -25.891 22.266 20.672 1 47.66 1 MET B CA 1
ATOM 2833 C C . MET B 1 1 ? -26.406 22.938 19.406 1 47.66 1 MET B C 1
ATOM 2835 O O . MET B 1 1 ? -27.172 22.344 18.641 1 47.66 1 MET B O 1
ATOM 2839 N N . GLY B 1 2 ? -26.406 24.281 19.469 1 61 2 GLY B N 1
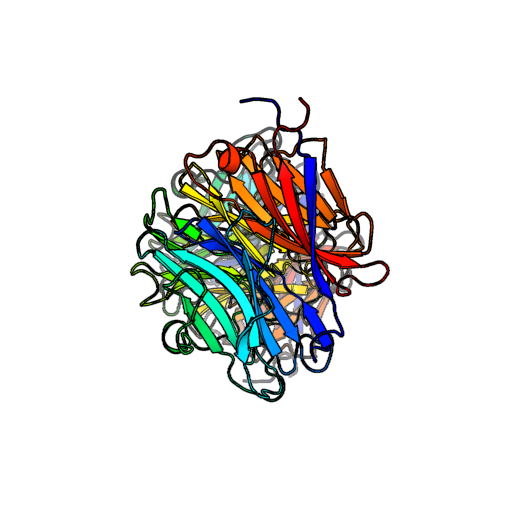ATOM 2840 C CA . GLY B 1 2 ? -27.016 24.984 18.344 1 61 2 GLY B CA 1
ATOM 2841 C C . GLY B 1 2 ? -26.469 24.547 17 1 61 2 GLY B C 1
ATOM 2842 O O . GLY B 1 2 ? -25.422 23.922 16.922 1 61 2 GLY B O 1
ATOM 2843 N N . GLU B 1 3 ? -27.203 24.719 16.016 1 81.5 3 GLU B N 1
ATOM 2844 C CA . GLU B 1 3 ? -26.828 24.406 14.641 1 81.5 3 GLU B CA 1
ATOM 2845 C C . GLU B 1 3 ? -25.547 25.125 14.227 1 81.5 3 GLU B C 1
ATOM 2847 O O . GLU B 1 3 ? -25.375 26.312 14.508 1 81.5 3 GLU B O 1
ATOM 2852 N N . ILE B 1 4 ? -24.516 24.422 13.82 1 87.38 4 ILE B N 1
ATOM 2853 C CA . ILE B 1 4 ? -23.234 24.953 13.375 1 87.38 4 ILE B CA 1
ATOM 2854 C C . ILE B 1 4 ? -23.422 25.734 12.07 1 87.38 4 ILE B C 1
ATOM 2856 O O . ILE B 1 4 ? -23.781 25.156 11.047 1 87.38 4 ILE B O 1
ATOM 2860 N N . VAL B 1 5 ? -23.281 27.016 12.164 1 91.81 5 VAL B N 1
ATOM 2861 C CA . VAL B 1 5 ? -23.281 27.922 11.016 1 91.81 5 VAL B CA 1
ATOM 2862 C C . VAL B 1 5 ? -22.047 28.828 11.086 1 91.81 5 VAL B C 1
ATOM 2864 O O . VAL B 1 5 ? -22.141 29.984 11.477 1 91.81 5 VAL B O 1
ATOM 2867 N N . PRO B 1 6 ? -20.969 28.328 10.656 1 95.44 6 PRO B N 1
ATOM 2868 C CA . PRO B 1 6 ? -19.719 29.078 10.82 1 95.44 6 PRO B CA 1
ATOM 2869 C C . PRO B 1 6 ? -19.734 30.406 10.055 1 95.44 6 PRO B C 1
ATOM 2871 O O . PRO B 1 6 ? -20.25 30.484 8.945 1 95.44 6 PRO B O 1
ATOM 2874 N N . LEU B 1 7 ? -19.125 31.391 10.719 1 96 7 LEU B N 1
ATOM 2875 C CA . LEU B 1 7 ? -19.031 32.719 10.156 1 96 7 LEU B CA 1
ATOM 2876 C C . LEU B 1 7 ? -17.625 33.312 10.367 1 96 7 LEU B C 1
ATOM 2878 O O . LEU B 1 7 ? -17.078 33.219 11.469 1 96 7 LEU B O 1
ATOM 2882 N N . LEU B 1 8 ? -17.016 33.75 9.281 1 96.19 8 LEU B N 1
ATOM 2883 C CA . LEU B 1 8 ? -15.75 34.469 9.398 1 96.19 8 LEU B CA 1
ATOM 2884 C C . LEU B 1 8 ? -15.961 35.812 10.062 1 96.19 8 LEU B C 1
ATOM 2886 O O . LEU B 1 8 ? -16.578 36.719 9.484 1 96.19 8 LEU B O 1
ATOM 2890 N N . VAL B 1 9 ? -15.406 36.062 11.25 1 95.5 9 VAL B N 1
ATOM 2891 C CA . VAL B 1 9 ? -15.742 37.281 12 1 95.5 9 VAL B CA 1
ATOM 2892 C C . VAL B 1 9 ? -14.555 38.219 11.992 1 95.5 9 VAL B C 1
ATOM 2894 O O . VAL B 1 9 ? -14.734 39.438 12.172 1 95.5 9 VAL B O 1
ATOM 2897 N N . GLU B 1 10 ? -13.414 37.688 11.812 1 95.19 10 GLU B N 1
ATOM 2898 C CA . GLU B 1 10 ? -12.211 38.531 11.758 1 95.19 10 GLU B CA 1
ATOM 2899 C C . GLU B 1 10 ? -11.148 37.875 10.875 1 95.19 10 GLU B C 1
ATOM 2901 O O . GLU B 1 10 ? -10.984 36.656 10.867 1 95.19 10 GLU B O 1
ATOM 2906 N N . GLU B 1 11 ? -10.477 38.719 10.133 1 97.25 11 GLU B N 1
ATOM 2907 C CA . GLU B 1 11 ? -9.312 38.312 9.359 1 97.25 11 GLU B CA 1
ATOM 2908 C C . GLU B 1 11 ? -8.156 39.281 9.531 1 97.25 11 GLU B C 1
ATOM 2910 O O . GLU B 1 11 ? -8.367 40.5 9.539 1 97.25 11 GLU B O 1
ATOM 2915 N N . THR B 1 12 ? -6.996 38.781 9.773 1 98.19 12 THR B N 1
ATOM 2916 C CA . THR B 1 12 ? -5.809 39.594 9.945 1 98.19 12 THR B CA 1
ATOM 2917 C C . THR B 1 12 ? -4.688 39.125 9.023 1 98.19 12 THR B C 1
ATOM 2919 O O . THR B 1 12 ? -4.363 37.938 8.992 1 98.19 12 THR B O 1
ATOM 2922 N N . LEU B 1 13 ? -4.152 40.094 8.273 1 98 13 LEU B N 1
ATOM 2923 C CA . LEU B 1 13 ? -2.961 39.812 7.488 1 98 13 LEU B CA 1
ATOM 2924 C C . LEU B 1 13 ? -1.727 39.719 8.375 1 98 13 LEU B C 1
ATOM 2926 O O . LEU B 1 13 ? -1.347 40.719 9.016 1 98 13 LEU B O 1
ATOM 2930 N N . LEU B 1 14 ? -1.075 38.594 8.445 1 98.5 14 LEU B N 1
ATOM 2931 C CA . LEU B 1 14 ? 0.039 38.406 9.375 1 98.5 14 LEU B CA 1
ATOM 2932 C C . LEU B 1 14 ? 1.37 38.656 8.68 1 98.5 14 LEU B C 1
ATOM 2934 O O . LEU B 1 14 ? 2.266 39.281 9.258 1 98.5 14 LEU B O 1
ATOM 2938 N N . TRP B 1 15 ? 1.558 38.156 7.484 1 98.56 15 TRP B N 1
ATOM 2939 C CA . TRP B 1 15 ? 2.812 38.312 6.762 1 98.56 15 TRP B CA 1
ATOM 2940 C C . TRP B 1 15 ? 2.555 38.625 5.289 1 98.56 15 TRP B C 1
ATOM 2942 O O . TRP B 1 15 ? 1.6 38.125 4.703 1 98.56 15 TRP B O 1
ATOM 2952 N N . VAL B 1 16 ? 3.367 39.438 4.711 1 97.62 16 VAL B N 1
ATOM 2953 C CA . VAL B 1 16 ? 3.371 39.781 3.293 1 97.62 16 VAL B CA 1
ATOM 2954 C C . VAL B 1 16 ? 4.738 39.469 2.688 1 97.62 16 VAL B C 1
ATOM 2956 O O . VAL B 1 16 ? 5.766 39.938 3.174 1 97.62 16 VAL B O 1
ATOM 2959 N N . SER B 1 17 ? 4.676 38.656 1.688 1 96.31 17 SER B N 1
ATOM 2960 C CA . SER B 1 17 ? 5.934 38.344 1.031 1 96.31 17 SER B CA 1
ATOM 2961 C C . SER B 1 17 ? 6.637 39.594 0.521 1 96.31 17 SER B C 1
ATOM 2963 O O . SER B 1 17 ? 5.984 40.531 0.037 1 96.31 17 SER B O 1
ATOM 2965 N N . GLY B 1 18 ? 7.965 39.562 0.626 1 93.62 18 GLY B N 1
ATOM 2966 C CA . GLY B 1 18 ? 8.75 40.719 0.207 1 93.62 18 GLY B CA 1
ATOM 2967 C C . GLY B 1 18 ? 8.969 41.719 1.318 1 93.62 18 GLY B C 1
ATOM 2968 O O . GLY B 1 18 ? 9.75 42.656 1.165 1 93.62 18 GLY B O 1
ATOM 2969 N N . GLN B 1 19 ? 8.352 41.531 2.42 1 87.94 19 GLN B N 1
ATOM 2970 C CA . GLN B 1 19 ? 8.508 42.438 3.537 1 87.94 19 GLN B CA 1
ATOM 2971 C C . GLN B 1 19 ? 9.445 41.875 4.598 1 87.94 19 GLN B C 1
ATOM 2973 O O . GLN B 1 19 ? 9.484 40.656 4.805 1 87.94 19 GLN B O 1
ATOM 2978 N N . GLY B 1 20 ? 10.242 42.719 5.293 1 81.56 20 GLY B N 1
ATOM 2979 C CA . GLY B 1 20 ? 11.094 42.344 6.406 1 81.56 20 GLY B CA 1
ATOM 2980 C C . GLY B 1 20 ? 12.352 41.594 5.969 1 81.56 20 GLY B C 1
ATOM 2981 O O . GLY B 1 20 ? 12.805 40.688 6.645 1 81.56 20 GLY B O 1
ATOM 2982 N N . HIS B 1 21 ? 12.859 41.781 4.824 1 84.31 21 HIS B N 1
ATOM 2983 C CA . HIS B 1 21 ? 14.047 41.156 4.258 1 84.31 21 HIS B CA 1
ATOM 2984 C C . HIS B 1 21 ? 13.812 39.656 4.016 1 84.31 21 HIS B C 1
ATOM 2986 O O . HIS B 1 21 ? 14.695 38.844 4.273 1 84.31 21 HIS B O 1
ATOM 2992 N N . VAL B 1 22 ? 12.656 39.312 3.986 1 92.44 22 VAL B N 1
ATOM 2993 C CA . VAL B 1 22 ? 12.234 37.938 3.65 1 92.44 22 VAL B CA 1
ATOM 2994 C C . VAL B 1 22 ? 11.586 37.938 2.266 1 92.44 22 VAL B C 1
ATOM 2996 O O . VAL B 1 22 ? 10.734 38.781 1.962 1 92.44 22 VAL B O 1
ATOM 2999 N N . SER B 1 23 ? 12.039 37 1.44 1 95.12 23 SER B N 1
ATOM 3000 C CA . SER B 1 23 ? 11.5 36.906 0.089 1 95.12 23 SER B CA 1
ATOM 3001 C C . SER B 1 23 ? 10.055 36.438 0.108 1 95.12 23 SER B C 1
ATOM 3003 O O . SER B 1 23 ? 9.18 37.031 -0.522 1 95.12 23 SER B O 1
ATOM 3005 N N . THR B 1 24 ? 9.82 35.344 0.815 1 97.06 24 THR B N 1
ATOM 3006 C CA . THR B 1 24 ? 8.5 34.719 0.789 1 97.06 24 THR B CA 1
ATOM 3007 C C . THR B 1 24 ? 8.203 34.031 2.109 1 97.06 24 THR B C 1
ATOM 3009 O O . THR B 1 24 ? 9.07 33.344 2.67 1 97.06 24 THR B O 1
ATOM 3012 N N . TYR B 1 25 ? 7.031 34.25 2.666 1 98 25 TYR B N 1
ATOM 3013 C CA . TYR B 1 25 ? 6.539 33.5 3.807 1 98 25 TYR B CA 1
ATOM 3014 C C . TYR B 1 25 ? 5.672 32.344 3.35 1 98 25 TYR B C 1
ATOM 3016 O O . TYR B 1 25 ? 4.766 32.5 2.533 1 98 25 TYR B O 1
ATOM 3024 N N . ARG B 1 26 ? 5.938 31.125 3.84 1 97.94 26 ARG B N 1
ATOM 3025 C CA . ARG B 1 26 ? 5.211 29.922 3.459 1 97.94 26 ARG B CA 1
ATOM 3026 C C . ARG B 1 26 ? 4.93 29.047 4.676 1 97.94 26 ARG B C 1
ATOM 3028 O O . ARG B 1 26 ? 5.469 29.281 5.754 1 97.94 26 ARG B O 1
ATOM 3035 N N . ILE B 1 27 ? 4.062 28.016 4.52 1 98.44 27 ILE B N 1
ATOM 3036 C CA . ILE B 1 27 ? 3.832 26.922 5.445 1 98.44 27 ILE B CA 1
ATOM 3037 C C . ILE B 1 27 ? 3.326 27.453 6.777 1 98.44 27 ILE B C 1
ATOM 3039 O O . ILE B 1 27 ? 3.957 27.25 7.82 1 98.44 27 ILE B O 1
ATOM 3043 N N . PRO B 1 28 ? 2.221 28.125 6.785 1 98.81 28 PRO B N 1
ATOM 3044 C CA . PRO B 1 28 ? 1.699 28.688 8.031 1 98.81 28 PRO B CA 1
ATOM 3045 C C . PRO B 1 28 ? 1.215 27.625 9.008 1 98.81 28 PRO B C 1
ATOM 3047 O O . PRO B 1 28 ? 0.56 26.672 8.602 1 98.81 28 PRO B O 1
ATOM 3050 N N . LEU B 1 29 ? 1.568 27.781 10.242 1 98.94 29 LEU B N 1
ATOM 3051 C CA . LEU B 1 29 ? 1.039 27 11.352 1 98.94 29 LEU B CA 1
ATOM 3052 C C . LEU B 1 29 ? 0.4 27.906 12.398 1 98.94 29 LEU B C 1
ATOM 3054 O O . LEU B 1 29 ? 0.787 29.078 12.539 1 98.94 29 LEU B O 1
ATOM 3058 N N . ILE B 1 30 ? -0.513 27.375 13.109 1 98.94 30 ILE B N 1
ATOM 3059 C CA . ILE B 1 30 ? -1.101 28.078 14.25 1 98.94 30 ILE B CA 1
ATOM 3060 C C . ILE B 1 30 ? -1.372 27.078 15.375 1 98.94 30 ILE B C 1
ATOM 3062 O O . ILE B 1 30 ? -1.754 25.938 15.133 1 98.94 30 ILE B O 1
ATOM 3066 N N . THR B 1 31 ? -1.087 27.5 16.594 1 98.81 31 THR B N 1
ATOM 3067 C CA . THR B 1 31 ? -1.36 26.688 17.766 1 98.81 31 THR B CA 1
ATOM 3068 C C . THR B 1 31 ? -1.748 27.562 18.953 1 98.81 31 THR B C 1
ATOM 3070 O O . THR B 1 31 ? -1.803 28.781 18.844 1 98.81 31 THR B O 1
ATOM 3073 N N . TYR B 1 32 ? -2.123 26.938 19.984 1 98.5 32 TYR B N 1
ATOM 3074 C CA . TYR B 1 32 ? -2.396 27.594 21.266 1 98.5 32 TYR B CA 1
ATOM 3075 C C . TYR B 1 32 ? -1.303 27.281 22.281 1 98.5 32 TYR B C 1
ATOM 3077 O O . TYR B 1 32 ? -0.505 26.359 22.078 1 98.5 32 TYR B O 1
ATOM 3085 N N . THR B 1 33 ? -1.215 28.078 23.344 1 98.19 33 THR B N 1
ATOM 3086 C CA . THR B 1 33 ? -0.341 27.766 24.469 1 98.19 33 THR B CA 1
ATOM 3087 C C . THR B 1 33 ? -1.158 27.344 25.688 1 98.19 33 THR B C 1
ATOM 3089 O O . THR B 1 33 ? -2.35 27.656 25.781 1 98.19 33 THR B O 1
ATOM 3092 N N . PRO B 1 34 ? -0.469 26.688 26.609 1 96.69 34 PRO B N 1
ATOM 3093 C CA . PRO B 1 34 ? -1.177 26.312 27.844 1 96.69 34 PRO B CA 1
ATOM 3094 C C . PRO B 1 34 ? -1.701 27.516 28.609 1 96.69 34 PRO B C 1
ATOM 3096 O O . PRO B 1 34 ? -2.594 27.375 29.453 1 96.69 34 PRO B O 1
ATOM 3099 N N . ARG B 1 35 ? -1.247 28.703 28.297 1 95.94 35 ARG B N 1
ATOM 3100 C CA . ARG B 1 35 ? -1.69 29.906 28.984 1 95.94 35 ARG B CA 1
ATOM 3101 C C . ARG B 1 35 ? -2.805 30.609 28.219 1 95.94 35 ARG B C 1
ATOM 3103 O O . ARG B 1 35 ? -3.332 31.625 28.672 1 95.94 35 ARG B O 1
ATOM 3110 N N . GLY B 1 36 ? -3.115 30.094 27.031 1 96.38 36 GLY B N 1
ATOM 3111 C CA . GLY B 1 36 ? -4.262 30.609 26.297 1 96.38 36 GLY B CA 1
ATOM 3112 C C . GLY B 1 36 ? -3.883 31.578 25.188 1 96.38 36 GLY B C 1
ATOM 3113 O O . GLY B 1 36 ? -4.75 32.219 24.594 1 96.38 36 GLY B O 1
ATOM 3114 N N . SER B 1 37 ? -2.621 31.75 24.906 1 98 37 SER B N 1
ATOM 3115 C CA . SER B 1 37 ? -2.186 32.562 23.781 1 98 37 SER B CA 1
ATOM 3116 C C . SER B 1 37 ? -2.229 31.781 22.484 1 98 37 SER B C 1
ATOM 3118 O O . SER B 1 37 ? -2.322 30.562 22.484 1 98 37 SER B O 1
ATOM 3120 N N . LEU B 1 38 ? -2.234 32.531 21.375 1 98.75 38 LEU B N 1
ATOM 3121 C CA . LEU B 1 38 ? -2.059 31.953 20.047 1 98.75 38 LEU B CA 1
ATOM 3122 C C . LEU B 1 38 ? -0.658 32.219 19.516 1 98.75 38 LEU B C 1
ATOM 3124 O O . LEU B 1 38 ? -0.124 33.312 19.688 1 98.75 38 LEU B O 1
ATOM 3128 N N . LEU B 1 39 ? -0.047 31.234 18.984 1 98.94 39 LEU B N 1
ATOM 3129 C CA . LEU B 1 39 ? 1.217 31.375 18.266 1 98.94 39 LEU B CA 1
ATOM 3130 C C . LEU B 1 39 ? 1.049 31.031 16.797 1 98.94 39 LEU B C 1
ATOM 3132 O O . LEU B 1 39 ? 0.536 29.969 16.453 1 98.94 39 LEU B O 1
ATOM 3136 N N . ALA B 1 40 ? 1.403 31.953 15.93 1 98.94 40 ALA B N 1
ATOM 3137 C CA . ALA B 1 40 ? 1.456 31.719 14.492 1 98.94 40 ALA B CA 1
ATOM 3138 C C . ALA B 1 40 ? 2.896 31.562 14.008 1 98.94 40 ALA B C 1
ATOM 3140 O O . ALA B 1 40 ? 3.791 32.281 14.469 1 98.94 40 ALA B O 1
ATOM 3141 N N . PHE B 1 41 ? 3.152 30.625 13.172 1 98.94 41 PHE B N 1
ATOM 3142 C CA . PHE B 1 41 ? 4.477 30.391 12.609 1 98.94 41 PHE B CA 1
ATOM 3143 C C . PHE B 1 41 ? 4.441 30.438 11.086 1 98.94 41 PHE B C 1
ATOM 3145 O O . PHE B 1 41 ? 3.414 30.125 10.477 1 98.94 41 PHE B O 1
ATOM 3152 N N . ALA B 1 42 ? 5.559 30.766 10.5 1 98.62 42 ALA B N 1
ATOM 3153 C CA . ALA B 1 42 ? 5.758 30.656 9.055 1 98.62 42 ALA B CA 1
ATOM 3154 C C . ALA B 1 42 ? 7.223 30.406 8.719 1 98.62 42 ALA B C 1
ATOM 3156 O O . ALA B 1 42 ? 8.117 30.797 9.469 1 98.62 42 ALA B O 1
ATOM 3157 N N . GLU B 1 43 ? 7.371 29.688 7.68 1 97.88 43 GLU B N 1
ATOM 3158 C CA . GLU B 1 43 ? 8.703 29.594 7.09 1 97.88 43 GLU B CA 1
ATOM 3159 C C . GLU B 1 43 ? 9.078 30.875 6.355 1 97.88 43 GLU B C 1
ATOM 3161 O O . GLU B 1 43 ? 8.43 31.234 5.367 1 97.88 43 GLU B O 1
ATOM 3166 N N . ALA B 1 44 ? 10.039 31.625 6.867 1 97.81 44 ALA B N 1
ATOM 3167 C CA . ALA B 1 44 ? 10.508 32.844 6.23 1 97.81 44 ALA B CA 1
ATOM 3168 C C . ALA B 1 44 ? 11.688 32.562 5.305 1 97.81 44 ALA B C 1
ATOM 3170 O O . ALA B 1 44 ? 12.836 32.5 5.754 1 97.81 44 ALA B O 1
ATOM 3171 N N . ARG B 1 45 ? 11.406 32.531 4.055 1 97.38 45 ARG B N 1
ATOM 3172 C CA . ARG B 1 45 ? 12.414 32.188 3.053 1 97.38 45 ARG B CA 1
ATOM 3173 C C . ARG B 1 45 ? 13.211 33.406 2.629 1 97.38 45 ARG B C 1
ATOM 3175 O O . ARG B 1 45 ? 12.664 34.344 2.066 1 97.38 45 ARG B O 1
ATOM 3182 N N . LYS B 1 46 ? 14.484 33.375 2.803 1 95 46 LYS B N 1
ATOM 3183 C CA . LYS B 1 46 ? 15.32 34.562 2.744 1 95 46 LYS B CA 1
ATOM 3184 C C . LYS B 1 46 ? 15.453 35.062 1.312 1 95 46 LYS B C 1
ATOM 3186 O O . LYS B 1 46 ? 15.305 36.281 1.061 1 95 46 LYS B O 1
ATOM 3191 N N . GLU B 1 47 ? 15.602 34.125 0.363 1 92.38 47 GLU B N 1
ATOM 3192 C CA . GLU B 1 47 ? 16.109 34.625 -0.919 1 92.38 47 GLU B CA 1
ATOM 3193 C C . GLU B 1 47 ? 15.117 34.344 -2.045 1 92.38 47 GLU B C 1
ATOM 3195 O O . GLU B 1 47 ? 15.141 35 -3.08 1 92.38 47 GLU B O 1
ATOM 3200 N N . SER B 1 48 ? 14.312 33.281 -1.866 1 90.56 48 SER B N 1
ATOM 3201 C CA . SER B 1 48 ? 13.422 32.906 -2.963 1 90.56 48 SER B CA 1
ATOM 3202 C C . SER B 1 48 ? 12.219 32.125 -2.457 1 90.56 48 SER B C 1
ATOM 3204 O O . SER B 1 48 ? 12.156 31.766 -1.28 1 90.56 48 SER B O 1
ATOM 3206 N N . VAL B 1 49 ? 11.328 31.859 -3.389 1 90.31 49 VAL B N 1
ATOM 3207 C CA . VAL B 1 49 ? 10.102 31.125 -3.072 1 90.31 49 VAL B CA 1
ATOM 3208 C C . VAL B 1 49 ? 10.383 29.625 -3.062 1 90.31 49 VAL B C 1
ATOM 3210 O O . VAL B 1 49 ? 9.539 28.828 -2.641 1 90.31 49 VAL B O 1
ATOM 3213 N N . ARG B 1 50 ? 11.578 29.188 -3.4 1 89.94 50 ARG B N 1
ATOM 3214 C CA . ARG B 1 50 ? 11.93 27.781 -3.58 1 89.94 50 ARG B CA 1
ATOM 3215 C C . ARG B 1 50 ? 11.906 27.047 -2.25 1 89.94 50 ARG B C 1
ATOM 3217 O O . ARG B 1 50 ? 12.086 27.656 -1.191 1 89.94 50 ARG B O 1
ATOM 3224 N N . ASP B 1 51 ? 11.719 25.688 -2.316 1 91.44 51 ASP B N 1
ATOM 3225 C CA . ASP B 1 51 ? 11.625 24.844 -1.127 1 91.44 51 ASP B CA 1
ATOM 3226 C C . ASP B 1 51 ? 12.977 24.734 -0.421 1 91.44 51 ASP B C 1
ATOM 3228 O O . ASP B 1 51 ? 13.031 24.453 0.779 1 91.44 51 ASP B O 1
ATOM 3232 N N . PHE B 1 52 ? 14.016 24.891 -1.204 1 92.5 52 PHE B N 1
ATOM 3233 C CA . PHE B 1 52 ? 15.344 24.859 -0.598 1 92.5 52 PHE B CA 1
ATOM 3234 C C . PHE B 1 52 ? 15.938 26.25 -0.525 1 92.5 52 PHE B C 1
ATOM 3236 O O . PHE B 1 52 ? 15.5 27.156 -1.235 1 92.5 52 PHE B O 1
ATOM 3243 N N . GLY B 1 53 ? 16.984 26.469 0.287 1 93.44 53 GLY B N 1
ATOM 3244 C CA . GLY B 1 53 ? 17.578 27.75 0.591 1 93.44 53 GLY B CA 1
ATOM 3245 C C . GLY B 1 53 ? 17.469 28.141 2.057 1 93.44 53 GLY B C 1
ATOM 3246 O O . GLY B 1 53 ? 16.766 27.484 2.82 1 93.44 53 GLY B O 1
ATOM 3247 N N . SER B 1 54 ? 18.062 29.172 2.408 1 94.75 54 SER B N 1
ATOM 3248 C CA . SER B 1 54 ? 18.125 29.594 3.801 1 94.75 54 SER B CA 1
ATOM 3249 C C . SER B 1 54 ? 16.797 30.188 4.258 1 94.75 54 SER B C 1
ATOM 3251 O O . SER B 1 54 ? 16.125 30.891 3.494 1 94.75 54 SER B O 1
ATOM 3253 N N . LYS B 1 55 ? 16.453 29.891 5.559 1 97.25 55 LYS B N 1
ATOM 3254 C CA . LYS B 1 55 ? 15.164 30.328 6.098 1 97.25 55 LYS B CA 1
ATOM 3255 C C . LYS B 1 55 ? 15.289 30.719 7.57 1 97.25 55 LYS B C 1
ATOM 3257 O O . LYS B 1 55 ? 16.281 30.375 8.219 1 97.25 55 LYS B O 1
ATOM 3262 N N . PHE B 1 56 ? 14.398 31.516 7.949 1 96.5 56 PHE B N 1
ATOM 3263 C CA . PHE B 1 56 ? 14.031 31.656 9.352 1 96.5 56 PHE B CA 1
ATOM 3264 C C . PHE B 1 56 ? 12.742 30.922 9.656 1 96.5 56 PHE B C 1
ATOM 3266 O O . PHE B 1 56 ? 12 30.547 8.742 1 96.5 56 PHE B O 1
ATOM 3273 N N . ILE B 1 57 ? 12.523 30.625 10.898 1 98.38 57 ILE B N 1
ATOM 3274 C CA . ILE B 1 57 ? 11.164 30.406 11.375 1 98.38 57 ILE B CA 1
ATOM 3275 C C . ILE B 1 57 ? 10.617 31.672 12.016 1 98.38 57 ILE B C 1
ATOM 3277 O O . ILE B 1 57 ? 11.141 32.125 13.039 1 98.38 57 ILE B O 1
ATOM 3281 N N . ALA B 1 58 ? 9.617 32.219 11.375 1 98.44 58 ALA B N 1
ATOM 3282 C CA . ALA B 1 58 ? 8.961 33.438 11.867 1 98.44 58 ALA B CA 1
ATOM 3283 C C . ALA B 1 58 ? 7.82 33.062 12.82 1 98.44 58 ALA B C 1
ATOM 3285 O O . ALA B 1 58 ? 7.121 32.062 12.625 1 98.44 58 ALA B O 1
ATOM 3286 N N . MET B 1 59 ? 7.633 33.969 13.82 1 98.75 59 MET B N 1
ATOM 3287 C CA . MET B 1 59 ? 6.555 33.75 14.781 1 98.75 59 MET B CA 1
ATOM 3288 C C . MET B 1 59 ? 5.898 35.062 15.188 1 98.75 59 MET B C 1
ATOM 3290 O O . MET B 1 59 ? 6.574 36.062 15.344 1 98.75 59 MET B O 1
ATOM 3294 N N . ARG B 1 60 ? 4.641 35.031 15.297 1 98.75 60 ARG B N 1
ATOM 3295 C CA . ARG B 1 60 ? 3.865 36.094 15.945 1 98.75 60 ARG B CA 1
ATOM 3296 C C . ARG B 1 60 ? 2.986 35.5 17.047 1 98.75 60 ARG B C 1
ATOM 3298 O O . ARG B 1 60 ? 2.611 34.344 17 1 98.75 60 ARG B O 1
ATOM 3305 N N . ARG B 1 61 ? 2.725 36.312 18.031 1 98.75 61 ARG B N 1
ATOM 3306 C CA . ARG B 1 61 ? 2.006 35.906 19.219 1 98.75 61 ARG B CA 1
ATOM 3307 C C . ARG B 1 61 ? 0.812 36.812 19.5 1 98.75 61 ARG B C 1
ATOM 3309 O O . ARG B 1 61 ? 0.906 38.031 19.344 1 98.75 61 ARG B O 1
ATOM 3316 N N . SER B 1 62 ? -0.288 36.219 19.797 1 98.81 62 SER B N 1
ATOM 3317 C CA . SER B 1 62 ? -1.476 36.938 20.219 1 98.81 62 SER B CA 1
ATOM 3318 C C . SER B 1 62 ? -1.945 36.5 21.594 1 98.81 62 SER B C 1
ATOM 3320 O O . SER B 1 62 ? -2.062 35.312 21.859 1 98.81 62 SER B O 1
ATOM 3322 N N . THR B 1 63 ? -2.23 37.438 22.5 1 98 63 THR B N 1
ATOM 3323 C CA . THR B 1 63 ? -2.707 37.125 23.844 1 98 63 THR B CA 1
ATOM 3324 C C . THR B 1 63 ? -4.184 37.469 23.984 1 98 63 THR B C 1
ATOM 3326 O O . THR B 1 63 ? -4.738 37.406 25.078 1 98 63 THR B O 1
ATOM 3329 N N . ASP B 1 64 ? -4.844 37.906 22.922 1 97 64 ASP B N 1
ATOM 3330 C CA . ASP B 1 64 ? -6.23 38.344 22.984 1 97 64 ASP B CA 1
ATOM 3331 C C . ASP B 1 64 ? -7.07 37.688 21.891 1 97 64 ASP B C 1
ATOM 3333 O O . ASP B 1 64 ? -7.883 38.344 21.234 1 97 64 ASP B O 1
ATOM 3337 N N . ARG B 1 65 ? -6.77 36.375 21.562 1 96.5 65 ARG B N 1
ATOM 3338 C CA . ARG B 1 65 ? -7.574 35.531 20.688 1 96.5 65 ARG B CA 1
ATOM 3339 C C . ARG B 1 65 ? -7.516 36.031 19.25 1 96.5 65 ARG B C 1
ATOM 3341 O O . ARG B 1 65 ? -8.523 36 18.531 1 96.5 65 ARG B O 1
ATOM 3348 N N . GLY B 1 66 ? -6.395 36.625 18.875 1 97.31 66 GLY B N 1
ATOM 3349 C CA . GLY B 1 66 ? -6.133 36.969 17.484 1 97.31 66 GLY B CA 1
ATOM 3350 C C . GLY B 1 66 ? -6.492 38.375 17.125 1 97.31 66 GLY B C 1
ATOM 3351 O O . GLY B 1 66 ? -6.348 38.812 15.969 1 97.31 66 GLY B O 1
ATOM 3352 N N . ILE B 1 67 ? -6.891 39.188 18.078 1 97.06 67 ILE B N 1
ATOM 3353 C CA . ILE B 1 67 ? -7.254 40.562 17.812 1 97.06 67 ILE B CA 1
ATOM 3354 C C . ILE B 1 67 ? -6.004 41.375 17.469 1 97.06 67 ILE B C 1
ATOM 3356 O O . ILE B 1 67 ? -6.012 42.188 16.531 1 97.06 67 ILE B O 1
ATOM 3360 N N . THR B 1 68 ? -5.004 41.25 18.266 1 98.19 68 THR B N 1
ATOM 3361 C CA . THR B 1 68 ? -3.721 41.875 18 1 98.19 68 THR B CA 1
ATOM 3362 C C . THR B 1 68 ? -2.59 40.875 18 1 98.19 68 THR B C 1
ATOM 3364 O O . THR B 1 68 ? -2.703 39.812 18.625 1 98.19 68 THR B O 1
ATOM 3367 N N . TRP B 1 69 ? -1.595 41.188 17.266 1 98.69 69 TRP B N 1
ATOM 3368 C CA . TRP B 1 69 ? -0.443 40.281 17.141 1 98.69 69 TRP B CA 1
ATOM 3369 C C . TRP B 1 69 ? 0.857 41.062 17.391 1 98.69 69 TRP B C 1
ATOM 3371 O O . TRP B 1 69 ? 0.977 42.219 17.031 1 98.69 69 TRP B O 1
ATOM 3381 N N . SER B 1 70 ? 1.778 40.406 18 1 98.31 70 SER B N 1
ATOM 3382 C CA . SER B 1 70 ? 3.111 40.969 18.188 1 98.31 70 SER B CA 1
ATOM 3383 C C . SER B 1 70 ? 3.82 41.156 16.844 1 98.31 70 SER B C 1
ATOM 3385 O O . SER B 1 70 ? 3.408 40.594 15.828 1 98.31 70 SER B O 1
ATOM 3387 N N . PRO B 1 71 ? 4.902 42.031 16.875 1 96.69 71 PRO B N 1
ATOM 3388 C CA . PRO B 1 71 ? 5.785 42 15.711 1 96.69 71 PRO B CA 1
ATOM 3389 C C . PRO B 1 71 ? 6.387 40.625 15.453 1 96.69 71 PRO B C 1
ATOM 3391 O O . PRO B 1 71 ? 6.383 39.781 16.344 1 96.69 71 PRO B O 1
ATOM 3394 N N . THR B 1 72 ? 6.895 40.469 14.219 1 97.44 72 THR B N 1
ATOM 3395 C CA . THR B 1 72 ? 7.5 39.188 13.852 1 97.44 72 THR B CA 1
ATOM 3396 C C . THR B 1 72 ? 8.789 38.969 14.633 1 97.44 72 THR B C 1
ATOM 3398 O O . THR B 1 72 ? 9.625 39.875 14.734 1 97.44 72 THR B O 1
ATOM 3401 N N . SER B 1 73 ? 8.898 37.844 15.234 1 97 73 SER B N 1
ATOM 3402 C CA . SER B 1 73 ? 10.156 37.344 15.773 1 97 73 SER B CA 1
ATOM 3403 C C . SER B 1 73 ? 10.68 36.156 14.953 1 97 73 SER B C 1
ATOM 3405 O O . SER B 1 73 ? 9.906 35.312 14.508 1 97 73 SER B O 1
ATOM 3407 N N . PHE B 1 74 ? 11.953 36.125 14.719 1 96.69 74 PHE B N 1
ATOM 3408 C CA . PHE B 1 74 ? 12.586 35 14.086 1 96.69 74 PHE B CA 1
ATOM 3409 C C . PHE B 1 74 ? 13.203 34.062 15.125 1 96.69 74 PHE B C 1
ATOM 3411 O O . PHE B 1 74 ? 14.289 34.344 15.641 1 96.69 74 PHE B O 1
ATOM 3418 N N . ILE B 1 75 ? 12.633 32.906 15.305 1 97.69 75 ILE B N 1
ATOM 3419 C CA . ILE B 1 75 ? 12.969 32.125 16.484 1 97.69 75 ILE B CA 1
ATOM 3420 C C . ILE B 1 75 ? 14.023 31.078 16.125 1 97.69 75 ILE B C 1
ATOM 3422 O O . ILE B 1 75 ? 14.664 30.5 17.016 1 97.69 75 ILE B O 1
ATOM 3426 N N . VAL B 1 76 ? 14.164 30.703 14.945 1 97.12 76 VAL B N 1
ATOM 3427 C CA . VAL B 1 76 ? 15.242 29.875 14.422 1 97.12 76 VAL B CA 1
ATOM 3428 C C . VAL B 1 76 ? 15.836 30.516 13.18 1 97.12 76 VAL B C 1
ATOM 3430 O O . VAL B 1 76 ? 15.109 31.078 12.344 1 97.12 76 VAL B O 1
ATOM 3433 N N . ASP B 1 77 ? 17.125 30.547 13.094 1 95.75 77 ASP B N 1
ATOM 3434 C CA . ASP B 1 77 ? 17.891 31 11.938 1 95.75 77 ASP B CA 1
ATOM 3435 C C . ASP B 1 77 ? 18.859 29.938 11.461 1 95.75 77 ASP B C 1
ATOM 3437 O O . ASP B 1 77 ? 19.75 29.531 12.211 1 95.75 77 ASP B O 1
ATOM 3441 N N . ASP B 1 78 ? 18.766 29.594 10.219 1 93.12 78 ASP B N 1
ATOM 3442 C CA . ASP B 1 78 ? 19.656 28.531 9.75 1 93.12 78 ASP B CA 1
ATOM 3443 C C . ASP B 1 78 ? 20.922 29.125 9.125 1 93.12 78 ASP B C 1
ATOM 3445 O O . ASP B 1 78 ? 21.672 28.406 8.461 1 93.12 78 ASP B O 1
ATOM 3449 N N . VAL B 1 79 ? 21.188 30.531 9.438 1 82.38 79 VAL B N 1
ATOM 3450 C CA . VAL B 1 79 ? 22.375 31.359 9.188 1 82.38 79 VAL B CA 1
ATOM 3451 C C . VAL B 1 79 ? 22.719 31.328 7.695 1 82.38 79 VAL B C 1
ATOM 3453 O O . VAL B 1 79 ? 23.422 32.219 7.199 1 82.38 79 VAL B O 1
ATOM 3456 N N . GLY B 1 80 ? 22.5 30.266 6.945 1 86.19 80 GLY B N 1
ATOM 3457 C CA . GLY B 1 80 ? 22.844 30.203 5.535 1 86.19 80 GLY B CA 1
ATOM 3458 C C . GLY B 1 80 ? 22.938 28.797 4.996 1 86.19 80 GLY B C 1
ATOM 3459 O O . GLY B 1 80 ? 23.641 28.547 4.008 1 86.19 80 GLY B O 1
ATOM 3460 N N . ASN B 1 81 ? 22.359 28 5.578 1 89.12 81 ASN B N 1
ATOM 3461 C CA . ASN B 1 81 ? 22.328 26.641 5.062 1 89.12 81 ASN B CA 1
ATOM 3462 C C . ASN B 1 81 ? 21.781 26.578 3.645 1 89.12 81 ASN B C 1
ATOM 3464 O O . ASN B 1 81 ? 20.719 27.125 3.369 1 89.12 81 ASN B O 1
ATOM 3468 N N . PRO B 1 82 ? 22.469 26 2.713 1 91.56 82 PRO B N 1
ATOM 3469 C CA . PRO B 1 82 ? 22.062 26.047 1.309 1 91.56 82 PRO B CA 1
ATOM 3470 C C . PRO B 1 82 ? 20.688 25.406 1.081 1 91.56 82 PRO B C 1
ATOM 3472 O O . PRO B 1 82 ? 19.938 25.859 0.217 1 91.56 82 PRO B O 1
ATOM 3475 N N . ASP B 1 83 ? 20.359 24.344 1.783 1 94.88 83 ASP B N 1
ATOM 3476 C CA . ASP B 1 83 ? 19.047 23.703 1.712 1 94.88 83 ASP B CA 1
ATOM 3477 C C . ASP B 1 83 ? 18.062 24.359 2.691 1 94.88 83 ASP B C 1
ATOM 3479 O O . ASP B 1 83 ? 16.891 24.531 2.379 1 94.88 83 ASP B O 1
ATOM 3483 N N . GLY B 1 84 ? 18.641 24.672 3.838 1 95.88 84 GLY B N 1
ATOM 3484 C CA . GLY B 1 84 ? 17.906 25.406 4.852 1 95.88 84 GLY B CA 1
ATOM 3485 C C . GLY B 1 84 ? 17 24.516 5.691 1 95.88 84 GLY B C 1
ATOM 3486 O O . GLY B 1 84 ? 17.094 23.281 5.605 1 95.88 84 GLY B O 1
ATOM 3487 N N . LEU B 1 85 ? 16.281 25.125 6.609 1 97.5 85 LEU B N 1
ATOM 3488 C CA . LEU B 1 85 ? 15.305 24.422 7.445 1 97.5 85 LEU B CA 1
ATOM 3489 C C . LEU B 1 85 ? 13.945 24.359 6.762 1 97.5 85 LEU B C 1
ATOM 3491 O O . LEU B 1 85 ? 13.656 25.172 5.871 1 97.5 85 LEU B O 1
ATOM 3495 N N . ASN B 1 86 ? 13.164 23.406 7.02 1 97.81 86 ASN B N 1
ATOM 3496 C CA . ASN B 1 86 ? 11.758 23.328 6.641 1 97.81 86 ASN B CA 1
ATOM 3497 C C . ASN B 1 86 ? 10.852 23.234 7.867 1 97.81 86 ASN B C 1
ATOM 3499 O O . ASN B 1 86 ? 10.969 22.312 8.672 1 97.81 86 ASN B O 1
ATOM 3503 N N . LEU B 1 87 ? 9.969 24.281 7.945 1 98.12 87 LEU B N 1
ATOM 3504 C CA . LEU B 1 87 ? 9.016 24.297 9.047 1 98.12 87 LEU B CA 1
ATOM 3505 C C . LEU B 1 87 ? 8.133 23.062 9.016 1 98.12 87 LEU B C 1
ATOM 3507 O O . LEU B 1 87 ? 7.656 22.656 7.953 1 98.12 87 LEU B O 1
ATOM 3511 N N . GLY B 1 88 ? 7.918 22.484 10.219 1 98.06 88 GLY B N 1
ATOM 3512 C CA . GLY B 1 88 ? 7.23 21.203 10.281 1 98.06 88 GLY B CA 1
ATOM 3513 C C . GLY B 1 88 ? 5.938 21.25 11.07 1 98.06 88 GLY B C 1
ATOM 3514 O O . GLY B 1 88 ? 4.906 21.688 10.555 1 98.06 88 GLY B O 1
ATOM 3515 N N . SER B 1 89 ? 6.023 20.797 12.367 1 98.88 89 SER B N 1
ATOM 3516 C CA . SER B 1 89 ? 4.824 20.641 13.18 1 98.88 89 SER B CA 1
ATOM 3517 C C . SER B 1 89 ? 5.035 21.188 14.586 1 98.88 89 SER B C 1
ATOM 3519 O O . SER B 1 89 ? 6.121 21.062 15.148 1 98.88 89 SER B O 1
ATOM 3521 N N . VAL B 1 90 ? 3.992 21.781 15.141 1 98.94 90 VAL B N 1
ATOM 3522 C CA . VAL B 1 90 ? 4.016 22.281 16.516 1 98.94 90 VAL B CA 1
ATOM 3523 C C . VAL B 1 90 ? 3.1 21.422 17.391 1 98.94 90 VAL B C 1
ATOM 3525 O O . VAL B 1 90 ? 2 21.062 16.969 1 98.94 90 VAL B O 1
ATOM 3528 N N . VAL B 1 91 ? 3.582 21 18.531 1 98.81 91 VAL B N 1
ATOM 3529 C CA . VAL B 1 91 ? 2.76 20.203 19.438 1 98.81 91 VAL B CA 1
ATOM 3530 C C . VAL B 1 91 ? 2.77 20.812 20.828 1 98.81 91 VAL B C 1
ATOM 3532 O O . VAL B 1 91 ? 3.805 21.297 21.297 1 98.81 91 VAL B O 1
ATOM 3535 N N . VAL B 1 92 ? 1.62 20.891 21.422 1 98.75 92 VAL B N 1
ATOM 3536 C CA . VAL B 1 92 ? 1.462 21.469 22.766 1 98.75 92 VAL B CA 1
ATOM 3537 C C . VAL B 1 92 ? 1.43 20.344 23.797 1 98.75 92 VAL B C 1
ATOM 3539 O O . VAL B 1 92 ? 0.672 19.375 23.656 1 98.75 92 VAL B O 1
ATOM 3542 N N . ASP B 1 93 ? 2.277 20.422 24.75 1 98.81 93 ASP B N 1
ATOM 3543 C CA . ASP B 1 93 ? 2.232 19.547 25.922 1 98.81 93 ASP B CA 1
ATOM 3544 C C . ASP B 1 93 ? 1.527 20.25 27.094 1 98.81 93 ASP B C 1
ATOM 3546 O O . ASP B 1 93 ? 2.145 21.016 27.828 1 98.81 93 ASP B O 1
ATOM 3550 N N . GLU B 1 94 ? 0.358 19.891 27.25 1 97.5 94 GLU B N 1
ATOM 3551 C CA . GLU B 1 94 ? -0.464 20.531 28.266 1 97.5 94 GLU B CA 1
ATOM 3552 C C . GLU B 1 94 ? -0.04 20.109 29.656 1 97.5 94 GLU B C 1
ATOM 3554 O O . GLU B 1 94 ? -0.225 20.859 30.625 1 97.5 94 GLU B O 1
ATOM 3559 N N . VAL B 1 95 ? 0.501 18.984 29.688 1 98.19 95 VAL B N 1
ATOM 3560 C CA . VAL B 1 95 ? 0.902 18.453 30.984 1 98.19 95 VAL B CA 1
ATOM 3561 C C . VAL B 1 95 ? 2.193 19.125 31.453 1 98.19 95 VAL B C 1
ATOM 3563 O O . VAL B 1 95 ? 2.26 19.656 32.562 1 98.19 95 VAL B O 1
ATOM 3566 N N . ALA B 1 96 ? 3.154 19.156 30.609 1 98.62 96 ALA B N 1
ATOM 3567 C CA . ALA B 1 96 ? 4.434 19.781 30.953 1 98.62 96 ALA B CA 1
ATOM 3568 C C . ALA B 1 96 ? 4.395 21.281 30.734 1 98.62 96 ALA B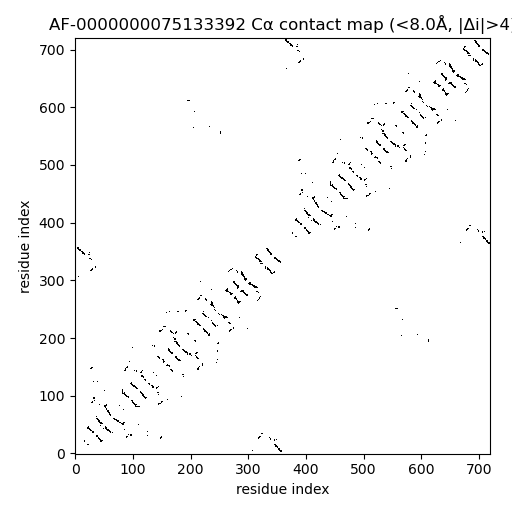 C 1
ATOM 3570 O O . ALA B 1 96 ? 5.367 21.984 31.016 1 98.62 96 ALA B O 1
ATOM 3571 N N . ARG B 1 97 ? 3.287 21.812 30.172 1 98.31 97 ARG B N 1
ATOM 3572 C CA . ARG B 1 97 ? 3.014 23.234 29.953 1 98.31 97 ARG B CA 1
ATOM 3573 C C . ARG B 1 97 ? 4.078 23.859 29.078 1 98.31 97 ARG B C 1
ATOM 3575 O O . ARG B 1 97 ? 4.664 24.891 29.438 1 98.31 97 ARG B O 1
ATOM 3582 N N . LYS B 1 98 ? 4.301 23.344 27.969 1 98.69 98 LYS B N 1
ATOM 3583 C CA . LYS B 1 98 ? 5.266 23.875 27.016 1 98.69 98 LYS B CA 1
ATOM 3584 C C . LYS B 1 98 ? 4.793 23.656 25.578 1 98.69 98 LYS B C 1
ATOM 3586 O O . LYS B 1 98 ? 3.852 22.891 25.344 1 98.69 98 LYS B O 1
ATOM 3591 N N . VAL B 1 99 ? 5.375 24.359 24.656 1 98.88 99 VAL B N 1
ATOM 3592 C CA . VAL B 1 99 ? 5.156 24.219 23.219 1 98.88 99 VAL B CA 1
ATOM 3593 C C . VAL B 1 99 ? 6.426 23.703 22.547 1 98.88 99 VAL B C 1
ATOM 3595 O O . VAL B 1 99 ? 7.523 24.203 22.797 1 98.88 99 VAL B O 1
ATOM 3598 N N . ILE B 1 100 ? 6.273 22.656 21.75 1 98.94 100 ILE B N 1
ATOM 3599 C CA . ILE B 1 100 ? 7.395 22.031 21.047 1 98.94 100 ILE B CA 1
ATOM 3600 C C . ILE B 1 100 ? 7.234 22.219 19.547 1 98.94 100 ILE B C 1
ATOM 3602 O O . ILE B 1 100 ? 6.176 21.906 18.984 1 98.94 100 ILE B O 1
ATOM 3606 N N . LEU B 1 101 ? 8.242 22.75 18.953 1 98.88 101 LEU B N 1
ATOM 3607 C CA . LEU B 1 101 ? 8.273 22.891 17.5 1 98.88 101 LEU B CA 1
ATOM 3608 C C . LEU B 1 101 ? 9.305 21.938 16.891 1 98.88 101 LEU B C 1
ATOM 3610 O O . LEU B 1 101 ? 10.477 21.969 17.266 1 98.88 101 LEU B O 1
ATOM 3614 N N . ILE B 1 102 ? 8.867 21.125 15.953 1 98.81 102 ILE B N 1
ATOM 3615 C CA . ILE B 1 102 ? 9.75 20.188 15.266 1 98.81 102 ILE B CA 1
ATOM 3616 C C . ILE B 1 102 ? 9.875 20.578 13.797 1 98.81 102 ILE B C 1
ATOM 3618 O O . ILE B 1 102 ? 8.867 20.859 13.141 1 98.81 102 ILE B O 1
ATOM 3622 N N . TYR B 1 103 ? 11.102 20.656 13.297 1 98.5 103 TYR B N 1
ATOM 3623 C CA . TYR B 1 103 ? 11.391 21.031 11.922 1 98.5 103 TYR B CA 1
ATOM 3624 C C . TYR B 1 103 ? 12.539 20.203 11.359 1 98.5 103 TYR B C 1
ATOM 3626 O O . TYR B 1 103 ? 13.141 19.391 12.078 1 98.5 103 TYR B O 1
ATOM 3634 N N . SER B 1 104 ? 12.727 20.297 10.086 1 97.88 104 SER B N 1
ATOM 3635 C CA . SER B 1 104 ? 13.805 19.531 9.453 1 97.88 104 SER B CA 1
ATOM 3636 C C . SER B 1 104 ? 14.906 20.453 8.945 1 97.88 104 SER B C 1
ATOM 3638 O O . SER B 1 104 ? 14.648 21.625 8.641 1 97.88 104 SER B O 1
ATOM 3640 N N . LEU B 1 105 ? 16.078 19.969 8.938 1 96.94 105 LEU B N 1
ATOM 3641 C CA . LEU B 1 105 ? 17.219 20.609 8.305 1 96.94 105 LEU B CA 1
ATOM 3642 C C . LEU B 1 105 ? 17.797 19.734 7.191 1 96.94 105 LEU B C 1
ATOM 3644 O O . LEU B 1 105 ? 17.906 18.516 7.352 1 96.94 105 LEU B O 1
ATOM 3648 N N . CYS B 1 106 ? 18.078 20.359 6.055 1 96.25 106 CYS B N 1
ATOM 3649 C CA . CYS B 1 106 ? 18.672 19.656 4.918 1 96.25 106 CYS B CA 1
ATOM 3650 C C . CYS B 1 106 ? 17.781 18.531 4.434 1 96.25 106 CYS B C 1
ATOM 3652 O O . CYS B 1 106 ? 18.25 17.422 4.164 1 96.25 106 CYS B O 1
ATOM 3654 N N . PHE B 1 107 ? 16.516 18.812 4.352 1 96.81 107 PHE B N 1
ATOM 3655 C CA . PHE B 1 107 ? 15.547 17.797 3.977 1 96.81 107 PHE B CA 1
ATOM 3656 C C . PHE B 1 107 ? 15.742 17.359 2.531 1 96.81 107 PHE B C 1
ATOM 3658 O O . PHE B 1 107 ? 15.633 16.172 2.217 1 96.81 107 PHE B O 1
ATOM 3665 N N . HIS B 1 108 ? 16.062 18.25 1.634 1 94.94 108 HIS B N 1
ATOM 3666 C CA . HIS B 1 108 ? 16.141 17.984 0.202 1 94.94 108 HIS B CA 1
ATOM 3667 C C . HIS B 1 108 ? 17.531 17.531 -0.208 1 94.94 108 HIS B C 1
ATOM 3669 O O . HIS B 1 108 ? 17.766 17.156 -1.363 1 94.94 108 HIS B O 1
ATOM 3675 N N . LEU B 1 109 ? 18.406 17.672 0.666 1 94.19 109 LEU B N 1
ATOM 3676 C CA . LEU B 1 109 ? 19.797 17.266 0.456 1 94.19 109 LEU B CA 1
ATOM 3677 C C . LEU B 1 109 ? 20.453 18.125 -0.616 1 94.19 109 LEU B C 1
ATOM 3679 O O . LEU B 1 109 ? 21.312 17.656 -1.361 1 94.19 109 LEU B O 1
ATOM 3683 N N . PHE B 1 110 ? 19.922 19.297 -0.738 1 94.88 110 PHE B N 1
ATOM 3684 C CA . PHE B 1 110 ? 20.547 20.219 -1.672 1 94.88 110 PHE B CA 1
ATOM 3685 C C . PHE B 1 110 ? 21.859 20.75 -1.111 1 94.88 110 PHE B C 1
ATOM 3687 O O . PHE B 1 110 ? 21.875 21.703 -0.32 1 94.88 110 PHE B O 1
ATOM 3694 N N . HIS B 1 111 ? 23 20.234 -1.506 1 94.19 111 HIS B N 1
ATOM 3695 C CA . HIS B 1 111 ? 24.359 20.594 -1.12 1 94.19 111 HIS B CA 1
ATOM 3696 C C . HIS B 1 111 ? 24.594 20.344 0.366 1 94.19 111 HIS B C 1
ATOM 3698 O O . HIS B 1 111 ? 25.328 21.078 1.017 1 94.19 111 HIS B O 1
ATOM 3704 N N . CYS B 1 112 ? 23.906 19.5 0.936 1 94 112 CYS B N 1
ATOM 3705 C CA . CYS B 1 112 ? 24.078 19.125 2.332 1 94 112 CYS B CA 1
ATOM 3706 C C . CYS B 1 112 ? 23.672 17.672 2.555 1 94 112 CYS B C 1
ATOM 3708 O O . CYS B 1 112 ? 23.047 17.062 1.696 1 94 112 CYS B O 1
ATOM 3710 N N . SER B 1 113 ? 24.172 17.062 3.561 1 93.12 113 SER B N 1
ATOM 3711 C CA . SER B 1 113 ? 23.828 15.727 4.039 1 93.12 113 SER B CA 1
ATOM 3712 C C . SER B 1 113 ? 24.438 15.461 5.414 1 93.12 113 SER B C 1
ATOM 3714 O O . SER B 1 113 ? 25.547 15.922 5.711 1 93.12 113 SER B O 1
ATOM 3716 N N . PRO B 1 114 ? 23.672 14.75 6.203 1 94.81 114 PRO B N 1
ATOM 3717 C CA . PRO B 1 114 ? 22.344 14.141 6.051 1 94.81 114 PRO B CA 1
ATOM 3718 C C . PRO B 1 114 ? 21.219 15.07 6.477 1 94.81 114 PRO B C 1
ATOM 3720 O O . PRO B 1 114 ? 21.469 16.156 7.023 1 94.81 114 PRO B O 1
ATOM 3723 N N . ALA B 1 115 ? 20 14.664 6.23 1 96.06 115 ALA B N 1
ATOM 3724 C CA . ALA B 1 115 ? 18.844 15.359 6.797 1 96.06 115 ALA B CA 1
ATOM 3725 C C . ALA B 1 115 ? 18.797 15.188 8.312 1 96.06 115 ALA B C 1
ATOM 3727 O O . ALA B 1 115 ? 19.219 14.156 8.844 1 96.06 115 ALA B O 1
ATOM 3728 N N . SER B 1 116 ? 18.281 16.172 8.961 1 96.81 116 SER B N 1
ATOM 3729 C CA . SER B 1 116 ? 18.156 16.109 10.406 1 96.81 116 SER B CA 1
ATOM 3730 C C . SER B 1 116 ? 16.766 16.562 10.852 1 96.81 116 SER B C 1
ATOM 3732 O O . SER B 1 116 ? 16.188 17.484 10.281 1 96.81 116 SER B O 1
ATOM 3734 N N . THR B 1 117 ? 16.234 15.906 11.852 1 98.06 117 THR B N 1
ATOM 3735 C CA . THR B 1 117 ? 15.031 16.344 12.547 1 98.06 117 THR B CA 1
ATOM 3736 C C . THR B 1 117 ? 15.391 17.156 13.789 1 98.06 117 THR B C 1
ATOM 3738 O O . THR B 1 117 ? 16.109 16.672 14.664 1 98.06 117 THR B O 1
ATOM 3741 N N . MET B 1 118 ? 14.906 18.359 13.836 1 98.25 118 MET B N 1
ATOM 3742 C CA . MET B 1 118 ? 15.297 19.297 14.891 1 98.25 118 MET B CA 1
ATOM 3743 C C . MET B 1 118 ? 14.094 19.703 15.734 1 98.25 118 MET B C 1
ATOM 3745 O O . MET B 1 118 ? 12.953 19.656 15.266 1 98.25 118 MET B O 1
ATOM 3749 N N . LEU B 1 119 ? 14.367 20.078 16.969 1 98.62 119 LEU B N 1
ATOM 3750 C CA . LEU B 1 119 ? 13.328 20.469 17.906 1 98.62 119 LEU B CA 1
ATOM 3751 C C . LEU B 1 119 ? 13.734 21.703 18.703 1 98.62 119 LEU B C 1
ATOM 3753 O O . LEU B 1 119 ? 14.891 21.812 19.125 1 98.62 119 LEU B O 1
ATOM 3757 N N . VAL B 1 120 ? 12.852 22.703 18.828 1 98.81 120 VAL B N 1
ATOM 3758 C CA . VAL B 1 120 ? 12.953 23.766 19.828 1 98.81 120 VAL B CA 1
ATOM 3759 C C . VAL B 1 120 ? 11.703 23.781 20.688 1 98.81 120 VAL B C 1
ATOM 3761 O O . VAL B 1 120 ? 10.648 23.266 20.297 1 98.81 120 VAL B O 1
ATOM 3764 N N . GLU B 1 121 ? 11.742 24.312 21.859 1 98.81 121 GLU B N 1
ATOM 3765 C CA . GLU B 1 121 ? 10.57 24.328 22.734 1 98.81 121 GLU B CA 1
ATOM 3766 C C . GLU B 1 121 ? 10.5 25.641 23.516 1 98.81 121 GLU B C 1
ATOM 3768 O O . GLU B 1 121 ? 11.516 26.297 23.75 1 98.81 121 GLU B O 1
ATOM 3773 N N . SER B 1 122 ? 9.391 26.062 23.859 1 98.88 122 SER B N 1
ATOM 3774 C CA . SER B 1 122 ? 9.102 27.219 24.703 1 98.88 122 SER B CA 1
ATOM 3775 C C . SER B 1 122 ? 8.336 26.812 25.953 1 98.88 122 SER B C 1
ATOM 3777 O O . SER B 1 122 ? 7.363 26.062 25.875 1 98.88 122 SER B O 1
ATOM 3779 N N . ARG B 1 123 ? 8.797 27.344 27.062 1 98.44 123 ARG B N 1
ATOM 3780 C CA . ARG B 1 123 ? 8.133 27.078 28.344 1 98.44 123 ARG B CA 1
ATOM 3781 C C . ARG B 1 123 ? 7.512 28.359 28.906 1 98.44 123 ARG B C 1
ATOM 3783 O O . ARG B 1 123 ? 6.984 28.359 30.016 1 98.44 123 ARG B O 1
ATOM 3790 N N . ASP B 1 124 ? 7.578 29.438 28.109 1 98.44 124 ASP B N 1
ATOM 3791 C CA . ASP B 1 124 ? 7.129 30.719 28.625 1 98.44 124 ASP B CA 1
ATOM 3792 C C . ASP B 1 124 ? 6.156 31.391 27.656 1 98.44 124 ASP B C 1
ATOM 3794 O O . ASP B 1 124 ? 6.27 32.594 27.391 1 98.44 124 ASP B O 1
ATOM 3798 N N . ASP B 1 125 ? 5.289 30.609 27.078 1 98.19 125 ASP B N 1
ATOM 3799 C CA . ASP B 1 125 ? 4.168 31.141 26.312 1 98.19 125 ASP B CA 1
ATOM 3800 C C . ASP B 1 125 ? 4.641 31.703 24.969 1 98.19 125 ASP B C 1
ATOM 3802 O O . ASP B 1 125 ? 4.047 32.656 24.453 1 98.19 125 ASP B O 1
ATOM 3806 N N . GLY B 1 126 ? 5.746 31.141 24.406 1 98.38 126 GLY B N 1
ATOM 3807 C CA . GLY B 1 126 ? 6.254 31.531 23.094 1 98.38 126 GLY B CA 1
ATOM 3808 C C . GLY B 1 126 ? 7.16 32.75 23.156 1 98.38 126 GLY B C 1
ATOM 3809 O O . GLY B 1 126 ? 7.57 33.281 22.109 1 98.38 126 GLY B O 1
ATOM 3810 N N . LEU B 1 127 ? 7.523 33.188 24.328 1 98.56 127 LEU B N 1
ATOM 3811 C CA . LEU B 1 127 ? 8.32 34.406 24.453 1 98.56 127 LEU B CA 1
ATOM 3812 C C . LEU B 1 127 ? 9.789 34.125 24.156 1 98.56 127 LEU B C 1
ATOM 3814 O O . LEU B 1 127 ? 10.508 35 23.672 1 98.56 127 LEU B O 1
ATOM 3818 N N . SER B 1 128 ? 10.234 32.969 24.547 1 98.44 128 SER B N 1
ATOM 3819 C CA . SER B 1 128 ? 11.586 32.531 24.234 1 98.44 128 SER B CA 1
ATOM 3820 C C . SER B 1 128 ? 11.617 31.047 23.875 1 98.44 128 SER B C 1
ATOM 3822 O O . SER B 1 128 ? 10.672 30.312 24.172 1 98.44 128 SER B O 1
ATOM 3824 N N . TRP B 1 129 ? 12.656 30.641 23.203 1 98.75 129 TRP B N 1
ATOM 3825 C CA . TRP B 1 129 ? 12.773 29.281 22.703 1 98.75 129 TRP B CA 1
ATOM 3826 C C . TRP B 1 129 ? 14.148 28.688 23.047 1 98.75 129 TRP B C 1
ATOM 3828 O O . TRP B 1 129 ? 15.141 29.422 23.094 1 98.75 129 TRP B O 1
ATOM 3838 N N . SER B 1 130 ? 14.18 27.438 23.266 1 98.56 130 SER B N 1
ATOM 3839 C CA . SER B 1 130 ? 15.422 26.734 23.594 1 98.56 130 SER B CA 1
ATOM 3840 C C . SER B 1 130 ? 16.359 26.703 22.406 1 98.56 130 SER B C 1
ATOM 3842 O O . SER B 1 130 ? 15.953 26.984 21.266 1 98.56 130 SER B O 1
ATOM 3844 N N . ALA B 1 131 ? 17.609 26.297 22.734 1 97.5 131 ALA B N 1
ATOM 3845 C CA . ALA B 1 131 ? 18.5 25.938 21.625 1 97.5 131 ALA B CA 1
ATOM 3846 C C . ALA B 1 131 ? 17.969 24.703 20.875 1 97.5 131 ALA B C 1
ATOM 3848 O O . ALA B 1 131 ? 17.344 23.828 21.469 1 97.5 131 ALA B O 1
ATOM 3849 N N . PRO B 1 132 ? 18.297 24.656 19.625 1 97.56 132 PRO B N 1
ATOM 3850 C CA . PRO B 1 132 ? 17.828 23.484 18.859 1 97.56 132 PRO B CA 1
ATOM 3851 C C . PRO B 1 132 ? 18.438 22.172 19.344 1 97.56 132 PRO B C 1
ATOM 3853 O O . PRO B 1 132 ? 19.625 22.141 19.703 1 97.56 132 PRO B O 1
ATOM 3856 N N . ARG B 1 133 ? 17.641 21.156 19.406 1 97.75 133 ARG B N 1
ATOM 3857 C CA . ARG B 1 133 ? 18.062 19.781 19.703 1 97.75 133 ARG B CA 1
ATOM 3858 C C . ARG B 1 133 ? 17.875 18.891 18.469 1 97.75 133 ARG B C 1
ATOM 3860 O O . ARG B 1 133 ? 16.844 18.938 17.812 1 97.75 133 ARG B O 1
ATOM 3867 N N . ASN B 1 134 ? 18.891 18.141 18.203 1 97.31 134 ASN B N 1
ATOM 3868 C CA . ASN B 1 134 ? 18.859 17.203 17.094 1 97.31 134 ASN B CA 1
ATOM 3869 C C . ASN B 1 134 ? 18.297 15.844 17.516 1 97.31 134 ASN B C 1
ATOM 3871 O O . ASN B 1 134 ? 18.844 15.188 18.391 1 97.31 134 ASN B O 1
ATOM 3875 N N . LEU B 1 135 ? 17.25 15.406 16.844 1 97.56 135 LEU B N 1
ATOM 3876 C CA . LEU B 1 135 ? 16.562 14.164 17.219 1 97.56 135 LEU B CA 1
ATOM 3877 C C . LEU B 1 135 ? 17.047 13 16.375 1 97.56 135 LEU B C 1
ATOM 3879 O O . LEU B 1 135 ? 16.656 11.852 16.594 1 97.56 135 LEU B O 1
ATOM 3883 N N . SER B 1 136 ? 17.938 13.219 15.461 1 94.19 136 SER B N 1
ATOM 3884 C CA . SER B 1 136 ? 18.297 12.211 14.461 1 94.19 136 SER B CA 1
ATOM 3885 C C . SER B 1 136 ? 18.969 11.008 15.102 1 94.19 136 SER B C 1
ATOM 3887 O O . SER B 1 136 ? 18.844 9.883 14.609 1 94.19 136 SER B O 1
ATOM 3889 N N . VAL B 1 137 ? 19.641 11.211 16.156 1 92.06 137 VAL B N 1
ATOM 3890 C CA . VAL B 1 137 ? 20.312 10.094 16.812 1 92.06 137 VAL B CA 1
ATOM 3891 C C . VAL B 1 137 ? 19.266 9.109 17.344 1 92.06 137 VAL B C 1
ATOM 3893 O O . VAL B 1 137 ? 19.438 7.895 17.266 1 92.06 137 VAL B O 1
ATOM 3896 N N . GLN B 1 138 ? 18.172 9.664 17.859 1 95.62 138 GLN B N 1
ATOM 3897 C CA . GLN B 1 138 ? 17.109 8.836 18.422 1 95.62 138 GLN B CA 1
ATOM 3898 C C . GLN B 1 138 ? 16.25 8.219 17.328 1 95.62 138 GLN B C 1
ATOM 3900 O O . GLN B 1 138 ? 15.805 7.074 17.453 1 95.62 138 GLN B O 1
ATOM 3905 N N . LEU B 1 139 ? 16.016 8.906 16.312 1 97.06 139 LEU B N 1
ATOM 3906 C CA . LEU B 1 139 ? 15.016 8.523 15.305 1 97.06 139 LEU B CA 1
ATOM 3907 C C . LEU B 1 139 ? 15.672 7.812 14.133 1 97.06 139 LEU B C 1
ATOM 3909 O O . LEU B 1 139 ? 14.992 7.172 13.328 1 97.06 139 LEU B O 1
ATOM 3913 N N . GLY B 1 140 ? 16.984 7.871 14.07 1 93.25 140 GLY B N 1
ATOM 3914 C CA . GLY B 1 140 ? 17.688 7.422 12.883 1 93.25 140 GLY B CA 1
ATOM 3915 C C . GLY B 1 140 ? 17.828 8.5 11.828 1 93.25 140 GLY B C 1
ATOM 3916 O O . GLY B 1 140 ? 17.062 9.469 11.82 1 93.25 140 GLY B O 1
ATOM 3917 N N . VAL B 1 141 ? 18.781 8.219 10.938 1 87.12 141 VAL B N 1
ATOM 3918 C CA . VAL B 1 141 ? 19.016 9.188 9.875 1 87.12 141 VAL B CA 1
ATOM 3919 C C . VAL B 1 141 ? 18.078 8.906 8.703 1 87.12 141 VAL B C 1
ATOM 3921 O O . VAL B 1 141 ? 18.188 7.859 8.055 1 87.12 141 VAL B O 1
ATOM 3924 N N . LYS B 1 142 ? 17.125 9.656 8.578 1 88.44 142 LYS B N 1
ATOM 3925 C CA . LYS B 1 142 ? 16.188 9.555 7.465 1 88.44 142 LYS B CA 1
ATOM 3926 C C . LYS B 1 142 ? 15.609 10.922 7.109 1 88.44 142 LYS B C 1
ATOM 3928 O O . LYS B 1 142 ? 15.602 11.828 7.938 1 88.44 142 LYS B O 1
ATOM 3933 N N . ASN B 1 143 ? 15.195 11.078 5.891 1 94.81 143 ASN B N 1
ATOM 3934 C CA . ASN B 1 143 ? 14.477 12.281 5.477 1 94.81 143 ASN B CA 1
ATOM 3935 C C . ASN B 1 143 ? 13.055 12.305 6.023 1 94.81 143 ASN B C 1
ATOM 3937 O O . ASN B 1 143 ? 12.195 11.547 5.562 1 94.81 143 ASN B O 1
ATOM 3941 N N . PHE B 1 144 ? 12.867 13.125 6.984 1 97.81 144 PHE B N 1
ATOM 3942 C CA . PHE B 1 144 ? 11.57 13.258 7.633 1 97.81 144 PHE B CA 1
ATOM 3943 C C . PHE B 1 144 ? 11.203 14.719 7.82 1 97.81 144 PHE B C 1
ATOM 3945 O O . PHE B 1 144 ? 11.945 15.484 8.438 1 97.81 144 PHE B O 1
ATOM 3952 N N . ALA B 1 145 ? 10.117 15.102 7.258 1 98.19 145 ALA B N 1
ATOM 3953 C CA . ALA B 1 145 ? 9.531 16.422 7.488 1 98.19 145 ALA B CA 1
ATOM 3954 C C . ALA B 1 145 ? 8.211 16.297 8.25 1 98.19 145 ALA B C 1
ATOM 3956 O O . ALA B 1 145 ? 7.23 15.758 7.727 1 98.19 145 ALA B O 1
ATOM 3957 N N . PRO B 1 146 ? 8.172 16.781 9.508 1 98.5 146 PRO B N 1
ATOM 3958 C CA . PRO B 1 146 ? 6.902 16.734 10.234 1 98.5 146 PRO B CA 1
ATOM 3959 C C . PRO B 1 146 ? 5.812 17.578 9.57 1 98.5 146 PRO B C 1
ATOM 3961 O O . PRO B 1 146 ? 6.078 18.672 9.086 1 98.5 146 PRO B O 1
ATOM 3964 N N . GLY B 1 147 ? 4.582 17.047 9.641 1 98.31 147 GLY B N 1
ATOM 3965 C CA . GLY B 1 147 ? 3.441 17.781 9.109 1 98.31 147 GLY B CA 1
ATOM 3966 C C . GLY B 1 147 ? 3.545 18.047 7.621 1 98.31 147 GLY B C 1
ATOM 3967 O O . GLY B 1 147 ? 3.793 17.125 6.836 1 98.31 147 GLY B O 1
ATOM 3968 N N . PRO B 1 148 ? 3.229 19.422 7.336 1 98.56 148 PRO B N 1
ATOM 3969 C CA . PRO B 1 148 ? 3.152 20.562 8.25 1 98.56 148 PRO B CA 1
ATOM 3970 C C . PRO B 1 148 ? 1.821 20.641 8.992 1 98.56 148 PRO B C 1
ATOM 3972 O O . PRO B 1 148 ? 0.811 20.125 8.508 1 98.56 148 PRO B O 1
ATOM 3975 N N . GLY B 1 149 ? 1.71 21.156 10.086 1 98.81 149 GLY B N 1
ATOM 3976 C CA . GLY B 1 149 ? 0.544 21.344 10.938 1 98.81 149 GLY B CA 1
ATOM 3977 C C . GLY B 1 149 ? 0.856 21.219 12.414 1 98.81 149 GLY B C 1
ATOM 3978 O O . GLY B 1 149 ? 1.753 21.891 12.93 1 98.81 149 GLY B O 1
ATOM 3979 N N . TYR B 1 150 ? 0.099 20.453 13.062 1 98.81 150 TYR B N 1
ATOM 3980 C CA . TYR B 1 150 ? 0.34 20.281 14.492 1 98.81 150 TYR B CA 1
ATOM 3981 C C . TYR B 1 150 ? 0.323 18.797 14.875 1 98.81 150 TYR B C 1
ATOM 3983 O O . TYR B 1 150 ? -0.237 17.969 14.148 1 98.81 150 TYR B O 1
ATOM 3991 N N . GLY B 1 151 ? 1.07 18.469 15.945 1 98.88 151 GLY B N 1
ATOM 3992 C CA . GLY B 1 151 ? 0.921 17.188 16.609 1 98.88 151 GLY B CA 1
ATOM 3993 C C . GLY B 1 151 ? -0.135 17.203 17.703 1 98.88 151 GLY B C 1
ATOM 3994 O O . GLY B 1 151 ? -0.78 18.234 17.938 1 98.88 151 GLY B O 1
ATOM 3995 N N . ILE B 1 152 ? -0.266 16.047 18.344 1 98.88 152 ILE B N 1
ATOM 3996 C CA . ILE B 1 152 ? -1.289 15.977 19.375 1 98.88 152 ILE B CA 1
ATOM 3997 C C . ILE B 1 152 ? -0.687 15.406 20.656 1 98.88 152 ILE B C 1
ATOM 3999 O O . ILE B 1 152 ? 0.334 14.719 20.625 1 98.88 152 ILE B O 1
ATOM 4003 N N . GLN B 1 153 ? -1.234 15.781 21.703 1 98.81 153 GLN B N 1
ATOM 4004 C CA . GLN B 1 153 ? -1.097 15.055 22.953 1 98.81 153 GLN B CA 1
ATOM 4005 C C . GLN B 1 153 ? -2.352 14.242 23.266 1 98.81 153 GLN B C 1
ATOM 4007 O O . GLN B 1 153 ? -3.434 14.805 23.438 1 98.81 153 GLN B O 1
ATOM 4012 N N . LYS B 1 154 ? -2.199 12.953 23.344 1 98.88 154 LYS B N 1
ATOM 4013 C CA . LYS B 1 154 ? -3.346 12.062 23.531 1 98.88 154 LYS B CA 1
ATOM 4014 C C . LYS B 1 154 ? -4.055 12.344 24.844 1 98.88 154 LYS B C 1
ATOM 4016 O O . LYS B 1 154 ? -3.41 12.477 25.891 1 98.88 154 LYS B O 1
ATOM 4021 N N . ARG B 1 155 ? -5.355 12.359 24.719 1 97.75 155 ARG B N 1
ATOM 4022 C CA . ARG B 1 155 ? -6.199 12.594 25.891 1 97.75 155 ARG B CA 1
ATOM 4023 C C . ARG B 1 155 ? -6.953 11.328 26.281 1 97.75 155 ARG B C 1
ATOM 4025 O O . ARG B 1 155 ? -7.352 11.172 27.438 1 97.75 155 ARG B O 1
ATOM 4032 N N . TYR B 1 156 ? -7.141 10.445 25.375 1 98.25 156 TYR B N 1
ATOM 4033 C CA . TYR B 1 156 ? -7.898 9.211 25.562 1 98.25 156 TYR B CA 1
ATOM 4034 C C . TYR B 1 156 ? -7.008 7.988 25.391 1 98.25 156 TYR B C 1
ATOM 4036 O O . TYR B 1 156 ? -5.941 8.07 24.781 1 98.25 156 TYR B O 1
ATOM 4044 N N . ASN B 1 157 ? -7.48 6.855 25.953 1 98.25 157 ASN B N 1
ATOM 4045 C CA . ASN B 1 157 ? -6.781 5.594 25.734 1 98.25 157 ASN B CA 1
ATOM 4046 C C . ASN B 1 157 ? -6.879 5.129 24.297 1 98.25 157 ASN B C 1
ATOM 4048 O O . ASN B 1 157 ? -7.902 5.336 23.641 1 98.25 157 ASN B O 1
ATOM 4052 N N . PRO B 1 158 ? -5.801 4.379 23.875 1 98.56 158 PRO B N 1
ATOM 4053 C CA . PRO B 1 158 ? -4.527 4.07 24.516 1 98.56 158 PRO B CA 1
ATOM 4054 C C . PRO B 1 158 ? -3.508 5.199 24.391 1 98.56 158 PRO B C 1
ATOM 4056 O O . PRO B 1 158 ? -3.658 6.074 23.531 1 98.56 158 PRO B O 1
ATOM 4059 N N . GLY B 1 159 ? -2.5 5.215 25.188 1 98.44 159 GLY B N 1
ATOM 4060 C CA . GLY B 1 159 ? -1.364 6.121 25.094 1 98.44 159 GLY B CA 1
ATOM 4061 C C . GLY B 1 159 ? -1.665 7.512 25.625 1 98.44 159 GLY B C 1
ATOM 4062 O O . GLY B 1 159 ? -1.236 8.508 25.031 1 98.44 159 GLY B O 1
ATOM 4063 N N . ILE B 1 160 ? -2.426 7.645 26.75 1 98.56 160 ILE B N 1
ATOM 4064 C CA . ILE B 1 160 ? -2.75 8.938 27.344 1 98.56 160 ILE B CA 1
ATOM 4065 C C . ILE B 1 160 ? -1.464 9.711 27.641 1 98.56 160 ILE B C 1
ATOM 4067 O O . ILE B 1 160 ? -0.492 9.141 28.141 1 98.56 160 ILE B O 1
ATOM 4071 N N . GLU B 1 161 ? -1.452 11.047 27.266 1 98.69 161 GLU B N 1
ATOM 4072 C CA . GLU B 1 161 ? -0.396 12.031 27.469 1 98.69 161 GLU B CA 1
ATOM 4073 C C . GLU B 1 161 ? 0.702 11.883 26.422 1 98.69 161 GLU B C 1
ATOM 4075 O O . GLU B 1 161 ? 1.58 12.742 26.297 1 98.69 161 GLU B O 1
ATOM 4080 N N . ARG B 1 162 ? 0.686 10.797 25.672 1 98.81 162 ARG B N 1
ATOM 4081 C CA . ARG B 1 162 ? 1.659 10.617 24.609 1 98.81 162 ARG B CA 1
ATOM 4082 C C . ARG B 1 162 ? 1.615 11.781 23.625 1 98.81 162 ARG B C 1
ATOM 4084 O O . ARG B 1 162 ? 0.536 12.219 23.219 1 98.81 162 ARG B O 1
ATOM 4091 N N . LEU B 1 163 ? 2.766 12.273 23.172 1 98.94 163 LEU B N 1
ATOM 4092 C CA . LEU B 1 163 ? 2.877 13.211 22.047 1 98.94 163 LEU B CA 1
ATOM 4093 C C . LEU B 1 163 ? 3.025 12.461 20.734 1 98.94 163 LEU B C 1
ATOM 4095 O O . LEU B 1 163 ? 3.816 11.516 20.641 1 98.94 163 LEU B O 1
ATOM 4099 N N . VAL B 1 164 ? 2.229 12.781 19.766 1 98.94 164 VAL B N 1
ATOM 4100 C CA . VAL B 1 164 ? 2.264 12.188 18.438 1 98.94 164 VAL B CA 1
ATOM 4101 C C . VAL B 1 164 ? 2.455 13.273 17.391 1 98.94 164 VAL B C 1
ATOM 4103 O O . VAL B 1 164 ? 1.656 14.211 17.297 1 98.94 164 VAL B O 1
ATOM 4106 N N . VAL B 1 165 ? 3.533 13.211 16.672 1 98.94 165 VAL B N 1
ATOM 4107 C CA . VAL B 1 165 ? 3.785 14.078 15.531 1 98.94 165 VAL B CA 1
ATOM 4108 C C . VAL B 1 165 ? 3.973 13.234 14.273 1 98.94 165 VAL B C 1
ATOM 4110 O O . VAL B 1 165 ? 4.785 12.305 14.25 1 98.94 165 VAL B O 1
ATOM 4113 N N . CYS B 1 166 ? 3.205 13.477 13.258 1 98.94 166 CYS B N 1
ATOM 4114 C CA . CYS B 1 166 ? 3.32 12.742 12 1 98.94 166 CYS B CA 1
ATOM 4115 C C . CYS B 1 166 ? 3.855 13.641 10.891 1 98.94 166 CYS B C 1
ATOM 4117 O O . CYS B 1 166 ? 3.766 14.867 10.984 1 98.94 166 CYS B O 1
ATOM 4119 N N . GLY B 1 167 ? 4.422 13.023 9.906 1 98.81 167 GLY B N 1
ATOM 4120 C CA . GLY B 1 167 ? 5.008 13.742 8.789 1 98.81 167 GLY B CA 1
ATOM 4121 C C . GLY B 1 167 ? 5.215 12.867 7.562 1 98.81 167 GLY B C 1
ATOM 4122 O O . GLY B 1 167 ? 4.461 11.914 7.34 1 98.81 167 GLY B O 1
ATOM 4123 N N . HIS B 1 168 ? 6.098 13.297 6.703 1 98.75 168 HIS B N 1
ATOM 4124 C CA . HIS B 1 168 ? 6.297 12.648 5.41 1 98.75 168 HIS B CA 1
ATOM 4125 C C . HIS B 1 168 ? 7.773 12.617 5.031 1 98.75 168 HIS B C 1
ATOM 4127 O O . HIS B 1 168 ? 8.609 13.211 5.723 1 98.75 168 HIS B O 1
ATOM 4133 N N . GLY B 1 169 ? 8.133 11.883 4.012 1 97.88 169 GLY B N 1
ATOM 4134 C CA . GLY B 1 169 ? 9.477 11.812 3.473 1 97.88 169 GLY B CA 1
ATOM 4135 C C . GLY B 1 169 ? 9.625 12.523 2.143 1 97.88 169 GLY B C 1
ATOM 4136 O O . GLY B 1 169 ? 8.789 13.352 1.776 1 97.88 169 GLY B O 1
ATOM 4137 N N . THR B 1 170 ? 10.805 12.297 1.505 1 96.44 170 THR B N 1
ATOM 4138 C CA . THR B 1 170 ? 10.977 12.758 0.132 1 96.44 170 THR B CA 1
ATOM 4139 C C . THR B 1 170 ? 10.023 12.023 -0.808 1 96.44 170 THR B C 1
ATOM 4141 O O . THR B 1 170 ? 9.414 11.023 -0.425 1 96.44 170 THR B O 1
ATOM 4144 N N . ILE B 1 171 ? 9.953 12.492 -2.023 1 96.19 171 ILE B N 1
ATOM 4145 C CA . ILE B 1 171 ? 9 11.922 -2.971 1 96.19 171 ILE B CA 1
ATOM 4146 C C . ILE B 1 171 ? 9.273 10.43 -3.139 1 96.19 171 ILE B C 1
ATOM 4148 O O . ILE B 1 171 ? 8.352 9.609 -3.08 1 96.19 171 ILE B O 1
ATOM 4152 N N . GLU B 1 172 ? 10.539 10.008 -3.252 1 96.88 172 GLU B N 1
ATOM 4153 C CA . GLU B 1 172 ? 10.875 8.594 -3.441 1 96.88 172 GLU B CA 1
ATOM 4154 C C . GLU B 1 172 ? 10.547 7.777 -2.197 1 96.88 172 GLU B C 1
ATOM 4156 O O . GLU B 1 172 ? 10.102 6.633 -2.301 1 96.88 172 GLU B O 1
ATOM 4161 N N . GLY B 1 173 ? 10.789 8.352 -1.04 1 97.69 173 GLY B N 1
ATOM 4162 C CA . GLY B 1 173 ? 10.539 7.684 0.224 1 97.69 173 GLY B CA 1
ATOM 4163 C C . GLY B 1 173 ? 9.352 8.258 0.977 1 97.69 173 GLY B C 1
ATOM 4164 O O . GLY B 1 173 ? 9.383 8.367 2.205 1 97.69 173 GLY B O 1
ATOM 4165 N N . ASP B 1 174 ? 8.344 8.641 0.261 1 98.38 174 ASP B N 1
ATOM 4166 C CA . ASP B 1 174 ? 7.227 9.375 0.848 1 98.38 174 ASP B CA 1
ATOM 4167 C C . ASP B 1 174 ? 6.309 8.445 1.639 1 98.38 174 ASP B C 1
ATOM 4169 O O . ASP B 1 174 ? 6.5 7.227 1.632 1 98.38 174 ASP B O 1
ATOM 4173 N N . GLY B 1 175 ? 5.375 9.031 2.404 1 98.69 175 GLY B N 1
ATOM 4174 C CA . GLY B 1 175 ? 4.449 8.312 3.266 1 98.69 175 GLY B CA 1
ATOM 4175 C C . GLY B 1 175 ? 3.957 9.141 4.438 1 98.69 175 GLY B C 1
ATOM 4176 O O . GLY B 1 175 ? 4.121 10.359 4.449 1 98.69 175 GLY B O 1
ATOM 4177 N N . VAL B 1 176 ? 3.271 8.484 5.328 1 98.94 176 VAL B N 1
ATOM 4178 C CA . VAL B 1 176 ? 2.943 9.023 6.645 1 98.94 176 VAL B CA 1
ATOM 4179 C C . VAL B 1 176 ? 3.787 8.328 7.715 1 98.94 176 VAL B C 1
ATOM 4181 O O . VAL B 1 176 ? 3.756 7.102 7.84 1 98.94 176 VAL B O 1
ATOM 4184 N N . PHE B 1 177 ? 4.547 9.117 8.414 1 98.81 177 PHE B N 1
ATOM 4185 C CA . PHE B 1 177 ? 5.41 8.602 9.469 1 98.81 177 PHE B CA 1
ATOM 4186 C C . PHE B 1 177 ? 5.195 9.375 10.766 1 98.81 177 PHE B C 1
ATOM 4188 O O . PHE B 1 177 ? 5.211 10.609 10.766 1 98.81 177 PHE B O 1
ATOM 4195 N N . CYS B 1 178 ? 5.055 8.633 11.836 1 98.88 178 CYS B N 1
ATOM 4196 C CA . CYS B 1 178 ? 4.844 9.305 13.117 1 98.88 178 CYS B CA 1
ATOM 4197 C C . CYS B 1 178 ? 6.043 9.109 14.039 1 98.88 178 CYS B C 1
ATOM 4199 O O . CYS B 1 178 ? 6.738 8.094 13.953 1 98.88 178 CYS B O 1
ATOM 4201 N N . ILE B 1 179 ? 6.289 10.078 14.805 1 98.88 179 ILE B N 1
ATOM 4202 C CA . ILE B 1 179 ? 7.203 9.969 15.938 1 98.88 179 ILE B CA 1
ATOM 4203 C C . ILE B 1 179 ? 6.441 10.195 17.234 1 98.88 179 ILE B C 1
ATOM 4205 O O . ILE B 1 179 ? 5.477 10.961 17.281 1 98.88 179 ILE B O 1
ATOM 4209 N N . LEU B 1 180 ? 6.883 9.531 18.281 1 98.94 180 LEU B N 1
ATOM 4210 C CA . LEU B 1 180 ? 6.141 9.484 19.531 1 98.94 180 LEU B CA 1
ATOM 4211 C C . LEU B 1 180 ? 7.035 9.852 20.703 1 98.94 180 LEU B C 1
ATOM 4213 O O . LEU B 1 180 ? 8.219 9.516 20.719 1 98.94 180 LEU B O 1
ATOM 4217 N N . SER B 1 181 ? 6.535 10.523 21.625 1 98.94 181 SER B N 1
ATOM 4218 C CA . SER B 1 181 ? 7.195 10.75 22.906 1 98.94 181 SER B CA 1
ATOM 4219 C C . SER B 1 181 ? 6.262 10.445 24.078 1 98.94 181 SER B C 1
ATOM 4221 O O . SER B 1 181 ? 5.141 10.961 24.141 1 98.94 181 SER B O 1
ATOM 4223 N N . ASP B 1 182 ? 6.738 9.641 25 1 98.81 182 ASP B N 1
ATOM 4224 C CA . ASP B 1 182 ? 5.957 9.297 26.188 1 98.81 182 ASP B CA 1
ATOM 4225 C C . ASP B 1 182 ? 6.535 9.945 27.438 1 98.81 182 ASP B C 1
ATOM 4227 O O . ASP B 1 182 ? 6.176 9.578 28.562 1 98.81 182 ASP B O 1
ATOM 4231 N N . ASP B 1 183 ? 7.496 10.844 27.234 1 98.69 183 ASP B N 1
ATOM 4232 C CA . ASP B 1 183 ? 8.141 11.5 28.375 1 98.69 183 ASP B CA 1
ATOM 4233 C C . ASP B 1 183 ? 8.25 13 28.141 1 98.69 183 ASP B C 1
ATOM 4235 O O . ASP B 1 183 ? 9.289 13.602 28.422 1 98.69 183 ASP B O 1
ATOM 4239 N N . HIS B 1 184 ? 7.211 13.609 27.516 1 98.56 184 HIS B N 1
ATOM 4240 C CA . HIS B 1 184 ? 7.027 15.055 27.359 1 98.56 184 HIS B CA 1
ATOM 4241 C C . HIS B 1 184 ? 8.117 15.656 26.484 1 98.56 184 HIS B C 1
ATOM 4243 O O . HIS B 1 184 ? 8.586 16.766 26.75 1 98.56 184 HIS B O 1
ATOM 4249 N N . GLY B 1 185 ? 8.57 14.867 25.484 1 98.44 185 GLY B N 1
ATOM 4250 C CA . GLY B 1 185 ? 9.461 15.391 24.453 1 98.44 185 GLY B CA 1
ATOM 4251 C C . GLY B 1 185 ? 10.93 15.211 24.781 1 98.44 185 GLY B C 1
ATOM 4252 O O . GLY B 1 185 ? 11.797 15.664 24.031 1 98.44 185 GLY B O 1
ATOM 4253 N N . GLN B 1 186 ? 11.211 14.547 25.875 1 97.94 186 GLN B N 1
ATOM 4254 C CA . GLN B 1 186 ? 12.609 14.289 26.203 1 97.94 186 GLN B CA 1
ATOM 4255 C C . GLN B 1 186 ? 13.219 13.266 25.25 1 97.94 186 GLN B C 1
ATOM 4257 O O . GLN B 1 186 ? 14.359 13.414 24.812 1 97.94 186 GLN B O 1
ATOM 4262 N N . ASN B 1 187 ? 12.492 12.266 25.016 1 98.44 187 ASN B N 1
ATOM 4263 C CA . ASN B 1 187 ? 12.883 11.258 24.031 1 98.44 187 ASN B CA 1
ATOM 4264 C C . ASN B 1 187 ? 11.781 11.023 23 1 98.44 187 ASN B C 1
ATOM 4266 O O . ASN B 1 187 ? 10.594 11.164 23.312 1 98.44 187 ASN B O 1
ATOM 4270 N N . TRP B 1 188 ? 12.258 10.742 21.828 1 98.69 188 TRP B N 1
ATOM 4271 C CA . TRP B 1 188 ? 11.344 10.453 20.734 1 98.69 188 TRP B CA 1
ATOM 4272 C C . TRP B 1 188 ? 11.703 9.133 20.062 1 98.69 188 TRP B C 1
ATOM 4274 O O . TRP B 1 188 ? 12.875 8.773 19.984 1 98.69 188 TRP B O 1
ATOM 4284 N N . ARG B 1 189 ? 10.695 8.391 19.625 1 98.56 189 ARG B N 1
ATOM 4285 C CA . ARG B 1 189 ? 10.883 7.16 18.859 1 98.56 189 ARG B CA 1
ATOM 4286 C C . ARG B 1 189 ? 9.961 7.129 17.641 1 98.56 189 ARG B C 1
ATOM 4288 O O . ARG B 1 189 ? 8.945 7.824 17.609 1 98.56 189 ARG B O 1
ATOM 4295 N N . ASN B 1 190 ? 10.359 6.309 16.703 1 98.56 190 ASN B N 1
ATOM 4296 C CA . ASN B 1 190 ? 9.492 6.098 15.539 1 98.56 190 ASN B CA 1
ATOM 4297 C C . ASN B 1 190 ? 8.219 5.352 15.914 1 98.56 190 ASN B C 1
ATOM 4299 O O . ASN B 1 190 ? 8.25 4.438 16.734 1 98.56 190 ASN B O 1
ATOM 4303 N N . GLY B 1 191 ? 7.09 5.793 15.367 1 98.69 191 GLY B N 1
ATOM 4304 C CA . GLY B 1 191 ? 5.805 5.137 15.539 1 98.69 191 GLY B CA 1
ATOM 4305 C C . GLY B 1 191 ? 5.23 4.602 14.242 1 98.69 191 GLY B C 1
ATOM 4306 O O . GLY B 1 191 ? 5.926 3.912 13.484 1 98.69 191 GLY B O 1
ATOM 4307 N N . ALA B 1 192 ? 4.012 4.824 14.016 1 98.69 192 ALA B N 1
ATOM 4308 C CA . ALA B 1 192 ? 3.264 4.285 12.883 1 98.69 192 ALA B CA 1
ATOM 4309 C C . ALA B 1 192 ? 3.865 4.746 11.562 1 98.69 192 ALA B C 1
ATOM 4311 O O . ALA B 1 192 ? 4.422 5.844 11.469 1 98.69 192 ALA B O 1
ATOM 4312 N N . ALA B 1 193 ? 3.711 3.934 10.547 1 98.56 193 ALA B N 1
ATOM 4313 C CA . ALA B 1 193 ? 4.184 4.25 9.203 1 98.56 193 ALA B CA 1
ATOM 4314 C C . ALA B 1 193 ? 3.207 3.746 8.141 1 98.56 193 ALA B C 1
ATOM 4316 O O . ALA B 1 193 ? 2.643 2.658 8.281 1 98.56 193 ALA B O 1
ATOM 4317 N N . LEU B 1 194 ? 2.895 4.484 7.215 1 98.81 194 LEU B N 1
ATOM 4318 C CA . LEU B 1 194 ? 2.225 4.172 5.957 1 98.81 194 LEU B CA 1
ATOM 4319 C C . LEU B 1 194 ? 3.094 4.562 4.766 1 98.81 194 LEU B C 1
ATOM 4321 O O . LEU B 1 194 ? 3.219 5.746 4.445 1 98.81 194 LEU B O 1
ATOM 4325 N N . LYS B 1 195 ? 3.654 3.648 4.098 1 98.81 195 LYS B N 1
ATOM 4326 C CA . LYS B 1 195 ? 4.668 3.908 3.082 1 98.81 195 LYS B CA 1
ATOM 4327 C C . LYS B 1 195 ? 4.039 4.027 1.696 1 98.81 195 LYS B C 1
ATOM 4329 O O . LYS B 1 195 ? 3.072 3.33 1.387 1 98.81 195 LYS B O 1
ATOM 4334 N N . SER B 1 196 ? 4.613 4.844 0.905 1 98.88 196 SER B N 1
ATOM 4335 C CA . SER B 1 196 ? 4.219 4.949 -0.496 1 98.88 196 SER B CA 1
ATOM 4336 C C . SER B 1 196 ? 4.613 3.699 -1.277 1 98.88 196 SER B C 1
ATOM 4338 O O . SER B 1 196 ? 5.395 2.879 -0.793 1 98.88 196 SER B O 1
ATOM 4340 N N . ILE B 1 197 ? 3.984 3.566 -2.471 1 98.88 197 ILE B N 1
ATOM 4341 C CA . ILE B 1 197 ? 4.281 2.434 -3.342 1 98.88 197 ILE B CA 1
ATOM 4342 C C . ILE B 1 197 ? 4.582 2.934 -4.754 1 98.88 197 ILE B C 1
ATOM 4344 O O . ILE B 1 197 ? 3.736 3.566 -5.391 1 98.88 197 ILE B O 1
ATOM 4348 N N . PRO B 1 198 ? 5.711 2.611 -5.363 1 98.56 198 PRO B N 1
ATOM 4349 C CA . PRO B 1 198 ? 6.805 1.916 -4.684 1 98.56 198 PRO B CA 1
ATOM 4350 C C . PRO B 1 198 ? 7.488 2.781 -3.627 1 98.56 198 PRO B C 1
ATOM 4352 O O . PRO B 1 198 ? 7.352 4.008 -3.646 1 98.56 198 PRO B O 1
ATOM 4355 N N . TYR B 1 199 ? 8.133 2.17 -2.672 1 98.62 199 TYR B N 1
ATOM 4356 C CA . TYR B 1 199 ? 8.828 2.875 -1.597 1 98.62 199 TYR B CA 1
ATOM 4357 C C . TYR B 1 199 ? 10.328 2.92 -1.851 1 98.62 199 TYR B C 1
ATOM 4359 O O . TYR B 1 199 ? 10.93 1.905 -2.205 1 98.62 199 TYR B O 1
ATOM 4367 N N . ASN B 1 200 ? 10.953 4.188 -1.704 1 97.81 200 ASN B N 1
ATOM 4368 C CA . ASN B 1 200 ? 12.367 4.469 -1.926 1 97.81 200 ASN B CA 1
ATOM 4369 C C . ASN B 1 200 ? 12.781 4.156 -3.361 1 97.81 200 ASN B C 1
ATOM 4371 O O . ASN B 1 200 ? 13.883 3.658 -3.598 1 97.81 200 ASN B O 1
ATOM 4375 N N . GLN B 1 201 ? 11.789 4.367 -4.266 1 97.81 201 GLN B N 1
ATOM 4376 C CA . GLN B 1 201 ? 11.961 4.234 -5.707 1 97.81 201 GLN B CA 1
ATOM 4377 C C . GLN B 1 201 ? 11.32 5.406 -6.445 1 97.81 201 GLN B C 1
ATOM 4379 O O . GLN B 1 201 ? 10.523 6.152 -5.871 1 97.81 201 GLN B O 1
ATOM 4384 N N . GLU B 1 202 ? 11.695 5.574 -7.719 1 97.62 202 GLU B N 1
ATOM 4385 C CA . GLU B 1 202 ? 11.117 6.645 -8.523 1 97.62 202 GLU B CA 1
ATOM 4386 C C . GLU B 1 202 ? 9.602 6.5 -8.633 1 97.62 202 GLU B C 1
ATOM 4388 O O . GLU B 1 202 ? 9.094 5.395 -8.805 1 97.62 202 GLU B O 1
ATOM 4393 N N . LYS B 1 203 ? 8.938 7.625 -8.586 1 98.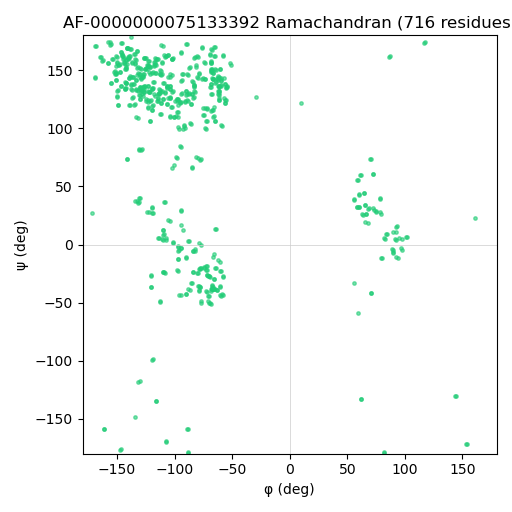38 203 LYS B N 1
ATOM 4394 C CA . LYS B 1 203 ? 7.477 7.648 -8.641 1 98.38 203 LYS B CA 1
ATOM 4395 C C . LYS B 1 203 ? 6.988 8.047 -10.031 1 98.38 203 LYS B C 1
ATOM 4397 O O . LYS B 1 203 ? 7.734 8.641 -10.812 1 98.38 203 LYS B O 1
ATOM 4402 N N . ARG B 1 204 ? 5.762 7.699 -10.273 1 98.12 204 ARG B N 1
ATOM 4403 C CA . ARG B 1 204 ? 5.027 8.141 -11.453 1 98.12 204 ARG B CA 1
ATOM 4404 C C . ARG B 1 204 ? 3.697 8.781 -11.062 1 98.12 204 ARG B C 1
ATOM 4406 O O . ARG B 1 204 ? 3.219 8.594 -9.945 1 98.12 204 ARG B O 1
ATOM 4413 N N . GLN B 1 205 ? 3.156 9.57 -12.023 1 97.5 205 GLN B N 1
ATOM 4414 C CA . GLN B 1 205 ? 1.822 10.117 -11.789 1 97.5 205 GLN B CA 1
ATOM 4415 C C . GLN B 1 205 ? 0.823 9.008 -11.477 1 97.5 205 GLN B C 1
ATOM 4417 O O . GLN B 1 205 ? 0.856 7.941 -12.094 1 97.5 205 GLN B O 1
ATOM 4422 N N . ASN B 1 206 ? -0.034 9.195 -10.469 1 98.12 206 ASN B N 1
ATOM 4423 C CA . ASN B 1 206 ? -1.112 8.312 -10.047 1 98.12 206 ASN B CA 1
ATOM 4424 C C . ASN B 1 206 ? -0.597 7.188 -9.148 1 98.12 206 ASN B C 1
ATOM 4426 O O . ASN B 1 206 ? -1.346 6.273 -8.797 1 98.12 206 ASN B O 1
ATOM 4430 N N . ASP B 1 207 ? 0.678 7.219 -8.805 1 98.81 207 ASP B N 1
ATOM 4431 C CA . ASP B 1 207 ? 1.16 6.293 -7.785 1 98.81 207 ASP B CA 1
ATOM 4432 C C . ASP B 1 207 ? 0.587 6.641 -6.414 1 98.81 207 ASP B C 1
ATOM 4434 O O . ASP B 1 207 ? 0.273 7.801 -6.141 1 98.81 207 ASP B O 1
ATOM 4438 N N . PHE B 1 208 ? 0.406 5.605 -5.559 1 98.94 208 PHE B N 1
ATOM 4439 C CA . PHE B 1 208 ? 0.055 5.816 -4.16 1 98.94 208 PHE B CA 1
ATOM 4440 C C . PHE B 1 208 ? 1.184 6.523 -3.42 1 98.94 208 PHE B C 1
ATOM 4442 O O . PHE B 1 208 ? 2.207 5.914 -3.107 1 98.94 208 PHE B O 1
ATOM 4449 N N . ASN B 1 209 ? 1.015 7.816 -3.104 1 98.88 209 ASN B N 1
ATOM 4450 C CA . ASN B 1 209 ? 2.053 8.672 -2.533 1 98.88 209 ASN B CA 1
ATOM 4451 C C . ASN B 1 209 ? 1.486 9.617 -1.479 1 98.88 209 ASN B C 1
ATOM 4453 O O . ASN B 1 209 ? 1.457 10.828 -1.681 1 98.88 209 ASN B O 1
ATOM 4457 N N . PRO B 1 210 ? 1.162 8.984 -0.265 1 98.88 210 PRO B N 1
ATOM 4458 C CA . PRO B 1 210 ? 0.754 9.859 0.842 1 98.88 210 PRO B CA 1
ATOM 4459 C C . PRO B 1 210 ? 1.85 10.836 1.261 1 98.88 210 PRO B C 1
ATOM 4461 O O . PRO B 1 210 ? 3.02 10.453 1.351 1 98.88 210 PRO B O 1
ATOM 4464 N N . ASP B 1 211 ? 1.39 12.016 1.438 1 98.75 211 ASP B N 1
ATOM 4465 C CA . ASP B 1 211 ? 2.32 13.094 1.758 1 98.75 211 ASP B CA 1
ATOM 4466 C C . ASP B 1 211 ? 1.76 14 2.854 1 98.75 211 ASP B C 1
ATOM 4468 O O . ASP B 1 211 ? 0.784 13.648 3.518 1 98.75 211 ASP B O 1
ATOM 4472 N N . GLU B 1 212 ? 2.389 14.945 3.293 1 98.81 212 GLU B N 1
ATOM 4473 C CA . GLU B 1 212 ? 1.991 15.977 4.25 1 98.81 212 GLU B CA 1
ATOM 4474 C C . GLU B 1 212 ? 0.653 15.633 4.902 1 98.81 212 GLU B C 1
ATOM 4476 O O . GLU B 1 212 ? -0.359 15.492 4.215 1 98.81 212 GLU B O 1
ATOM 4481 N N . CYS B 1 213 ? 0.589 15.516 6.219 1 98.88 213 CYS B N 1
ATOM 4482 C CA . CYS B 1 213 ? -0.586 14.977 6.895 1 98.88 213 CYS B CA 1
ATOM 4483 C C . CYS B 1 213 ? -0.887 15.766 8.164 1 98.88 213 CYS B C 1
ATOM 4485 O O . CYS B 1 213 ? -0.039 16.516 8.648 1 98.88 213 CYS B O 1
ATOM 4487 N N . GLN B 1 214 ? -2.1 15.664 8.641 1 98.94 214 GLN B N 1
ATOM 4488 C CA . GLN B 1 214 ? -2.564 16.281 9.875 1 98.94 214 GLN B CA 1
ATOM 4489 C C . GLN B 1 214 ? -3.311 15.273 10.75 1 98.94 214 GLN B C 1
ATOM 4491 O O . GLN B 1 214 ? -4.414 14.844 10.406 1 98.94 214 GLN B O 1
ATOM 4496 N N . PRO B 1 215 ? -2.693 14.852 11.875 1 98.94 215 PRO B N 1
ATOM 4497 C CA . PRO B 1 215 ? -3.402 13.969 12.805 1 98.94 215 PRO B CA 1
ATOM 4498 C C . PRO B 1 215 ? -4.387 14.727 13.695 1 98.94 215 PRO B C 1
ATOM 4500 O O . PRO B 1 215 ? -4.129 15.867 14.086 1 98.94 215 PRO B O 1
ATOM 4503 N N . VAL B 1 216 ? -5.457 14.102 14.047 1 98.75 216 VAL B N 1
ATOM 4504 C CA . VAL B 1 216 ? -6.406 14.57 15.055 1 98.75 216 VAL B CA 1
ATOM 4505 C C . VAL B 1 216 ? -6.84 13.406 15.938 1 98.75 216 VAL B C 1
ATOM 4507 O O . VAL B 1 216 ? -7.016 12.281 15.453 1 98.75 216 VAL B O 1
ATOM 4510 N N . GLU B 1 217 ? -6.914 13.633 17.188 1 98.69 217 GLU B N 1
ATOM 4511 C CA . GLU B 1 217 ? -7.457 12.602 18.062 1 98.69 217 GLU B CA 1
ATOM 4512 C C . GLU B 1 217 ? -8.984 12.641 18.094 1 98.69 217 GLU B C 1
ATOM 4514 O O . GLU B 1 217 ? -9.578 13.703 18.266 1 98.69 217 GLU B O 1
ATOM 4519 N N . MET B 1 218 ? -9.562 11.508 17.938 1 98.31 218 MET B N 1
ATOM 4520 C CA . MET B 1 218 ? -11.016 11.383 17.938 1 98.31 218 MET B CA 1
ATOM 4521 C C . MET B 1 218 ? -11.531 11.023 19.328 1 98.31 218 MET B C 1
ATOM 4523 O O . MET B 1 218 ? -10.773 10.562 20.172 1 98.31 218 MET B O 1
ATOM 4527 N N . PRO B 1 219 ? -12.836 11.172 19.547 1 96.62 219 PRO B N 1
ATOM 4528 C CA . PRO B 1 219 ? -13.391 10.922 20.875 1 96.62 219 PRO B CA 1
ATOM 4529 C C . PRO B 1 219 ? -13.25 9.469 21.297 1 96.62 219 PRO B C 1
ATOM 4531 O O . PRO B 1 219 ? -13.25 9.172 22.5 1 96.62 219 PRO B O 1
ATOM 4534 N N . ASP B 1 220 ? -13.062 8.555 20.406 1 97.38 220 ASP B N 1
ATOM 4535 C CA . ASP B 1 220 ? -12.922 7.137 20.734 1 97.38 220 ASP B CA 1
ATOM 4536 C C . ASP B 1 220 ? -11.469 6.785 21.031 1 97.38 220 ASP B C 1
ATOM 4538 O O . ASP B 1 220 ? -11.133 5.609 21.219 1 97.38 220 ASP B O 1
ATOM 4542 N N . GLY B 1 221 ? -10.641 7.746 21.016 1 98.31 221 GLY B N 1
ATOM 4543 C CA . GLY B 1 221 ? -9.234 7.551 21.328 1 98.31 221 GLY B CA 1
ATOM 4544 C C . GLY B 1 221 ? -8.375 7.285 20.109 1 98.31 221 GLY B C 1
ATOM 4545 O O . GLY B 1 221 ? -7.145 7.34 20.188 1 98.31 221 GLY B O 1
ATOM 4546 N N . SER B 1 222 ? -8.992 7.039 18.984 1 98.62 222 SER B N 1
ATOM 4547 C CA . SER B 1 222 ? -8.227 6.781 17.781 1 98.62 222 SER B CA 1
ATOM 4548 C C . SER B 1 222 ? -7.617 8.062 17.219 1 98.62 222 SER B C 1
ATOM 4550 O O . SER B 1 222 ? -8.008 9.164 17.625 1 98.62 222 SER B O 1
ATOM 4552 N N . ILE B 1 223 ? -6.586 7.93 16.469 1 98.88 223 ILE B N 1
ATOM 4553 C CA . ILE B 1 223 ? -5.965 9.039 15.766 1 98.88 223 ILE B CA 1
ATOM 4554 C C . ILE B 1 223 ? -6.328 8.977 14.281 1 98.88 223 ILE B C 1
ATOM 4556 O O . ILE B 1 223 ? -5.945 8.031 13.586 1 98.88 223 ILE B O 1
ATOM 4560 N N . LEU B 1 224 ? -7.133 9.906 13.867 1 98.81 224 LEU B N 1
ATOM 4561 C CA . LEU B 1 224 ? -7.449 10.07 12.453 1 98.81 224 LEU B CA 1
ATOM 4562 C C . LEU B 1 224 ? -6.426 10.969 11.773 1 98.81 224 LEU B C 1
ATOM 4564 O O . LEU B 1 224 ? -6.102 12.047 12.281 1 98.81 224 LEU B O 1
ATOM 4568 N N . ILE B 1 225 ? -5.875 10.547 10.633 1 98.94 225 ILE B N 1
ATOM 4569 C CA . ILE B 1 225 ? -4.859 11.328 9.938 1 98.94 225 ILE B CA 1
ATOM 4570 C C . ILE B 1 225 ? -5.348 11.688 8.539 1 98.94 225 ILE B C 1
ATOM 4572 O O . ILE B 1 225 ? -5.625 10.797 7.727 1 98.94 225 ILE B O 1
ATOM 4576 N N . ASN B 1 226 ? -5.527 12.961 8.273 1 98.88 226 ASN B N 1
ATOM 4577 C CA . ASN B 1 226 ? -5.84 13.492 6.953 1 98.88 226 ASN B CA 1
ATOM 4578 C C . ASN B 1 226 ? -4.578 13.719 6.125 1 98.88 226 ASN B C 1
ATOM 4580 O O . ASN B 1 226 ? -3.631 14.359 6.594 1 98.88 226 ASN B O 1
ATOM 4584 N N . VAL B 1 227 ? -4.551 13.188 4.859 1 98.94 227 VAL B N 1
ATOM 4585 C CA . VAL B 1 227 ? -3.273 13.07 4.16 1 98.94 227 VAL B CA 1
ATOM 4586 C C . VAL B 1 227 ? -3.406 13.633 2.746 1 98.94 227 VAL B C 1
ATOM 4588 O O . VAL B 1 227 ? -4.367 13.328 2.037 1 98.94 227 VAL B O 1
ATOM 4591 N N . ARG B 1 228 ? -2.414 14.477 2.426 1 98.94 228 ARG B N 1
ATOM 4592 C CA . ARG B 1 228 ? -2.311 14.938 1.046 1 98.94 228 ARG B CA 1
ATOM 4593 C C . ARG B 1 228 ? -2.078 13.773 0.092 1 98.94 228 ARG B C 1
ATOM 4595 O O . ARG B 1 228 ? -1.273 12.883 0.375 1 98.94 228 ARG B O 1
ATOM 4602 N N . ASN B 1 229 ? -2.799 13.695 -0.976 1 98.81 229 ASN B N 1
ATOM 4603 C CA . ASN B 1 229 ? -2.707 12.656 -1.999 1 98.81 229 ASN B CA 1
ATOM 4604 C C . ASN B 1 229 ? -1.807 13.086 -3.154 1 98.81 229 ASN B C 1
ATOM 4606 O O . ASN B 1 229 ? -2.295 13.414 -4.238 1 98.81 229 ASN B O 1
ATOM 4610 N N . GLN B 1 230 ? -0.502 12.812 -2.838 1 98.31 230 GLN B N 1
ATOM 4611 C CA . GLN B 1 230 ? 0.5 13.258 -3.801 1 98.31 230 GLN B CA 1
ATOM 4612 C C . GLN B 1 230 ? 0.382 12.484 -5.113 1 98.31 230 GLN B C 1
ATOM 4614 O O . GLN B 1 230 ? 0.345 11.258 -5.113 1 98.31 230 GLN B O 1
ATOM 4619 N N . TYR B 1 231 ? 0.104 12.93 -6.141 1 98.31 231 TYR B N 1
ATOM 4620 C CA . TYR B 1 231 ? 0.028 12.414 -7.504 1 98.31 231 TYR B CA 1
ATOM 4621 C C . TYR B 1 231 ? -1.379 11.922 -7.82 1 98.31 231 TYR B C 1
ATOM 4623 O O . TYR B 1 231 ? -1.567 11.102 -8.727 1 98.31 231 TYR B O 1
ATOM 4631 N N . ASN B 1 232 ? -2.342 12.211 -6.984 1 98.38 232 ASN B N 1
ATOM 4632 C CA . ASN B 1 232 ? -3.758 12.031 -7.281 1 98.38 232 ASN B CA 1
ATOM 4633 C C . ASN B 1 232 ? -4.105 10.555 -7.473 1 98.38 232 ASN B C 1
ATOM 4635 O O . ASN B 1 232 ? -4.781 10.195 -8.438 1 98.38 232 ASN B O 1
ATOM 4639 N N . TYR B 1 233 ? -3.6 9.703 -6.617 1 98.81 233 TYR B N 1
ATOM 4640 C CA . TYR B 1 233 ? -3.93 8.281 -6.621 1 98.81 233 TYR B CA 1
ATOM 4641 C C . TYR B 1 233 ? -5.414 8.062 -6.352 1 98.81 233 TYR B C 1
ATOM 4643 O O . TYR B 1 233 ? -5.961 8.609 -5.391 1 98.81 233 TYR B O 1
ATOM 4651 N N . HIS B 1 234 ? -6.164 7.207 -7.258 1 98.75 234 HIS B N 1
ATOM 4652 C CA . HIS B 1 234 ? -7.543 6.766 -7.082 1 98.75 234 HIS B CA 1
ATOM 4653 C C . HIS B 1 234 ? -8.523 7.918 -7.27 1 98.75 234 HIS B C 1
ATOM 4655 O O . HIS B 1 234 ? -9.562 7.758 -7.914 1 98.75 234 HIS B O 1
ATOM 4661 N N . CYS B 1 235 ? -8.234 9.141 -6.746 1 98.56 235 CYS B N 1
ATOM 4662 C CA . CYS B 1 235 ? -9.094 10.32 -6.852 1 98.56 235 CYS B CA 1
ATOM 4663 C C . CYS B 1 235 ? -8.312 11.594 -6.539 1 98.56 235 CYS B C 1
ATOM 4665 O O . CYS B 1 235 ? -7.227 11.531 -5.953 1 98.56 235 CYS B O 1
ATOM 4667 N N . ARG B 1 236 ? -8.789 12.734 -7 1 98.62 236 ARG B N 1
ATOM 4668 C CA . ARG B 1 236 ? -8.266 14.031 -6.574 1 98.62 236 ARG B CA 1
ATOM 4669 C C . ARG B 1 236 ? -8.938 14.492 -5.285 1 98.62 236 ARG B C 1
ATOM 4671 O O . ARG B 1 236 ? -9.695 15.461 -5.285 1 98.62 236 ARG B O 1
ATOM 4678 N N . CYS B 1 237 ? -8.641 13.727 -4.238 1 98.75 237 CYS B N 1
ATOM 4679 C CA . CYS B 1 237 ? -9.273 13.891 -2.93 1 98.75 237 CYS B CA 1
ATOM 4680 C C . CYS B 1 237 ? -8.297 13.539 -1.811 1 98.75 237 CYS B C 1
ATOM 4682 O O . CYS B 1 237 ? -7.121 13.273 -2.066 1 98.75 237 CYS B O 1
ATOM 4684 N N . ARG B 1 238 ? -8.797 13.594 -0.631 1 98.88 238 ARG B N 1
ATOM 4685 C CA . ARG B 1 238 ? -7.949 13.352 0.529 1 98.88 238 ARG B CA 1
ATOM 4686 C C . ARG B 1 238 ? -7.824 11.852 0.809 1 98.88 238 ARG B C 1
ATOM 4688 O O . ARG B 1 238 ? -8.797 11.109 0.697 1 98.88 238 ARG B O 1
ATOM 4695 N N . ILE B 1 239 ? -6.617 11.398 1.183 1 98.88 239 ILE B N 1
ATOM 4696 C CA . ILE B 1 239 ? -6.43 10.109 1.838 1 98.88 239 ILE B CA 1
ATOM 4697 C C . ILE B 1 239 ? -6.695 10.25 3.334 1 98.88 239 ILE B C 1
ATOM 4699 O O . ILE B 1 239 ? -6.266 11.219 3.959 1 98.88 239 ILE B O 1
ATOM 4703 N N . VAL B 1 240 ? -7.387 9.297 3.91 1 98.88 240 VAL B N 1
ATOM 4704 C CA . VAL B 1 240 ? -7.594 9.258 5.352 1 98.88 240 VAL B CA 1
ATOM 4705 C C . VAL B 1 240 ? -7.164 7.898 5.902 1 98.88 240 VAL B C 1
ATOM 4707 O O . VAL B 1 240 ? -7.465 6.859 5.312 1 98.88 240 VAL B O 1
ATOM 4710 N N . THR B 1 241 ? -6.402 7.891 6.914 1 98.81 241 THR B N 1
ATOM 4711 C CA . THR B 1 241 ? -6.012 6.676 7.617 1 98.81 241 THR B CA 1
ATOM 4712 C C . THR B 1 241 ? -6.172 6.848 9.125 1 98.81 241 THR B C 1
ATOM 4714 O O . THR B 1 241 ? -6.398 7.961 9.609 1 98.81 241 THR B O 1
ATOM 4717 N N . ARG B 1 242 ? -6.105 5.703 9.828 1 98.56 242 ARG B N 1
ATOM 4718 C CA . ARG B 1 242 ? -6.469 5.781 11.242 1 98.56 242 ARG B CA 1
ATOM 4719 C C . ARG B 1 242 ? -5.648 4.801 12.07 1 98.56 242 ARG B C 1
ATOM 4721 O O . ARG B 1 242 ? -5.395 3.674 11.648 1 98.56 242 ARG B O 1
ATOM 4728 N N . SER B 1 243 ? -5.172 5.215 13.195 1 98.94 243 SER B N 1
ATOM 4729 C CA . SER B 1 243 ? -4.52 4.383 14.203 1 98.94 243 SER B CA 1
ATOM 4730 C C . SER B 1 243 ? -5.422 4.168 15.414 1 98.94 243 SER B C 1
ATOM 4732 O O . SER B 1 243 ? -6 5.121 15.938 1 98.94 243 SER B O 1
ATOM 4734 N N . TYR B 1 244 ? -5.508 2.918 15.914 1 98.75 244 TYR B N 1
ATOM 4735 C CA . TYR B 1 244 ? -6.297 2.602 17.094 1 98.75 244 TYR B CA 1
ATOM 4736 C C . TYR B 1 244 ? -5.395 2.24 18.266 1 98.75 244 TYR B C 1
ATOM 4738 O O . TYR B 1 244 ? -5.875 1.826 19.328 1 98.75 244 TYR B O 1
ATOM 4746 N N . ASP B 1 245 ? -4.059 2.367 18.062 1 98.81 245 ASP B N 1
ATOM 4747 C CA . ASP B 1 245 ? -3.139 1.918 19.109 1 98.81 245 ASP B CA 1
ATOM 4748 C C . ASP B 1 245 ? -2.207 3.047 19.547 1 98.81 245 ASP B C 1
ATOM 4750 O O . ASP B 1 245 ? -1.038 2.811 19.844 1 98.81 245 ASP B O 1
ATOM 4754 N N . GLY B 1 246 ? -2.689 4.297 19.422 1 98.81 246 GLY B N 1
ATOM 4755 C CA . GLY B 1 246 ? -1.947 5.445 19.906 1 98.81 246 GLY B CA 1
ATOM 4756 C C . GLY B 1 246 ? -0.82 5.867 18.984 1 98.81 246 GLY B C 1
ATOM 4757 O O . GLY B 1 246 ? 0.191 6.406 19.453 1 98.81 246 GLY B O 1
ATO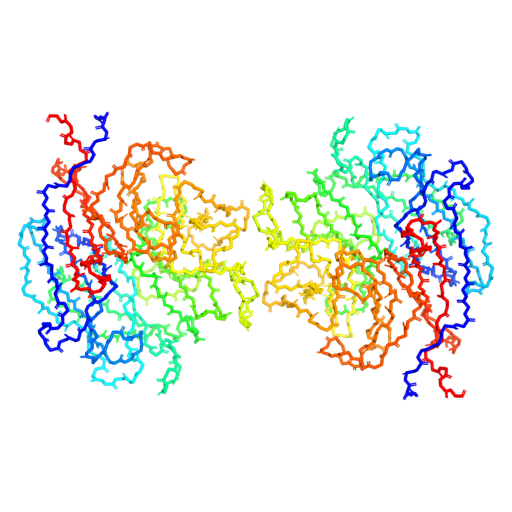M 4758 N N . GLY B 1 247 ? -0.919 5.621 17.734 1 98.88 247 GLY B N 1
ATOM 4759 C CA . GLY B 1 247 ? 0.059 6.07 16.766 1 98.88 247 GLY B CA 1
ATOM 4760 C C . GLY B 1 247 ? 1.152 5.051 16.5 1 98.88 247 GLY B C 1
ATOM 4761 O O . GLY B 1 247 ? 2.172 5.371 15.891 1 98.88 247 GLY B O 1
ATOM 4762 N N . MET B 1 248 ? 0.944 3.791 16.906 1 98.81 248 MET B N 1
ATOM 4763 C CA . MET B 1 248 ? 1.974 2.766 16.75 1 98.81 248 MET B CA 1
ATOM 4764 C C . MET B 1 248 ? 1.917 2.141 15.359 1 98.81 248 MET B C 1
ATOM 4766 O O . MET B 1 248 ? 2.943 1.722 14.82 1 98.81 248 MET B O 1
ATOM 4770 N N . THR B 1 249 ? 0.718 2.045 14.805 1 98.75 249 THR B N 1
ATOM 4771 C CA . THR B 1 249 ? 0.563 1.447 13.484 1 98.75 249 THR B CA 1
ATOM 4772 C C . THR B 1 249 ? -0.507 2.182 12.68 1 98.75 249 THR B C 1
ATOM 4774 O O . THR B 1 249 ? -1.339 2.891 13.25 1 98.75 249 THR B O 1
ATOM 4777 N N . LEU B 1 250 ? -0.444 2.033 11.414 1 98.81 250 LEU B N 1
ATOM 4778 C CA . LEU B 1 250 ? -1.445 2.5 10.461 1 98.81 250 LEU B CA 1
ATOM 4779 C C . LEU B 1 250 ? -1.832 1.391 9.492 1 98.81 250 LEU B C 1
ATOM 4781 O O . LEU B 1 250 ? -1.393 1.389 8.344 1 98.81 250 LEU B O 1
ATOM 4785 N N . PRO B 1 251 ? -2.713 0.525 9.906 1 98.19 251 PRO B N 1
ATOM 4786 C CA . PRO B 1 251 ? -3.084 -0.587 9.031 1 98.19 251 PRO B CA 1
ATOM 4787 C C . PRO B 1 251 ? -3.83 -0.129 7.781 1 98.19 251 PRO B C 1
ATOM 4789 O O . PRO B 1 251 ? -4.664 0.777 7.852 1 98.19 251 PRO B O 1
ATOM 4792 N N . ILE B 1 252 ? -3.523 -0.805 6.66 1 98.38 252 ILE B N 1
ATOM 4793 C CA . ILE B 1 252 ? -4.176 -0.518 5.387 1 98.38 252 ILE B CA 1
ATOM 4794 C C . ILE B 1 252 ? -5.688 -0.697 5.527 1 98.38 252 ILE B C 1
ATOM 4796 O O . ILE B 1 252 ? -6.465 -0.006 4.867 1 98.38 252 ILE B O 1
ATOM 4800 N N . ASP B 1 253 ? -6.156 -1.539 6.438 1 98.25 253 ASP B N 1
ATOM 4801 C CA . ASP B 1 253 ? -7.562 -1.863 6.656 1 98.25 253 ASP B CA 1
ATOM 4802 C C . ASP B 1 253 ? -8.359 -0.618 7.031 1 98.25 253 ASP B C 1
ATOM 4804 O O . ASP B 1 253 ? -9.578 -0.572 6.84 1 98.25 253 ASP B O 1
ATOM 4808 N N . HIS B 1 254 ? -7.637 0.386 7.551 1 98.19 254 HIS B N 1
ATOM 4809 C CA . HIS B 1 254 ? -8.328 1.574 8.031 1 98.19 254 HIS B CA 1
ATOM 4810 C C . HIS B 1 254 ? -8.062 2.773 7.129 1 98.19 254 HIS B C 1
ATOM 4812 O O . HIS B 1 254 ? -8.32 3.916 7.52 1 98.19 254 HIS B O 1
ATOM 4818 N N . LEU B 1 255 ? -7.5 2.568 5.969 1 98.75 255 LEU B N 1
ATOM 4819 C CA . LEU B 1 255 ? -7.254 3.605 4.973 1 98.75 255 LEU B CA 1
ATOM 4820 C C . LEU B 1 255 ? -8.438 3.734 4.02 1 98.75 255 LEU B C 1
ATOM 4822 O O . LEU B 1 255 ? -8.992 2.729 3.568 1 98.75 255 LEU B O 1
ATOM 4826 N N . PHE B 1 256 ? -8.914 4.902 3.75 1 98.5 256 PHE B N 1
ATOM 4827 C CA . PHE B 1 256 ? -9.945 5.156 2.75 1 98.5 256 PHE B CA 1
ATOM 4828 C C . PHE B 1 256 ? -9.734 6.508 2.084 1 98.5 256 PHE B C 1
ATOM 4830 O O . PHE B 1 256 ? -8.906 7.305 2.529 1 98.5 256 PHE B O 1
ATOM 4837 N N . PHE B 1 257 ? -10.406 6.707 0.988 1 98.69 257 PHE B N 1
ATOM 4838 C CA . PHE B 1 257 ? -10.383 7.969 0.263 1 98.69 257 PHE B CA 1
ATOM 4839 C C . PHE B 1 257 ? -11.664 8.758 0.495 1 98.69 257 PHE B C 1
ATOM 4841 O O . PHE B 1 257 ? -12.766 8.203 0.378 1 98.69 257 PHE B O 1
ATOM 4848 N N . ASP B 1 258 ? -11.531 9.953 0.916 1 98.56 258 ASP B N 1
ATOM 4849 C CA . ASP B 1 258 ? -12.703 10.789 1.162 1 98.56 258 ASP B CA 1
ATOM 4850 C C . ASP B 1 258 ? -13.07 11.594 -0.079 1 98.56 258 ASP B C 1
ATOM 4852 O O . ASP B 1 258 ? -12.57 12.703 -0.271 1 98.56 258 ASP B O 1
ATOM 4856 N N . TYR B 1 259 ? -14.016 11.164 -0.801 1 97.88 259 TYR B N 1
ATOM 4857 C CA . TYR B 1 259 ? -14.359 11.734 -2.1 1 97.88 259 TYR B CA 1
ATOM 4858 C C . TYR B 1 259 ? -15.031 13.094 -1.938 1 97.88 259 TYR B C 1
ATOM 4860 O O . TYR B 1 259 ? -15.109 13.867 -2.895 1 97.88 259 TYR B O 1
ATOM 4868 N N . GLU B 1 260 ? -15.523 13.367 -0.758 1 98 260 GLU B N 1
ATOM 4869 C CA . GLU B 1 260 ? -16.156 14.664 -0.526 1 98 260 GLU B CA 1
ATOM 4870 C C . GLU B 1 260 ? -15.109 15.758 -0.312 1 98 260 GLU B C 1
ATOM 4872 O O . GLU B 1 260 ? -15.414 16.938 -0.439 1 98 260 GLU B O 1
ATOM 4877 N N . LEU B 1 261 ? -13.961 15.391 0.04 1 98.62 261 LEU B N 1
ATOM 4878 C CA . LEU B 1 261 ? -12.883 16.344 0.255 1 98.62 261 LEU B CA 1
ATOM 4879 C C . LEU B 1 261 ? -11.977 16.438 -0.969 1 98.62 261 LEU B C 1
ATOM 4881 O O . LEU B 1 261 ? -10.812 16.031 -0.912 1 98.62 261 LEU B O 1
ATOM 4885 N N . VAL B 1 262 ? -12.453 17.094 -2.002 1 98.62 262 VAL B N 1
ATOM 4886 C CA . VAL B 1 262 ? -11.664 17.281 -3.213 1 98.62 262 VAL B CA 1
ATOM 4887 C C . VAL B 1 262 ? -10.469 18.188 -2.912 1 98.62 262 VAL B C 1
ATOM 4889 O O . VAL B 1 262 ? -10.555 19.094 -2.086 1 98.62 262 VAL B O 1
ATOM 4892 N N . ASP B 1 263 ? -9.398 17.938 -3.607 1 98.75 263 ASP B N 1
ATOM 4893 C CA . ASP B 1 263 ? -8.156 18.594 -3.219 1 98.75 263 ASP B CA 1
ATOM 4894 C C . ASP B 1 263 ? -7.191 18.703 -4.398 1 98.75 263 ASP B C 1
ATOM 4896 O O . ASP B 1 263 ? -7.059 17.75 -5.18 1 98.75 263 ASP B O 1
ATOM 4900 N N . PRO B 1 264 ? -6.523 19.859 -4.508 1 98.75 264 PRO B N 1
ATOM 4901 C CA . PRO B 1 264 ? -5.559 20.047 -5.594 1 98.75 264 PRO B CA 1
ATOM 4902 C C . PRO B 1 264 ? -4.129 19.719 -5.176 1 98.75 264 PRO B C 1
ATOM 4904 O O . PRO B 1 264 ? -3.188 20.391 -5.59 1 98.75 264 PRO B O 1
ATOM 4907 N N . VAL B 1 265 ? -3.932 18.797 -4.219 1 98.56 265 VAL B N 1
ATOM 4908 C CA . VAL B 1 265 ? -2.627 18.344 -3.764 1 98.56 265 VAL B CA 1
ATOM 4909 C C . VAL B 1 265 ? -1.922 19.453 -2.986 1 98.56 265 VAL B C 1
ATOM 4911 O O . VAL B 1 265 ? -0.929 20.016 -3.455 1 98.56 265 VAL B O 1
ATOM 4914 N N . VAL B 1 266 ? -2.367 19.688 -1.814 1 98.69 266 VAL B N 1
ATOM 4915 C CA . VAL B 1 266 ? -1.859 20.734 -0.936 1 98.69 266 VAL B CA 1
ATOM 4916 C C . VAL B 1 266 ? -2.072 20.328 0.522 1 98.69 266 VAL B C 1
ATOM 4918 O O . VAL B 1 266 ? -2.984 19.562 0.835 1 98.69 266 VAL B O 1
ATOM 4921 N N . ALA B 1 267 ? -1.175 20.766 1.438 1 98.62 267 ALA B N 1
AT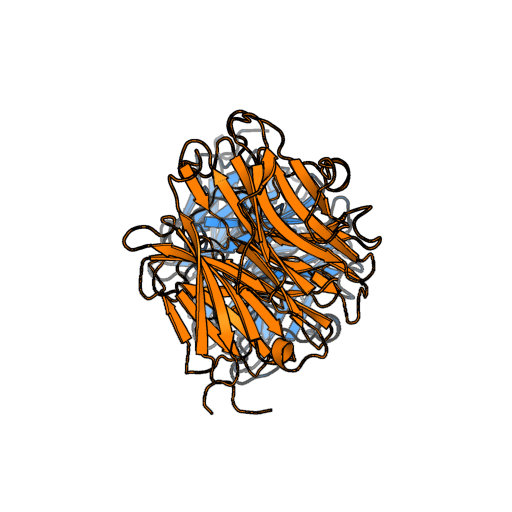OM 4922 C CA . ALA B 1 267 ? -1.374 20.516 2.863 1 98.62 267 ALA B CA 1
ATOM 4923 C C . ALA B 1 267 ? -2.656 21.172 3.361 1 98.62 267 ALA B C 1
ATOM 4925 O O . ALA B 1 267 ? -2.896 22.344 3.096 1 98.62 267 ALA B O 1
ATOM 4926 N N . ALA B 1 268 ? -3.492 20.422 4.062 1 98.88 268 ALA B N 1
ATOM 4927 C CA . ALA B 1 268 ? -4.789 20.891 4.539 1 98.88 268 ALA B CA 1
ATOM 4928 C C . ALA B 1 268 ? -4.824 20.953 6.062 1 98.88 268 ALA B C 1
ATOM 4930 O O . ALA B 1 268 ? -4 20.344 6.738 1 98.88 268 ALA B O 1
ATOM 4931 N N . GLY B 1 269 ? -5.762 21.75 6.551 1 98.81 269 GLY B N 1
ATOM 4932 C CA . GLY B 1 269 ? -6.012 21.781 7.984 1 98.81 269 GLY B CA 1
ATOM 4933 C C . GLY B 1 269 ? -7.121 20.844 8.422 1 98.81 269 GLY B C 1
ATOM 4934 O O . GLY B 1 269 ? -8.117 20.688 7.711 1 98.81 269 GLY B O 1
ATOM 4935 N N . ALA B 1 270 ? -6.945 20.234 9.523 1 98.88 270 ALA B N 1
ATOM 4936 C CA . ALA B 1 270 ? -7.98 19.438 10.172 1 98.88 270 ALA B CA 1
ATOM 4937 C C . ALA B 1 270 ? -7.969 19.641 11.688 1 98.88 270 ALA B C 1
ATOM 4939 O O . ALA B 1 270 ? -6.902 19.766 12.297 1 98.88 270 ALA B O 1
ATOM 4940 N N . LEU B 1 271 ? -9.156 19.641 12.258 1 98.69 271 LEU B N 1
ATOM 4941 C CA . LEU B 1 271 ? -9.281 19.906 13.68 1 98.69 271 LEU B CA 1
ATOM 4942 C C . LEU B 1 271 ? -10.484 19.188 14.273 1 98.69 271 LEU B C 1
ATOM 4944 O O . LEU B 1 271 ? -11.562 19.156 13.672 1 98.69 271 LEU B O 1
ATOM 4948 N N . GLN B 1 272 ? -10.273 18.453 15.297 1 97.88 272 GLN B N 1
ATOM 4949 C CA . GLN B 1 272 ? -11.359 17.906 16.109 1 97.88 272 GLN B CA 1
ATOM 4950 C C . GLN B 1 272 ? -11.648 18.797 17.312 1 97.88 272 GLN B C 1
ATOM 4952 O O . GLN B 1 272 ? -10.742 19.125 18.078 1 97.88 272 GLN B O 1
ATOM 4957 N N . LYS B 1 273 ? -12.797 19.266 17.438 1 96 273 LYS B N 1
ATOM 4958 C CA . LYS B 1 273 ? -13.219 20.062 18.578 1 96 273 LYS B CA 1
ATOM 4959 C C . LYS B 1 273 ? -14.633 19.688 19.016 1 96 273 LYS B C 1
ATOM 4961 O O . LYS B 1 273 ? -15.57 19.766 18.219 1 96 273 LYS B O 1
ATOM 4966 N N . ASP B 1 274 ? -14.758 19.25 20.234 1 91.81 274 ASP B N 1
ATOM 4967 C CA . ASP B 1 274 ? -16.047 18.953 20.875 1 91.81 274 ASP B CA 1
ATOM 4968 C C . ASP B 1 274 ? -16.859 17.953 20.047 1 91.81 274 ASP B C 1
ATOM 4970 O O . ASP B 1 274 ? -18.047 18.156 19.828 1 91.81 274 ASP B O 1
ATOM 4974 N N . GLY B 1 275 ? -16.203 17 19.469 1 92.38 275 GLY B N 1
ATOM 4975 C CA . GLY B 1 275 ? -16.859 15.914 18.766 1 92.38 275 GLY B CA 1
ATOM 4976 C C . GLY B 1 275 ? -17.094 16.203 17.297 1 92.38 275 GLY B C 1
ATOM 4977 O O . GLY B 1 275 ? -17.578 15.352 16.562 1 92.38 275 GLY B O 1
ATOM 4978 N N . LEU B 1 276 ? -16.766 17.406 16.906 1 95.5 276 LEU B N 1
ATOM 4979 C CA . LEU B 1 276 ? -16.922 17.797 15.508 1 95.5 276 LEU B CA 1
ATOM 4980 C C . LEU B 1 276 ? -15.57 17.828 14.797 1 95.5 276 LEU B C 1
ATOM 4982 O O . LEU B 1 276 ? -14.562 18.234 15.391 1 95.5 276 LEU B O 1
ATOM 4986 N N . LEU B 1 277 ? -15.617 17.438 13.547 1 98 277 LEU B N 1
ATOM 4987 C CA . LEU B 1 277 ? -14.414 17.484 12.719 1 98 277 LEU B CA 1
ATOM 4988 C C . LEU B 1 277 ? -14.484 18.641 11.734 1 98 277 LEU B C 1
ATOM 4990 O O . LEU B 1 277 ? -15.484 18.812 11.031 1 98 277 LEU B O 1
ATOM 4994 N N . TYR B 1 278 ? -13.477 19.453 11.766 1 98.56 278 TYR B N 1
ATOM 4995 C CA . TYR B 1 278 ? -13.352 20.578 10.836 1 98.56 278 TYR B CA 1
ATOM 4996 C C . TYR B 1 278 ? -12.211 20.344 9.852 1 98.56 278 TYR B C 1
ATOM 4998 O O . TYR B 1 278 ? -11.211 19.719 10.188 1 98.56 278 TYR B O 1
ATOM 5006 N N . PHE B 1 279 ? -12.414 20.859 8.625 1 98.88 279 PHE B N 1
ATOM 5007 C CA . PHE B 1 279 ? -11.445 20.656 7.559 1 98.88 279 PHE B CA 1
ATOM 5008 C C . PHE B 1 279 ? -11.344 21.906 6.688 1 98.88 279 PHE B C 1
ATOM 5010 O O . PHE B 1 279 ? -12.359 22.5 6.332 1 98.88 279 PHE B O 1
ATOM 5017 N N . THR B 1 280 ? -10.047 22.344 6.363 1 98.94 280 THR B N 1
ATOM 5018 C CA . THR B 1 280 ? -9.852 23.469 5.473 1 98.94 280 THR B CA 1
ATOM 5019 C C . THR B 1 280 ? -8.867 23.125 4.359 1 98.94 280 THR B C 1
ATOM 5021 O O . THR B 1 280 ? -7.844 22.484 4.605 1 98.94 280 THR B O 1
ATOM 5024 N N . ASN B 1 281 ? -9.172 23.469 3.18 1 98.88 281 ASN B N 1
ATOM 5025 C CA . ASN B 1 281 ? -8.297 23.359 2.02 1 98.88 281 ASN B CA 1
ATOM 5026 C C . ASN B 1 281 ? -8.812 24.203 0.852 1 98.88 281 ASN B C 1
ATOM 5028 O O . ASN B 1 281 ? -9.938 24.703 0.893 1 98.88 281 ASN B O 1
ATOM 5032 N N . PRO B 1 282 ? -7.867 24.5 -0.163 1 98.88 282 PRO B N 1
ATOM 5033 C CA . PRO B 1 282 ? -8.43 24.938 -1.444 1 98.88 282 PRO B CA 1
ATOM 5034 C C . PRO B 1 282 ? -9.359 23.891 -2.064 1 98.88 282 PRO B C 1
ATOM 5036 O O . PRO B 1 282 ? -8.898 22.906 -2.643 1 98.88 282 PRO B O 1
ATOM 5039 N N . SER B 1 283 ? -10.625 24.109 -1.965 1 98.75 283 SER B N 1
ATOM 5040 C CA . SER B 1 283 ? -11.625 23.141 -2.381 1 98.75 283 SER B CA 1
ATOM 5041 C C . SER B 1 283 ? -11.797 23.125 -3.896 1 98.75 283 SER B C 1
ATOM 5043 O O . SER B 1 283 ? -12.805 23.625 -4.414 1 98.75 283 SER B O 1
ATOM 5045 N N . ASN B 1 284 ? -10.891 22.609 -4.547 1 98.69 284 ASN B N 1
ATOM 5046 C CA . ASN B 1 284 ? -10.82 22.453 -5.996 1 98.69 284 ASN B CA 1
ATOM 5047 C C . ASN B 1 284 ? -9.992 21.219 -6.383 1 98.69 284 ASN B C 1
ATOM 5049 O O . ASN B 1 284 ? -9.008 20.906 -5.723 1 98.69 284 ASN B O 1
ATOM 5053 N N . GLU B 1 285 ? -10.312 20.578 -7.422 1 97.88 285 GLU B N 1
ATOM 5054 C CA . GLU B 1 285 ? -9.633 19.344 -7.789 1 97.88 285 GLU B CA 1
ATOM 5055 C C . GLU B 1 285 ? -8.305 19.625 -8.484 1 97.88 285 GLU B C 1
ATOM 5057 O O . GLU B 1 285 ? -7.391 18.797 -8.453 1 97.88 285 GLU B O 1
ATOM 5062 N N . GLN B 1 286 ? -8.258 20.766 -9.047 1 97.94 286 GLN B N 1
ATOM 5063 C CA . GLN B 1 286 ? -7.164 20.953 -9.992 1 97.94 286 GLN B CA 1
ATOM 5064 C C . GLN B 1 286 ? -6.27 22.109 -9.586 1 97.94 286 GLN B C 1
ATOM 5066 O O . GLN B 1 286 ? -5.051 22.062 -9.781 1 97.94 286 GLN B O 1
ATOM 5071 N N . HIS B 1 287 ? -6.953 23.172 -9.023 1 98.31 287 HIS B N 1
ATOM 5072 C CA . HIS B 1 287 ? -6.211 24.406 -8.781 1 98.31 287 HIS B CA 1
ATOM 5073 C C . HIS B 1 287 ? -6.25 24.797 -7.309 1 98.31 287 HIS B C 1
ATOM 5075 O O . HIS B 1 287 ? -7.27 24.609 -6.641 1 98.31 287 HIS B O 1
ATOM 5081 N N . ARG B 1 288 ? -5.199 25.391 -6.863 1 98.69 288 ARG B N 1
ATOM 5082 C CA . ARG B 1 288 ? -5.129 25.906 -5.496 1 98.69 288 ARG B CA 1
ATOM 5083 C C . ARG B 1 288 ? -5.844 27.234 -5.371 1 98.69 288 ARG B C 1
ATOM 5085 O O . ARG B 1 288 ? -5.199 28.281 -5.285 1 98.69 288 ARG B O 1
ATOM 5092 N N . VAL B 1 289 ? -7.102 27.109 -5.375 1 98.75 289 VAL B N 1
ATOM 5093 C CA . VAL B 1 289 ? -8.023 28.234 -5.219 1 98.75 289 VAL B CA 1
ATOM 5094 C C . VAL B 1 289 ? -9.18 27.828 -4.305 1 98.75 289 VAL B C 1
ATOM 5096 O O . VAL B 1 289 ? -9.391 26.656 -4.043 1 98.75 289 VAL B O 1
ATOM 5099 N N . ASN B 1 290 ? -9.875 28.844 -3.779 1 98.69 290 ASN B N 1
ATOM 5100 C CA . ASN B 1 290 ? -11.133 28.594 -3.088 1 98.69 290 ASN B CA 1
ATOM 5101 C C . ASN B 1 290 ? -10.914 27.922 -1.737 1 98.69 290 ASN B C 1
ATOM 5103 O O . ASN B 1 290 ? -11.445 26.844 -1.48 1 98.69 290 ASN B O 1
ATOM 5107 N N . LEU B 1 291 ? -10.18 28.641 -0.879 1 98.88 291 LEU B N 1
ATOM 5108 C CA . LEU B 1 291 ? -10.031 28.125 0.478 1 98.88 291 LEU B CA 1
ATOM 5109 C C . LEU B 1 291 ? -11.391 28.016 1.172 1 98.88 291 LEU B C 1
ATOM 5111 O O . LEU B 1 291 ? -12.117 29 1.272 1 98.88 291 LEU B O 1
ATOM 5115 N N . THR B 1 292 ? -11.695 26.812 1.646 1 98.88 292 THR B N 1
ATOM 5116 C CA . THR B 1 292 ? -13.031 26.5 2.145 1 98.88 292 THR B CA 1
ATOM 5117 C C . THR B 1 292 ? -12.953 25.734 3.453 1 98.88 292 THR B C 1
ATOM 5119 O O . THR B 1 292 ? -12.078 24.875 3.623 1 98.88 292 THR B O 1
ATOM 5122 N N . LEU B 1 293 ? -13.828 26.109 4.387 1 98.81 293 LEU B N 1
ATOM 5123 C CA . LEU B 1 293 ? -14.023 25.359 5.621 1 98.81 293 LEU B CA 1
ATOM 5124 C C . LEU B 1 293 ? -15.234 24.438 5.512 1 98.81 293 LEU B C 1
ATOM 5126 O O . LEU B 1 293 ? -16.328 24.875 5.152 1 98.81 293 LEU B O 1
ATOM 5130 N N . ARG B 1 294 ? -15 23.156 5.781 1 98.56 294 ARG B N 1
ATOM 5131 C CA . ARG B 1 294 ? -16.047 22.156 5.91 1 98.56 294 ARG B CA 1
ATOM 5132 C C . ARG B 1 294 ? -16.062 21.562 7.312 1 98.56 294 ARG B C 1
ATOM 5134 O O . ARG B 1 294 ? -15.086 21.656 8.047 1 98.56 294 ARG B O 1
ATOM 5141 N N . TRP B 1 295 ? -17.219 21.016 7.684 1 98.12 295 TRP B N 1
ATOM 5142 C CA . TRP B 1 295 ? -17.312 20.375 8.984 1 98.12 295 TRP B CA 1
ATOM 5143 C C . TRP B 1 295 ? -18.188 19.125 8.922 1 98.12 295 TRP B C 1
ATOM 5145 O O . TRP B 1 295 ? -19.016 19 8.023 1 98.12 295 TRP B O 1
ATOM 5155 N N . SER B 1 296 ? -17.891 18.219 9.812 1 97.75 296 SER B N 1
ATOM 5156 C CA . SER B 1 296 ? -18.578 16.953 9.906 1 97.75 296 SER B CA 1
ATOM 5157 C C . SER B 1 296 ? -19.172 16.75 11.297 1 97.75 296 SER B C 1
ATOM 5159 O O . SER B 1 296 ? -18.484 16.906 12.305 1 97.75 296 SER B O 1
ATOM 5161 N N . LEU B 1 297 ? -20.484 16.344 11.297 1 95.19 297 LEU B N 1
ATOM 5162 C CA . LEU B 1 297 ? -21.172 16.016 12.531 1 95.19 297 LEU B CA 1
ATOM 5163 C C . LEU B 1 297 ? -21.109 14.516 12.812 1 95.19 297 LEU B C 1
ATOM 5165 O O . LEU B 1 297 ? -21.531 14.055 13.867 1 95.19 297 LEU B O 1
ATOM 5169 N N . THR B 1 298 ? -20.5 13.789 11.867 1 94.5 298 THR B N 1
ATOM 5170 C CA . THR B 1 298 ? -20.469 12.336 11.953 1 94.5 298 THR B CA 1
ATOM 5171 C C . THR B 1 298 ? -19.031 11.82 12.016 1 94.5 298 THR B C 1
ATOM 5173 O O . THR B 1 298 ? -18.703 10.789 11.422 1 94.5 298 THR B O 1
ATOM 5176 N N . SER B 1 299 ? -18.172 12.562 12.594 1 90.31 299 SER B N 1
ATOM 5177 C CA . SER B 1 299 ? -16.797 12.164 12.844 1 90.31 299 SER B CA 1
ATOM 5178 C C . SER B 1 299 ? -16.078 11.82 11.539 1 90.31 299 SER B C 1
ATOM 5180 O O . SER B 1 299 ? -15.312 10.867 11.484 1 90.31 299 SER B O 1
ATOM 5182 N N . GLY B 1 300 ? -16.438 12.477 10.516 1 92.19 300 GLY B N 1
ATOM 5183 C CA . GLY B 1 300 ? -15.734 12.344 9.25 1 92.19 300 GLY B CA 1
ATOM 5184 C C . GLY B 1 300 ? -16.391 11.359 8.305 1 92.19 300 GLY B C 1
ATOM 5185 O O . GLY B 1 300 ? -15.93 11.172 7.176 1 92.19 300 GLY B O 1
ATOM 5186 N N . LYS B 1 301 ? -17.453 10.664 8.656 1 92.31 301 LYS B N 1
ATOM 5187 C CA . LYS B 1 301 ? -18.156 9.742 7.773 1 92.31 301 LYS B CA 1
ATOM 5188 C C . LYS B 1 301 ? -18.844 10.484 6.641 1 92.31 301 LYS B C 1
ATOM 5190 O O . LYS B 1 301 ? -18.969 9.969 5.527 1 92.31 301 LYS B O 1
ATOM 5195 N N . SER B 1 302 ? -19.344 11.688 7.031 1 95.94 302 SER B N 1
ATOM 5196 C CA . SER B 1 302 ? -19.922 12.594 6.047 1 95.94 302 SER B CA 1
ATOM 5197 C C . SER B 1 302 ? -19.641 14.047 6.398 1 95.94 302 SER B C 1
ATOM 5199 O O . SER B 1 302 ? -19.266 14.359 7.531 1 95.94 302 SER B O 1
ATOM 5201 N N . TRP B 1 303 ? -19.812 14.875 5.391 1 97.88 303 TRP B N 1
ATOM 5202 C CA . TRP B 1 303 ? -19.609 16.312 5.574 1 97.88 303 TRP B CA 1
ATOM 5203 C C . TRP B 1 303 ? -20.891 17.094 5.281 1 97.88 303 TRP B C 1
ATOM 5205 O O . TRP B 1 303 ? -21.703 16.672 4.453 1 97.88 303 TRP B O 1
ATOM 5215 N N . GLU B 1 304 ? -21.016 18.141 5.98 1 96.44 304 GLU B N 1
ATOM 5216 C CA . GLU B 1 304 ? -22.172 18.984 5.754 1 96.44 304 GLU B CA 1
ATOM 5217 C C . GLU B 1 304 ? -22.203 19.531 4.328 1 96.44 304 GLU B C 1
ATOM 5219 O O . GLU B 1 304 ? -21.141 19.828 3.758 1 96.44 304 GLU B O 1
ATOM 5224 N N . SER B 1 305 ? -23.375 19.656 3.785 1 94.56 305 SER B N 1
ATOM 5225 C CA . SER B 1 305 ? -23.531 20.141 2.416 1 94.56 305 SER B CA 1
ATOM 5226 C C . SER B 1 305 ? -23.109 21.594 2.289 1 94.56 305 SER B C 1
ATOM 5228 O O . SER B 1 305 ? -22.547 21.984 1.266 1 94.56 305 SER B O 1
ATOM 5230 N N . LYS B 1 306 ? -23.422 22.328 3.35 1 94.56 306 LYS B N 1
ATOM 5231 C CA . LYS B 1 306 ? -22.969 23.719 3.352 1 94.56 306 LYS B CA 1
ATOM 5232 C C . LYS B 1 306 ? -21.5 23.812 3.768 1 94.56 306 LYS B C 1
ATOM 5234 O O . LYS B 1 306 ? -21.031 23.031 4.602 1 94.56 306 LYS B O 1
ATOM 5239 N N . ALA B 1 307 ? -20.797 24.766 3.129 1 97 307 ALA B N 1
ATOM 5240 C CA . ALA B 1 307 ? -19.406 25.062 3.461 1 97 307 ALA B CA 1
ATOM 5241 C C . ALA B 1 307 ? -19.172 26.562 3.559 1 97 307 ALA B C 1
ATOM 5243 O O . ALA B 1 307 ? -19.969 27.359 3.053 1 97 307 ALA B O 1
ATOM 5244 N N . LEU B 1 308 ? -18.156 26.953 4.289 1 98.06 308 LEU B N 1
ATOM 5245 C CA . LEU B 1 308 ? -17.797 28.359 4.383 1 98.06 308 LEU B CA 1
ATOM 5246 C C . LEU B 1 308 ? -16.609 28.688 3.477 1 98.06 308 LEU B C 1
ATOM 5248 O O . LEU B 1 308 ? -15.492 28.219 3.727 1 98.06 308 LEU B O 1
ATOM 5252 N N . GLN B 1 309 ? -16.875 29.422 2.422 1 98.38 309 GLN B N 1
ATOM 5253 C CA . GLN B 1 309 ? -15.773 29.922 1.604 1 98.38 309 GLN B CA 1
ATOM 5254 C C . GLN B 1 309 ? -15.016 31.031 2.322 1 98.38 309 GLN B C 1
ATOM 5256 O O . GLN B 1 309 ? -15.57 32.094 2.572 1 98.38 309 GLN B O 1
ATOM 5261 N N . ILE B 1 310 ? -13.789 30.828 2.596 1 98.62 310 ILE B N 1
ATOM 5262 C CA . ILE B 1 310 ? -12.977 31.781 3.332 1 98.62 310 ILE B CA 1
ATOM 5263 C C . ILE B 1 310 ? -12.297 32.75 2.355 1 98.62 310 ILE B C 1
ATOM 5265 O O . ILE B 1 310 ? -12.211 33.938 2.619 1 98.62 310 ILE B O 1
ATOM 5269 N N . TRP B 1 311 ? -11.797 32.219 1.275 1 98.69 311 TRP B N 1
ATOM 5270 C CA . TRP B 1 311 ? -11.109 33 0.251 1 98.69 311 TRP B CA 1
ATOM 5271 C C . TRP B 1 311 ? -11.297 32.375 -1.128 1 98.69 311 TRP B C 1
ATOM 5273 O O . TRP B 1 311 ? -10.922 31.234 -1.353 1 98.69 311 TRP B O 1
ATOM 5283 N N . PRO B 1 312 ? -11.875 33.062 -2.088 1 98.38 312 PRO B N 1
ATOM 5284 C CA . PRO B 1 312 ? -12.188 32.469 -3.389 1 98.38 312 PRO B CA 1
ATOM 5285 C C . PRO B 1 312 ? -10.961 32.344 -4.293 1 98.38 312 PRO B C 1
ATOM 5287 O O . PRO B 1 312 ? -10.969 31.578 -5.258 1 98.38 312 PRO B O 1
ATOM 5290 N N . GLY B 1 313 ? -9.898 33.125 -4 1 98.56 313 GLY B N 1
ATOM 5291 C CA . GLY B 1 313 ? -8.758 33.25 -4.898 1 98.56 313 GLY B CA 1
ATOM 5292 C C . GLY B 1 313 ? -7.684 32.188 -4.625 1 98.56 313 GLY B C 1
ATOM 5293 O O . GLY B 1 313 ? -7.977 31.125 -4.109 1 98.56 313 GLY B O 1
ATOM 5294 N N . ALA B 1 314 ? -6.453 32.594 -5.125 1 98.75 314 ALA B N 1
ATOM 5295 C CA . ALA B 1 314 ? -5.309 31.703 -4.922 1 98.75 314 ALA B CA 1
ATOM 5296 C C . ALA B 1 314 ? -5.105 31.406 -3.441 1 98.75 314 ALA B C 1
ATOM 5298 O O . ALA B 1 314 ? -5.062 32.312 -2.615 1 98.75 314 ALA B O 1
ATOM 5299 N N . SER B 1 315 ? -5.086 30.203 -3.111 1 98.56 315 SER B N 1
ATOM 5300 C CA . SER B 1 315 ? -4.906 29.781 -1.729 1 98.56 315 SER B CA 1
ATOM 5301 C C . SER B 1 315 ? -4.141 28.453 -1.655 1 98.56 315 SER B C 1
ATOM 5303 O O . SER B 1 315 ? -4.203 27.641 -2.58 1 98.56 315 SER B O 1
ATOM 5305 N N . GLY B 1 316 ? -3.369 28.266 -0.595 1 98.56 316 GLY B N 1
ATOM 5306 C CA . GLY B 1 316 ? -2.52 27.094 -0.449 1 98.56 316 GLY B CA 1
ATOM 5307 C C . GLY B 1 316 ? -2.676 26.406 0.895 1 98.56 316 GLY B C 1
ATOM 5308 O O . GLY B 1 316 ? -3.777 26 1.266 1 98.56 316 GLY B O 1
ATOM 5309 N N . TYR B 1 317 ? -1.625 26.375 1.632 1 98.81 317 TYR B N 1
ATOM 5310 C CA . TYR B 1 317 ? -1.533 25.672 2.906 1 98.81 317 TYR B CA 1
ATOM 5311 C C . TYR B 1 317 ? -2.42 26.328 3.959 1 98.81 317 TYR B C 1
ATOM 5313 O O . TYR B 1 317 ? -2.553 27.547 3.988 1 98.81 317 TYR B O 1
ATOM 5321 N N . SER B 1 318 ? -3.002 25.5 4.781 1 98.94 318 SER B N 1
ATOM 5322 C CA . SER B 1 318 ? -3.771 26 5.914 1 98.94 318 SER B CA 1
ATOM 5323 C C . SER B 1 318 ? -3.586 25.109 7.145 1 98.94 318 SER B C 1
ATOM 5325 O O . SER B 1 318 ? -3.209 23.938 7.023 1 98.94 318 SER B O 1
ATOM 5327 N N . SER B 1 319 ? -3.773 25.625 8.258 1 98.88 319 SER B N 1
ATOM 5328 C CA . SER B 1 319 ? -3.746 24.969 9.562 1 98.88 319 SER B CA 1
ATOM 5329 C C . SER B 1 319 ? -4.781 25.578 10.508 1 98.88 319 SER B C 1
ATOM 5331 O O . SER B 1 319 ? -5.289 26.672 10.266 1 98.88 319 SER B O 1
ATOM 5333 N N . MET B 1 320 ? -5.137 24.812 11.539 1 98.81 320 MET B N 1
ATOM 5334 C CA . MET B 1 320 ? -6.211 25.234 12.43 1 98.81 320 MET B CA 1
ATOM 5335 C C . MET B 1 320 ? -5.84 24.984 13.891 1 98.81 320 MET B C 1
ATOM 5337 O O . MET B 1 320 ? -5.008 24.125 14.188 1 98.81 320 MET B O 1
ATOM 5341 N N . THR B 1 321 ? -6.473 25.703 14.711 1 98.75 321 THR B N 1
ATOM 5342 C CA . THR B 1 321 ? -6.395 25.438 16.141 1 98.75 321 THR B CA 1
ATOM 5343 C C . THR B 1 321 ? -7.625 26 16.859 1 98.75 321 THR B C 1
ATOM 5345 O O . THR B 1 321 ? -8.531 26.531 16.219 1 98.75 321 THR B O 1
ATOM 5348 N N . SER B 1 322 ? -7.754 25.703 18.078 1 98 322 SER B N 1
ATOM 5349 C CA . SER B 1 322 ? -8.789 26.234 18.953 1 98 322 SER B CA 1
ATOM 5350 C C . SER B 1 322 ? -8.281 26.359 20.391 1 98 322 SER B C 1
ATOM 5352 O O . SER B 1 322 ? -7.293 25.719 20.766 1 98 322 SER B O 1
ATOM 5354 N N . LEU B 1 323 ? -8.906 27.25 21.062 1 95.62 323 LEU B N 1
ATOM 5355 C CA . LEU B 1 323 ? -8.648 27.344 22.5 1 95.62 323 LEU B CA 1
ATOM 5356 C C . LEU B 1 323 ? -9.617 26.469 23.281 1 95.62 323 LEU B C 1
ATOM 5358 O O . LEU B 1 323 ? -10.82 26.484 23.031 1 95.62 323 LEU B O 1
ATOM 5362 N N . ASP B 1 324 ? -9.055 25.594 24.047 1 85.75 324 ASP B N 1
ATOM 5363 C CA . ASP B 1 324 ? -9.883 24.656 24.812 1 85.75 324 ASP B CA 1
ATOM 5364 C C . ASP B 1 324 ? -9.984 25.094 26.266 1 85.75 324 ASP B C 1
ATOM 5366 O O . ASP B 1 324 ? -9.406 24.453 27.156 1 85.75 324 ASP B O 1
ATOM 5370 N N . THR B 1 325 ? -10.57 26.141 26.484 1 83.75 325 THR B N 1
ATOM 5371 C CA . THR B 1 325 ? -10.828 26.594 27.844 1 83.75 325 THR B CA 1
ATOM 5372 C C . THR B 1 325 ? -12.32 26.516 28.172 1 83.75 325 THR B C 1
ATOM 5374 O O . THR B 1 325 ? -13.125 26.188 27.297 1 83.75 325 THR B O 1
ATOM 5377 N N . SER B 1 326 ? -12.656 26.719 29.406 1 84.06 326 SER B N 1
ATOM 5378 C CA . SER B 1 326 ? -14.047 26.641 29.844 1 84.06 326 SER B CA 1
ATOM 5379 C C . SER B 1 326 ? -14.828 27.891 29.453 1 84.06 326 SER B C 1
ATOM 5381 O O . SER B 1 326 ? -16.047 27.938 29.609 1 84.06 326 SER B O 1
ATOM 5383 N N . SER B 1 327 ? -14.18 28.812 28.828 1 88.31 327 SER B N 1
ATOM 5384 C CA . SER B 1 327 ? -14.867 30.031 28.453 1 88.31 327 SER B CA 1
ATOM 5385 C C . SER B 1 327 ? -15.812 29.812 27.281 1 88.31 327 SER B C 1
ATOM 5387 O O . SER B 1 327 ? -15.484 29.078 26.344 1 88.31 327 SER B O 1
ATOM 5389 N N . VAL B 1 328 ? -16.906 30.438 27.312 1 87.5 328 VAL B N 1
ATOM 5390 C CA . VAL B 1 328 ? -17.922 30.344 26.266 1 87.5 328 VAL B CA 1
ATOM 5391 C C . VAL B 1 328 ? -17.359 30.875 24.953 1 87.5 328 VAL B C 1
ATOM 5393 O O . VAL B 1 328 ? -17.672 30.328 23.875 1 87.5 328 VAL B O 1
ATOM 5396 N N . GLU B 1 329 ? -16.609 31.906 25.094 1 88.25 329 GLU B N 1
ATOM 5397 C CA . GLU B 1 329 ? -16 32.5 23.906 1 88.25 329 GLU B CA 1
ATOM 5398 C C . GLU B 1 329 ? -15.094 31.5 23.203 1 88.25 329 GLU B C 1
ATOM 5400 O O . GLU B 1 329 ? -15.133 31.391 21.969 1 88.25 329 GLU B O 1
ATOM 5405 N N . ASP B 1 330 ? -14.359 30.828 23.969 1 92.81 330 ASP B N 1
ATOM 5406 C CA . ASP B 1 330 ? -13.422 29.859 23.391 1 92.81 330 ASP B CA 1
ATOM 5407 C C . ASP B 1 330 ? -14.156 28.656 22.812 1 92.81 330 ASP B C 1
ATOM 5409 O O . ASP B 1 330 ? -13.703 28.047 21.828 1 92.81 330 ASP B O 1
ATOM 5413 N N . GLN B 1 331 ? -15.281 28.328 23.297 1 91.5 331 GLN B N 1
ATOM 5414 C CA . GLN B 1 331 ? -16.062 27.203 22.812 1 91.5 331 GLN B CA 1
ATOM 5415 C C . GLN B 1 331 ? -16.688 27.516 21.453 1 91.5 331 GLN B C 1
ATOM 5417 O O . GLN B 1 331 ? -16.953 26.609 20.656 1 91.5 331 GLN B O 1
ATOM 5422 N N . LYS B 1 332 ? -16.812 28.766 21.172 1 93.94 332 LYS B N 1
ATOM 5423 C CA . LYS B 1 332 ? -17.594 29.172 20 1 93.94 332 LYS B CA 1
ATOM 5424 C C . LYS B 1 332 ? -16.672 29.531 18.828 1 93.94 332 LYS B C 1
ATOM 5426 O O . LYS B 1 332 ? -17.141 29.953 17.781 1 93.94 332 LYS B O 1
ATOM 5431 N N . HIS B 1 333 ? -15.398 29.391 19.047 1 96.56 333 HIS B N 1
ATOM 5432 C CA . HIS B 1 333 ? -14.516 29.859 17.984 1 96.56 333 HIS B CA 1
ATOM 5433 C C . HIS B 1 333 ? -13.469 28.812 17.625 1 96.56 333 HIS B C 1
ATOM 5435 O O . HIS B 1 333 ? -13.047 28.031 18.484 1 96.56 333 HIS B O 1
ATOM 5441 N N . ILE B 1 334 ? -13.094 28.781 16.359 1 98.12 334 ILE B N 1
ATOM 5442 C CA . ILE B 1 334 ? -11.867 28.125 15.891 1 98.12 334 ILE B CA 1
ATOM 5443 C C . ILE B 1 334 ? -11.031 29.141 15.094 1 98.12 334 ILE B C 1
ATOM 5445 O O . ILE B 1 334 ? -11.523 30.203 14.719 1 98.12 334 ILE B O 1
ATOM 5449 N N . TYR B 1 335 ? -9.797 28.844 14.961 1 98.81 335 TYR B N 1
ATOM 5450 C CA . TYR B 1 335 ? -8.852 29.734 14.305 1 98.81 335 TYR B CA 1
ATOM 5451 C C . TYR B 1 335 ? -8.164 29.047 13.133 1 98.81 335 TYR B C 1
ATOM 5453 O O . TYR B 1 335 ? -7.816 27.859 13.219 1 98.81 335 TYR B O 1
ATOM 5461 N N . ILE B 1 336 ? -8.055 29.781 12.031 1 98.88 336 ILE B N 1
ATOM 5462 C CA . ILE B 1 336 ? -7.438 29.25 10.812 1 98.88 336 ILE B CA 1
ATOM 5463 C C . ILE B 1 336 ? -6.32 30.188 10.359 1 98.88 336 ILE B C 1
ATOM 5465 O O . ILE B 1 336 ? -6.461 31.406 10.414 1 98.88 336 ILE B O 1
ATOM 5469 N N . ILE B 1 337 ? -5.207 29.672 9.969 1 98.94 337 ILE B N 1
ATOM 5470 C CA . ILE B 1 337 ? -4.137 30.406 9.297 1 98.94 337 ILE B CA 1
ATOM 5471 C C . ILE B 1 337 ? -3.912 29.812 7.902 1 98.94 337 ILE B C 1
ATOM 5473 O O . ILE B 1 337 ? -4.012 28.609 7.711 1 98.94 337 ILE B O 1
ATOM 5477 N N . TYR B 1 338 ? -3.68 30.672 6.891 1 98.94 338 TYR B N 1
ATOM 5478 C CA . TYR B 1 338 ? -3.65 30.125 5.539 1 98.94 338 TYR B CA 1
ATOM 5479 C C . TYR B 1 338 ? -2.879 31.031 4.598 1 98.94 338 TYR B C 1
ATOM 5481 O O . TYR B 1 338 ? -2.732 32.219 4.863 1 98.94 338 TYR B O 1
ATOM 5489 N N . GLU B 1 339 ? -2.383 30.438 3.531 1 98.88 339 GLU B N 1
ATOM 5490 C CA . GLU B 1 339 ? -1.754 31.141 2.424 1 98.88 339 GLU B CA 1
ATOM 5491 C C . GLU B 1 339 ? -2.797 31.672 1.443 1 98.88 339 GLU B C 1
ATOM 5493 O O . GLU B 1 339 ? -3.734 30.953 1.08 1 98.88 339 GLU B O 1
ATOM 5498 N N . LYS B 1 340 ? -2.613 32.875 1.039 1 98.38 340 LYS B N 1
ATOM 5499 C CA . LYS B 1 340 ? -3.551 33.406 0.052 1 98.38 340 LYS B CA 1
ATOM 5500 C C . LYS B 1 340 ? -2.908 34.5 -0.782 1 98.38 340 LYS B C 1
ATOM 5502 O O . LYS B 1 340 ? -1.912 35.094 -0.369 1 98.38 340 LYS B O 1
ATOM 5507 N N . GLY B 1 341 ? -3.533 34.719 -1.947 1 98.38 341 GLY B N 1
ATOM 5508 C CA . GLY B 1 341 ? -3.156 35.812 -2.836 1 98.38 341 GLY B CA 1
ATOM 5509 C C . GLY B 1 341 ? -4.152 36.031 -3.957 1 98.38 341 GLY B C 1
ATOM 5510 O O . GLY B 1 341 ? -5.168 35.344 -4.039 1 98.38 341 GLY B O 1
ATOM 5511 N N . ASN B 1 342 ? -3.895 37.125 -4.629 1 97.06 342 ASN B N 1
ATOM 5512 C CA . ASN B 1 342 ? -4.723 37.406 -5.797 1 97.06 342 ASN B CA 1
ATOM 5513 C C . ASN B 1 342 ? -4.293 36.594 -7.008 1 97.06 342 ASN B C 1
ATOM 5515 O O . ASN B 1 342 ? -5.133 36.125 -7.785 1 97.06 342 ASN B O 1
ATOM 5519 N N . LYS B 1 343 ? -3.02 36.438 -7.168 1 96.75 343 LYS B N 1
ATOM 5520 C CA . LYS B 1 343 ? -2.467 35.688 -8.297 1 96.75 343 LYS B CA 1
ATOM 5521 C C . LYS B 1 343 ? -1.794 34.406 -7.84 1 96.75 343 LYS B C 1
ATOM 5523 O O . LYS B 1 343 ? -2.037 33.344 -8.406 1 96.75 343 LYS B O 1
ATOM 5528 N N . ASP B 1 344 ? -0.944 34.594 -6.824 1 97.31 344 ASP B N 1
ATOM 5529 C CA . ASP B 1 344 ? -0.184 33.438 -6.336 1 97.31 344 ASP B CA 1
ATOM 5530 C C . ASP B 1 344 ? -0.554 33.125 -4.891 1 97.31 344 ASP B C 1
ATOM 5532 O O . ASP B 1 344 ? -0.877 34 -4.109 1 97.31 344 ASP B O 1
ATOM 5536 N N . ILE B 1 345 ? -0.361 31.875 -4.5 1 98 345 ILE B N 1
ATOM 5537 C CA . ILE B 1 345 ? -0.818 31.406 -3.197 1 98 345 ILE B CA 1
ATOM 5538 C C . ILE B 1 345 ? 0.1 31.953 -2.104 1 98 345 ILE B C 1
ATOM 5540 O O . ILE B 1 345 ? -0.278 31.984 -0.93 1 98 345 ILE B O 1
ATOM 5544 N N . ASP B 1 346 ? 1.326 32.375 -2.447 1 97.12 346 ASP B N 1
ATOM 5545 C CA . ASP B 1 346 ? 2.322 32.719 -1.431 1 97.12 346 ASP B CA 1
ATOM 5546 C C . ASP B 1 346 ? 2.492 34.219 -1.284 1 97.12 346 ASP B C 1
ATOM 5548 O O . ASP B 1 346 ? 3.508 34.688 -0.765 1 97.12 346 ASP B O 1
ATOM 5552 N N . GLU B 1 347 ? 1.474 35 -1.734 1 98.06 347 GLU B N 1
ATOM 5553 C CA . GLU B 1 347 ? 1.554 36.469 -1.605 1 98.06 347 GLU B CA 1
ATOM 5554 C C . GLU B 1 347 ? 1.463 36.906 -0.144 1 98.06 347 GLU B C 1
ATOM 5556 O O . GLU B 1 347 ? 2.145 37.812 0.277 1 98.06 347 GLU B O 1
ATOM 5561 N N . THR B 1 348 ? 0.613 36.219 0.583 1 98.5 348 THR B N 1
ATOM 5562 C CA . THR B 1 348 ? 0.403 36.594 1.972 1 98.5 348 THR B CA 1
ATOM 5563 C C . THR B 1 348 ? 0.005 35.406 2.82 1 98.5 348 THR B C 1
ATOM 5565 O O . THR B 1 348 ? -0.339 34.344 2.285 1 98.5 348 THR B O 1
ATOM 5568 N N . ILE B 1 349 ? 0.128 35.531 4.113 1 98.75 349 ILE B N 1
ATOM 5569 C CA . ILE B 1 349 ? -0.435 34.625 5.102 1 98.75 349 ILE B CA 1
ATOM 5570 C C . ILE B 1 349 ? -1.436 35.375 5.98 1 98.75 349 ILE B C 1
ATOM 5572 O O . ILE B 1 349 ? -1.117 36.406 6.539 1 98.75 349 ILE B O 1
ATOM 5576 N N . SER B 1 350 ? -2.584 34.781 6.078 1 98.81 350 SER B N 1
ATOM 5577 C CA . SER B 1 350 ? -3.639 35.438 6.852 1 98.81 350 SER B CA 1
ATOM 5578 C C . SER B 1 350 ? -4.133 34.531 7.977 1 98.81 350 SER B C 1
ATOM 5580 O O . SER B 1 350 ? -3.979 33.312 7.914 1 98.81 350 SER B O 1
ATOM 5582 N N . PHE B 1 351 ? -4.617 35.188 8.977 1 98.75 351 PHE B N 1
ATOM 5583 C CA . PHE B 1 351 ? -5.312 34.594 10.117 1 98.75 351 PHE B CA 1
ATOM 5584 C C . PHE B 1 351 ? -6.809 34.875 10.047 1 98.75 351 PHE B C 1
ATOM 5586 O O . PHE B 1 351 ? -7.223 35.969 9.688 1 98.75 351 PHE B O 1
ATOM 5593 N N . ALA B 1 352 ? -7.613 33.844 10.328 1 98.75 352 ALA B N 1
ATOM 5594 C CA . ALA B 1 352 ? -9.062 34 10.375 1 98.75 352 ALA B CA 1
ATOM 5595 C C . ALA B 1 352 ? -9.633 33.469 11.68 1 98.75 352 ALA B C 1
ATOM 5597 O O . ALA B 1 352 ? -9.242 32.406 12.141 1 98.75 352 ALA B O 1
ATOM 5598 N N . LYS B 1 353 ? -10.461 34.25 12.281 1 98.06 353 LYS B N 1
ATOM 5599 C CA . LYS B 1 353 ? -11.273 33.812 13.414 1 98.06 353 LYS B CA 1
ATOM 5600 C C . LYS B 1 353 ? -12.688 33.469 12.969 1 98.06 353 LYS B C 1
ATOM 5602 O O . LYS B 1 353 ? -13.383 34.281 12.359 1 98.06 353 LYS B O 1
ATOM 5607 N N . ILE B 1 354 ? -13.102 32.219 13.273 1 98.06 354 ILE B N 1
ATOM 5608 C CA . ILE B 1 354 ? -14.391 31.703 12.828 1 98.06 354 ILE B CA 1
ATOM 5609 C C . ILE B 1 354 ? -15.312 31.516 14.031 1 98.06 354 ILE B C 1
ATOM 5611 O O . ILE B 1 354 ? -14.977 30.797 14.977 1 98.06 354 ILE B O 1
ATOM 5615 N N . HIS B 1 355 ? -16.453 32.156 14.023 1 96.31 355 HIS B N 1
ATOM 5616 C CA . HIS B 1 355 ? -17.516 31.891 14.984 1 96.31 355 HIS B CA 1
ATOM 5617 C C . HIS B 1 355 ? -18.375 30.703 14.531 1 96.31 355 HIS B C 1
ATOM 5619 O O . HIS B 1 355 ? -18.938 30.734 13.438 1 96.31 355 HIS B O 1
ATOM 5625 N N . LEU B 1 356 ? -18.562 29.719 15.328 1 95.19 356 LEU B N 1
ATOM 5626 C CA . LEU B 1 356 ? -19.109 28.438 14.898 1 95.19 356 LEU B CA 1
ATOM 5627 C C . LEU B 1 356 ? -20.641 28.484 14.875 1 95.19 356 LEU B C 1
ATOM 5629 O O . LEU B 1 356 ? -21.266 27.703 14.164 1 95.19 356 LEU B O 1
ATOM 5633 N N . TYR B 1 357 ? -21.281 29.359 15.625 1 89.06 357 TYR B N 1
ATOM 5634 C CA . TYR B 1 357 ? -22.734 29.375 15.766 1 89.06 357 TYR B CA 1
ATOM 5635 C C . TYR B 1 357 ? -23.312 30.703 15.273 1 89.06 357 TYR B C 1
ATOM 5637 O O . TYR B 1 357 ? -24.25 31.234 15.867 1 89.06 357 TYR B O 1
ATOM 5645 N N . GLY B 1 358 ? -22.766 31.391 14.422 1 70.56 358 GLY B N 1
ATOM 5646 C CA . GLY B 1 358 ? -23.125 32.75 14 1 70.56 358 GLY B CA 1
ATOM 5647 C C . GLY B 1 358 ? -24.469 32.812 13.32 1 70.56 358 GLY B C 1
ATOM 5648 O O . GLY B 1 358 ? -24.969 33.906 13.008 1 70.56 358 GLY B O 1
ATOM 5649 N N . GLY B 1 359 ? -25.234 31.734 12.945 1 56.03 359 GLY B N 1
ATOM 5650 C CA . GLY B 1 359 ? -26.547 32 12.367 1 56.03 359 GLY B CA 1
ATOM 5651 C C . GLY B 1 359 ? -27.5 32.656 13.352 1 56.03 359 GLY B C 1
ATOM 5652 O O . GLY B 1 359 ? -28.688 32.812 13.062 1 56.03 359 GLY B O 1
ATOM 5653 N N . LEU B 1 360 ? -27.141 33.188 14.516 1 43.91 360 LEU B N 1
ATOM 5654 C CA . LEU B 1 360 ? -28.219 33.781 15.312 1 43.91 360 LEU B CA 1
ATOM 5655 C C . LEU B 1 360 ? -28.422 35.25 14.945 1 43.91 360 LEU B C 1
ATOM 5657 O O . LEU B 1 360 ? -27.469 35.938 14.594 1 43.91 360 LEU B O 1
#

Foldseek 3Di:
DFDWDKDFDDKDFQDFAPPPQFRFWALWEWEAFLLGKIKIWTWGHRPDPDQFWWTFIWIWIGPPQPPDIDPIDGQDGPPTQRRYKAFAAWEYQNPLRKIKGKIKDCLVVPVDDDIWIKMWMGNDGPPHIDDIDTQCVQEPTFRWGWARYYWYQFCDPDLHRKIKIWFFHPQQATWIWIWIDSPRPPHIYTAETDTWVPHNHDDDQQGAGWGHWDWEQAPLRKIKIWTFRPNQHPHQFIKIWIGPHNRRYTDPVRIDTDRQGGAQRARKEWYDDPRKIKIWACRDSHAQFFIKIWIDNPNRPDIDPDIGGPGGAHWGHKYKYFGPDPDPVRNQKIKMWTFPDRHHRGRTIMITIMGGNPPD/DFDWDKDFDDKDFQDFAPPPQFRFWALWEWEAFLLGKIKIWTWGHRPDPDQFWWTFIWIWIGPPQPPDIDPIDGQDGPVTQRRYKAFAAWEYQNPLRKIKGKIKDCLVVPVDDDIWIKMWMGNDGPPHIDDIDTQCVQAPTFRWGWARYYWYQFCDPDLHRKTKIWFFHPQQATWIWIWIDSPRPPHIYTAETDTWVPHNHDDDQQGAGWGRWDWEAAPLRKIKIWTFRPRQHPHQFIKIWIGPHNRRYTDPVRIDTDRQGHAQRARKEWYDDPRKIKIWACRDSHAQFFIKIWIDNPNRPDIDPDIGGPGGAHWGHKYKYFGPDPDPVRNQKIKMWTFPDHHHRGRTIMITIMGGNPPD

Radius of gyration: 29.98 Å; Cα contacts (8 Å, |Δi|>4): 2266; chains: 2; bounding box: 56×85×64 Å

Secondary structure (DSSP, 8-state):
----B-EEEEEEEEEETT-SS-SEEEEEEEEE-TTS-EEEEEEEESS-SSSSS-EEEEEEEESSTTSS-PPPEEEEE-TT-SS-EEEEEEEEETTTTEEEEEEEESSS-SS--S-EEEEEEESSTTS--PPPEE-HHHH-S---EE-SEE-EE--SSSSTT-EEEEEE--STT-EEEEEEESSTTSS-EEEEEEE-BSSSS---TT-BEEEEEEEEE-TTS-EEEEEEEET--SSSEEEEEEESSSSS---GGG-EEEEEEE-SS---EEEEETTEEEEEEE--SSSSEEEEEEEESSTTSS--S--EEEEEEEEEEEEEE---SS-HHHHTEEEEEEEEESS-TTSEEEEEEEETBTT-/----B-EEEEEEEEEETT-SS-SEEEEEEEEE-TTS-EEEEEEEESS-SSSSS-EEEEEEEESSTTSS-PPPEEEEE-TT-SS-EEEEEEEEETTTTEEEEEEEESSS-SS--S-EEEEEEESSTTS--PPPEE-HHHH-S---EE-SEE-EE--SSSSTT-EEEEEE--STT-EEEEEEESSTTSS-EEEEEEE-BSSSS---TT-BEEEEEEEEE-TTS-EEEEEEEET--SSSEEEEEEESSSSS---GGG-EEEEEEE-SS---EEEEETTEEEEEEE--SSSSEEEEEEEESSTTSS--S--EEEEEEEEEEEEEE---SS-HHHHTEEEEEEEEESS-TTSEEEEEEEETBTT-

Sequence (720 aa):
MGEIVPLLVEETLLWVSGQGHVSTYRIPLITYTPRGSLLAFAEARKESVRDFGSKFIAMRRSTDRGITWSPTSFIVDDVGNPDGLNLGSVVVDEVARKVILIYSLCFHLFHCSPASTMLVESRDDGLSWSAPRNLSVQLGVKNFAPGPGYGIQKRYNPGIERLVVCGHGTIEGDGVFCILSDDHGQNWRNGAALKSIPYNQEKRQNDFNPDECQPVEMPDGSILINVRNQYNYHCRCRIVTRSYDGGMTLPIDHLFFDYELVDPVVAAGALQKDGLLYFTNPSNEQHRVNLTLRWSLTSGKSWESKALQIWPGASGYSSMTSLDTSSVEDQKHIYIIYEKGNKDIDETISFAKIHLYGGLMGEIVPLLVEETLLWVSGQGHVSTYRIPLITYTPRGSLLAFAEARKESVRDFGSKFIAMRRSTDRGITWSPTSFIVDDVGNPDGLNLGSVVVDEVARKVILIYSLCFHLFHCSPASTMLVESRDDGLSWSAPRNLSVQLGVKNFAPGPGYGIQKRYNPGIERLVVCGHGTIEGDGVFCILSDDHGQNWRNGAALKSIPYNQEKRQNDFNPDECQPVEMPDGSILINVRNQYNYHCRCRIVTRSYDGGMTLPIDHLFFDYELVDPVVAAGALQKDGLLYFTNPSNEQHRVNLTLRWSLTSGKSWESKALQIWPGASGYSSMTSLDTSSVEDQKHIYIIYEKGNKDIDETISFAKIHLYGGL

pLDDT: mean 96.5, std 5.81, range [43.91, 98.94]